Protein AF-0000000069707251 (afdb_homodimer)

pLDDT: mean 91.64, std 7.72, range [31.34, 98.62]

Organism: NCBI:txid1187080

Secondary structure (DSSP, 8-state):
------SSSS-SSS---GGG----HHHHHHHHHHHHTT-EEEEE--TTSSHHHHHHHHGGGS-TTSEEEEEE-TT--SHHHHHHHHHHHHHHHS-TTSHHHHHHHHHHHHT--EEEE-TTT--EEEE---S-SHHHHHHHHHHHHTSSS-EEEEEETGGGGGGSSSSSHHHHHHHHHHH-SSEEEEEEES-HHHHHHHHSSTTSTTTTTEEEEE--PPPHHHHHHHHHHHHHHTT-B--HHHHHHHHHHTTT-HHHHHHHHHHHHHS--SB--HHHHHHHHHHHHHHHHHHHHHHHHHS-HHHHHHHHHHHHHSSBS-TTSHHHHHHTT---HHHHHHHHHHHHHTTSEEEEE-TTS-EEEEES-HHHHHHHHHH-/------SSSS-SSS---GGG----HHHHHHHHHHHHTT--EEEE--TTSSHHHHHHHHGGGS-TTSEEEEEE-TT--SHHHHHHHHHHHHHHHS-TTSHHHHHHHHHHHHT--EEEE-TTT--EEEE---S-SHHHHHHHHHHHHTSSS-EEEEEETGGGGGGSSSSSHHHHHHHHHHH-SSEEEEEEES-HHHHHHHHSSTTSTTTTTSEEEE--PPPHHHHHHHHHHHHHHTT-B--HHHHHHHHHHTTT-HHHHHHHHHHHHHS--SB--HHHHHHHHHHHHHHHHHHHHHHHHHS-HHHHHHHHHHHHHSSBS-TTSHHHHHHTT---HHHHHHHHHHHHHTTSEEEEE-TTS-EEEEES-HHHHHHHHHH-

InterPro domains:
  IPR011579 ATPase domain [PF01637] (21-252)
  IPR027417 P-loop containing nucleoside triphosphate hydrolase [G3DSA:3.40.50.300] (10-216)
  IPR027417 P-loop containing nucleoside triphosphate hydrolase [SSF52540] (8-287)

Solvent-accessible surface area (backbone atoms only — not comparable to full-atom values): 41084 Å² total; per-residue (Å²): 126,84,67,61,81,64,95,50,76,36,58,80,68,80,73,64,49,70,91,59,46,83,74,61,58,66,61,42,52,51,53,43,50,34,46,77,70,73,32,23,32,30,42,38,30,57,77,51,50,47,63,70,45,49,58,59,53,42,58,76,70,47,66,86,74,44,43,73,38,65,43,73,40,65,87,40,67,33,62,59,46,45,45,19,48,50,51,17,31,53,56,66,62,35,56,61,86,38,74,69,18,38,52,51,49,52,53,52,52,72,69,61,46,50,77,47,59,40,90,50,78,62,45,61,38,36,42,66,78,64,88,66,47,64,62,60,50,48,50,53,54,49,54,51,29,70,43,91,43,44,31,38,42,32,35,35,35,51,59,40,58,76,69,23,83,62,79,63,54,60,48,55,49,34,58,51,58,74,69,48,44,59,53,36,41,38,36,26,33,50,57,55,71,58,47,42,56,38,35,68,36,84,89,18,61,36,38,81,56,42,50,78,41,80,53,65,69,65,55,65,70,61,51,47,50,52,55,46,49,58,37,45,76,71,68,24,45,62,50,67,69,49,47,50,50,49,39,57,76,34,69,41,29,43,50,51,41,26,47,51,50,32,53,47,65,68,46,96,57,51,67,55,52,65,65,52,54,25,44,44,50,48,51,53,44,62,73,47,38,67,60,53,55,46,49,56,58,63,38,54,72,68,39,42,52,52,50,51,50,34,28,66,64,49,65,34,67,51,76,76,35,68,65,50,28,60,77,63,68,62,71,55,62,69,56,46,48,53,30,50,54,49,33,46,73,49,56,52,30,40,81,41,69,46,98,87,65,51,53,31,34,25,48,51,49,61,66,55,29,51,49,50,41,73,76,97,127,81,64,60,80,64,95,50,76,37,58,81,69,81,74,64,50,71,91,59,46,81,74,61,59,68,61,42,51,52,52,43,49,34,45,77,70,74,34,22,32,30,41,37,30,57,78,51,50,45,64,70,45,48,58,59,54,40,58,74,69,46,64,87,73,44,44,71,39,65,42,74,41,65,86,41,67,34,61,59,46,44,45,20,47,52,50,19,32,53,56,66,62,34,56,62,86,40,72,69,16,38,52,51,50,52,54,52,53,72,70,60,44,48,76,47,58,41,88,49,78,62,46,62,38,37,40,67,78,64,90,64,49,64,62,59,49,48,49,52,53,48,53,51,29,68,44,92,44,44,31,38,41,33,35,36,35,50,59,41,60,76,68,23,84,64,78,63,53,61,48,55,50,34,57,50,57,73,68,47,44,58,52,36,41,38,36,26,31,50,56,54,70,58,46,42,56,38,36,66,35,86,90,17,63,36,38,82,58,41,49,78,40,79,54,65,69,64,54,67,70,61,52,48,51,53,54,46,48,59,36,45,75,71,67,23,46,61,51,67,68,49,49,50,50,50,40,57,76,34,70,39,30,42,50,52,42,26,46,51,50,32,52,49,66,68,46,97,56,51,66,57,54,65,66,53,55,26,44,43,50,48,51,52,43,61,73,45,38,67,58,55,55,46,48,55,57,62,39,54,71,68,39,42,52,52,50,51,51,34,28,66,63,48,67,33,68,52,77,79,35,69,64,50,28,60,76,62,68,62,71,54,62,70,57,45,48,52,30,51,53,48,33,46,74,50,56,52,28,43,82,42,68,47,97,86,66,51,52,32,33,26,47,53,50,62,65,57,28,53,50,50,40,72,75,96

Structure (mmCIF, N/CA/C/O backbone):
data_AF-0000000069707251-model_v1
#
loop_
_entity.id
_entity.type
_entity.pdbx_description
1 polymer 'ATPase domain-containing protein'
#
loop_
_atom_site.group_PDB
_atom_site.id
_atom_site.type_symbol
_atom_site.label_atom_id
_atom_site.label_alt_id
_atom_site.label_comp_id
_atom_site.label_asym_id
_atom_site.label_entity_id
_atom_site.label_seq_id
_atom_site.pdbx_PDB_ins_code
_atom_site.Cartn_x
_atom_site.Cartn_y
_atom_site.Cartn_z
_atom_site.occupancy
_atom_site.B_iso_or_equiv
_atom_site.auth_seq_id
_atom_site.auth_comp_id
_atom_site.auth_asym_id
_atom_site.auth_atom_id
_atom_site.pdbx_PDB_model_num
ATOM 1 N N . MET A 1 1 ? 20.594 -19.984 -16.609 1 31.34 1 MET A N 1
ATOM 2 C CA . MET A 1 1 ? 20.344 -18.547 -16.547 1 31.34 1 MET A CA 1
ATOM 3 C C . MET A 1 1 ? 21.062 -17.922 -15.352 1 31.34 1 MET A C 1
ATOM 5 O O . MET A 1 1 ? 20.953 -18.406 -14.227 1 31.34 1 MET A O 1
ATOM 9 N N . LYS A 1 2 ? 22.094 -17.375 -15.586 1 43.12 2 LYS A N 1
ATOM 10 C CA . LYS A 1 2 ? 22.922 -16.719 -14.57 1 43.12 2 LYS A CA 1
ATOM 11 C C . LYS A 1 2 ? 22.047 -15.922 -13.594 1 43.12 2 LYS A C 1
ATOM 13 O O . LYS A 1 2 ? 21.25 -15.078 -14.008 1 43.12 2 LYS A O 1
ATOM 18 N N . SER A 1 3 ? 21.703 -16.406 -12.453 1 52.47 3 SER A N 1
ATOM 19 C CA . SER A 1 3 ? 20.984 -15.68 -11.406 1 52.47 3 SER A CA 1
ATOM 20 C C . SER A 1 3 ? 21.516 -14.258 -11.273 1 52.47 3 SER A C 1
ATOM 22 O O . SER A 1 3 ? 22.719 -14.047 -11.172 1 52.47 3 SER A O 1
ATOM 24 N N . LYS A 1 4 ? 20.891 -13.25 -11.711 1 64.81 4 LYS A N 1
ATOM 25 C CA . LYS A 1 4 ? 21.266 -11.836 -11.609 1 64.81 4 LYS A CA 1
ATOM 26 C C . LYS A 1 4 ? 21.406 -11.406 -10.156 1 64.81 4 LYS A C 1
ATOM 28 O O . LYS A 1 4 ? 20.531 -11.688 -9.328 1 64.81 4 LYS A O 1
ATOM 33 N N . LYS A 1 5 ? 22.672 -11.156 -9.797 1 78.25 5 LYS A N 1
ATOM 34 C CA . LYS A 1 5 ? 22.953 -10.617 -8.469 1 78.25 5 LYS A CA 1
ATOM 35 C C . LYS A 1 5 ? 22.094 -9.383 -8.188 1 78.25 5 LYS A C 1
ATOM 37 O O . LYS A 1 5 ? 22.062 -8.438 -8.977 1 78.25 5 LYS A O 1
ATOM 42 N N . PRO A 1 6 ? 21.297 -9.555 -7.055 1 83.06 6 PRO A N 1
ATOM 43 C CA . PRO A 1 6 ? 20.469 -8.383 -6.746 1 83.06 6 PRO A CA 1
ATOM 44 C C . PRO A 1 6 ? 21.281 -7.227 -6.176 1 83.06 6 PRO A C 1
ATOM 46 O O . PRO A 1 6 ? 22.375 -7.438 -5.633 1 83.06 6 PRO A O 1
ATOM 49 N N . LEU A 1 7 ? 20.844 -6.043 -6.383 1 78.75 7 LEU A N 1
ATOM 50 C CA . LEU A 1 7 ? 21.484 -4.859 -5.828 1 78.75 7 LEU A CA 1
ATOM 51 C C . LEU A 1 7 ? 21.375 -4.844 -4.309 1 78.75 7 LEU A C 1
ATOM 53 O O . LEU A 1 7 ? 22.234 -4.27 -3.627 1 78.75 7 LEU A O 1
ATOM 57 N N . ASN A 1 8 ? 20.406 -5.438 -3.76 1 89.75 8 ASN A N 1
ATOM 58 C CA . ASN A 1 8 ? 20.078 -5.539 -2.34 1 89.75 8 ASN A CA 1
ATOM 59 C C . ASN A 1 8 ? 19.891 -6.992 -1.914 1 89.75 8 ASN A C 1
ATOM 61 O O . ASN A 1 8 ? 19.125 -7.73 -2.535 1 89.75 8 ASN A O 1
ATOM 65 N N . PRO A 1 9 ? 20.641 -7.438 -1.011 1 94.62 9 PRO A N 1
ATOM 66 C CA . PRO A 1 9 ? 20.562 -8.844 -0.613 1 94.62 9 PRO A CA 1
ATOM 67 C C . PRO A 1 9 ? 19.234 -9.195 0.053 1 94.62 9 PRO A C 1
ATOM 69 O O . PRO A 1 9 ? 18.984 -10.359 0.387 1 94.62 9 PRO A O 1
ATOM 72 N N . PHE A 1 10 ? 18.391 -8.234 0.312 1 95.38 10 PHE A N 1
ATOM 73 C CA . PHE A 1 10 ? 17.047 -8.438 0.852 1 95.38 10 PHE A CA 1
ATOM 74 C C . PHE A 1 10 ? 15.992 -8.055 -0.175 1 95.38 10 PHE A C 1
ATOM 76 O O . PHE A 1 10 ? 15.375 -6.992 -0.071 1 95.38 10 PHE A O 1
ATOM 83 N N . PRO A 1 11 ? 15.812 -8.961 -1.067 1 89.5 11 PRO A N 1
ATOM 84 C CA . PRO A 1 11 ? 14.836 -8.625 -2.113 1 89.5 11 PRO A CA 1
ATOM 85 C C . PRO A 1 11 ? 13.414 -8.531 -1.584 1 89.5 11 PRO A C 1
ATOM 87 O O . PRO A 1 11 ? 13.023 -9.305 -0.706 1 89.5 11 PRO A O 1
ATOM 90 N N . THR A 1 12 ? 12.609 -7.578 -2.104 1 85.56 12 THR A N 1
ATOM 91 C CA . THR A 1 12 ? 11.227 -7.398 -1.691 1 85.56 12 THR A CA 1
ATOM 92 C C . THR A 1 12 ? 10.273 -8.016 -2.715 1 85.56 12 THR A C 1
ATOM 94 O O . THR A 1 12 ? 9.07 -8.133 -2.459 1 85.56 12 THR A O 1
ATOM 97 N N . THR A 1 13 ? 10.781 -8.352 -3.877 1 80.5 13 THR A N 1
ATOM 98 C CA . THR A 1 13 ? 10.031 -9.062 -4.906 1 80.5 13 THR A CA 1
ATOM 99 C C . THR A 1 13 ? 10.914 -10.086 -5.617 1 80.5 13 THR A C 1
ATOM 101 O O . THR A 1 13 ? 12.125 -9.875 -5.762 1 80.5 13 THR A O 1
ATOM 104 N N . GLY A 1 14 ? 10.367 -11.172 -5.855 1 81.19 14 GLY A N 1
ATOM 105 C CA . GLY A 1 14 ? 11.062 -12.125 -6.711 1 81.19 14 GLY A CA 1
ATOM 106 C C . GLY A 1 14 ? 12.016 -13.031 -5.945 1 81.19 14 GLY A C 1
ATOM 107 O O . GLY A 1 14 ? 12.102 -12.953 -4.719 1 81.19 14 GLY A O 1
ATOM 108 N N . TYR A 1 15 ? 12.602 -13.938 -6.578 1 88.38 15 TYR A N 1
ATOM 109 C CA . TYR A 1 15 ? 13.586 -14.898 -6.094 1 88.38 15 TYR A CA 1
ATOM 110 C C . TYR A 1 15 ? 14.922 -14.719 -6.809 1 88.38 15 TYR A C 1
ATOM 112 O O . TYR A 1 15 ? 14.969 -14.672 -8.039 1 88.38 15 TYR A O 1
ATOM 120 N N . TYR A 1 16 ? 16.047 -14.602 -6.07 1 89.81 16 TYR A N 1
ATOM 121 C CA . TYR A 1 16 ? 17.328 -14.25 -6.672 1 89.81 16 TYR A CA 1
ATOM 122 C C . TYR A 1 16 ? 18.375 -15.336 -6.414 1 89.81 16 TYR A C 1
ATOM 124 O O . TYR A 1 16 ? 19.578 -15.109 -6.566 1 89.81 16 TYR A O 1
ATOM 132 N N . GLY A 1 17 ? 17.906 -16.484 -5.91 1 91.38 17 GLY A N 1
ATOM 133 C CA . GLY A 1 17 ? 18.828 -17.594 -5.711 1 91.38 17 GLY A CA 1
ATOM 134 C C . GLY A 1 17 ? 19 -17.969 -4.254 1 91.38 17 GLY A C 1
ATOM 135 O O . GLY A 1 17 ? 18.531 -17.266 -3.361 1 91.38 17 GLY A O 1
ATOM 136 N N . PRO A 1 18 ? 19.656 -19.031 -4.02 1 91 18 PRO A N 1
ATOM 137 C CA . PRO A 1 18 ? 19.781 -19.578 -2.672 1 91 18 PRO A CA 1
ATOM 138 C C . PRO A 1 18 ? 20.562 -18.672 -1.726 1 91 18 PRO A C 1
ATOM 140 O O . PRO A 1 18 ? 20.297 -18.672 -0.519 1 91 18 PRO A O 1
ATOM 143 N N . GLU A 1 19 ? 21.438 -17.891 -2.27 1 91.38 19 GLU A N 1
ATOM 144 C CA . GLU A 1 19 ? 22.25 -16.984 -1.451 1 91.38 19 GLU A CA 1
ATOM 145 C C . GLU A 1 19 ? 21.391 -15.961 -0.731 1 91.38 19 GLU A C 1
ATOM 147 O O . GLU A 1 19 ? 21.75 -15.492 0.353 1 91.38 19 GLU A O 1
ATOM 152 N N . TYR A 1 20 ? 20.297 -15.664 -1.269 1 92.94 20 TYR A N 1
ATOM 153 C CA . TYR A 1 20 ? 19.469 -14.586 -0.748 1 92.94 20 TYR A CA 1
ATOM 154 C C . TYR A 1 20 ? 18.172 -15.141 -0.173 1 92.94 20 TYR A C 1
ATOM 156 O O . TYR A 1 20 ? 17.203 -14.398 0.028 1 92.94 20 TYR A O 1
ATOM 164 N N . PHE A 1 21 ? 18.156 -16.453 -0.032 1 92.88 21 PHE A N 1
ATOM 165 C CA . PHE A 1 21 ? 17.016 -17.172 0.51 1 92.88 21 PHE A CA 1
ATOM 166 C C . PHE A 1 21 ? 17.344 -17.766 1.872 1 92.88 21 PHE A C 1
ATOM 168 O O . PHE A 1 21 ? 18.219 -18.625 1.982 1 92.88 21 PHE A O 1
ATOM 175 N N . CYS A 1 22 ? 16.672 -17.266 2.848 1 90.38 22 CYS A N 1
ATOM 176 C CA . CYS A 1 22 ? 17.016 -17.641 4.215 1 90.38 22 CYS A CA 1
ATOM 177 C C . CYS A 1 22 ? 16.328 -18.953 4.598 1 90.38 22 CYS A C 1
ATOM 179 O O . CYS A 1 22 ? 15.109 -19.078 4.465 1 90.38 22 CYS A O 1
ATOM 181 N N . ASP A 1 23 ? 17.125 -19.844 5.035 1 89.5 23 ASP A N 1
ATOM 182 C CA . ASP A 1 23 ? 16.672 -21.047 5.734 1 89.5 23 ASP A CA 1
ATOM 183 C C . ASP A 1 23 ? 15.789 -21.906 4.828 1 89.5 23 ASP A C 1
ATOM 185 O O . ASP A 1 23 ? 16.078 -22.078 3.645 1 89.5 23 ASP A O 1
ATOM 189 N N . ARG A 1 24 ? 14.836 -22.656 5.332 1 92.81 24 ARG A N 1
ATOM 190 C CA . ARG A 1 24 ? 13.898 -23.547 4.664 1 92.81 24 ARG A CA 1
ATOM 191 C C . ARG A 1 24 ? 14.609 -24.75 4.062 1 92.81 24 ARG A C 1
ATOM 193 O O . ARG A 1 24 ? 14.258 -25.203 2.975 1 92.81 24 ARG A O 1
ATOM 200 N N . GLU A 1 25 ? 15.617 -25.188 4.707 1 92.56 25 GLU A N 1
ATOM 201 C CA . GLU A 1 25 ? 16.391 -26.312 4.188 1 92.56 25 GLU A CA 1
ATOM 202 C C . GLU A 1 25 ? 15.594 -27.625 4.301 1 92.56 25 GLU A C 1
ATOM 204 O O . GLU A 1 25 ? 15.508 -28.391 3.34 1 92.56 25 GLU A O 1
ATOM 209 N N . GLU A 1 26 ? 15.016 -27.766 5.449 1 93.44 26 GLU A N 1
ATOM 210 C CA . GLU A 1 26 ? 14.227 -28.969 5.676 1 93.44 26 GLU A CA 1
ATOM 211 C C . GLU A 1 26 ? 13.023 -29.031 4.746 1 93.44 26 GLU A C 1
ATOM 213 O O . GLU A 1 26 ? 12.75 -30.062 4.133 1 93.44 26 GLU A O 1
ATOM 218 N N . GLU A 1 27 ? 12.273 -27.953 4.637 1 95.25 27 GLU A N 1
ATOM 219 C CA . GLU A 1 27 ? 11.109 -27.891 3.76 1 95.25 27 GLU A CA 1
ATOM 220 C C . GLU A 1 27 ? 11.5 -28.141 2.307 1 95.25 27 GLU A C 1
ATOM 222 O O . GLU A 1 27 ? 10.828 -28.906 1.605 1 95.25 27 GLU A O 1
ATOM 227 N N . SER A 1 28 ? 12.617 -27.531 1.932 1 96 28 SER A N 1
ATOM 228 C CA . SER A 1 28 ? 13.07 -27.672 0.555 1 96 28 SER A CA 1
ATOM 229 C C . SER A 1 28 ? 13.422 -29.125 0.24 1 96 28 SER A C 1
ATOM 231 O O . SER A 1 28 ? 13.062 -29.641 -0.821 1 96 28 SER A O 1
ATOM 233 N N . LEU A 1 29 ? 14.102 -29.734 1.16 1 94.69 29 LEU A N 1
ATOM 234 C CA . LEU A 1 29 ? 14.484 -31.141 0.979 1 94.69 29 LEU A CA 1
ATOM 235 C C . LEU A 1 29 ? 13.258 -32.031 0.929 1 94.69 29 LEU A C 1
ATOM 237 O O . LEU A 1 29 ? 13.156 -32.906 0.062 1 94.69 29 LEU A O 1
ATOM 241 N N . LYS A 1 30 ? 12.375 -31.781 1.787 1 95.81 30 LYS A N 1
ATOM 242 C CA . LYS A 1 30 ? 11.156 -32.594 1.857 1 95.81 30 LYS A CA 1
ATOM 243 C C . LYS A 1 30 ? 10.328 -32.438 0.584 1 95.81 30 LYS A C 1
ATOM 245 O O . LYS A 1 30 ? 9.883 -33.438 0.012 1 95.81 30 LYS A O 1
ATOM 250 N N . ILE A 1 31 ? 10.133 -31.297 0.118 1 96.81 31 ILE A N 1
ATOM 251 C CA . ILE A 1 31 ? 9.336 -31.031 -1.077 1 96.81 31 ILE A CA 1
ATOM 252 C C . ILE A 1 31 ? 9.992 -31.688 -2.291 1 96.81 31 ILE A C 1
ATOM 254 O O . ILE A 1 31 ? 9.328 -32.344 -3.084 1 96.81 31 ILE A O 1
ATOM 258 N N . SER A 1 32 ? 11.32 -31.5 -2.387 1 96.38 32 SER A N 1
ATOM 259 C CA . SER A 1 32 ? 12.047 -32.062 -3.52 1 96.38 32 SER A CA 1
ATOM 260 C C . SER A 1 32 ? 11.961 -33.594 -3.523 1 96.38 32 SER A C 1
ATOM 262 O O . SER A 1 32 ? 11.828 -34.219 -4.582 1 96.38 32 SER A O 1
ATOM 264 N N . GLN A 1 33 ? 12.023 -34.125 -2.367 1 95.25 33 GLN A N 1
ATOM 265 C CA . GLN A 1 33 ? 11.922 -35.594 -2.248 1 95.25 33 GLN A CA 1
ATOM 266 C C . GLN A 1 33 ? 10.539 -36.062 -2.652 1 95.25 33 GLN A C 1
ATOM 268 O O . GLN A 1 33 ? 10.414 -37.094 -3.355 1 95.25 33 GLN A O 1
ATOM 273 N N . PHE A 1 34 ? 9.547 -35.375 -2.211 1 94.69 34 PHE A N 1
ATOM 274 C CA . PHE A 1 34 ? 8.188 -35.719 -2.604 1 94.69 34 PHE A CA 1
ATOM 275 C C . PHE A 1 34 ? 8.039 -35.719 -4.121 1 94.69 34 PHE A C 1
ATOM 277 O O . PHE A 1 34 ? 7.582 -36.688 -4.715 1 94.69 34 PHE A O 1
ATOM 284 N N . LEU A 1 35 ? 8.484 -34.719 -4.723 1 95.94 35 LEU A N 1
ATOM 285 C CA . LEU A 1 35 ? 8.336 -34.531 -6.164 1 95.94 35 LEU A CA 1
ATOM 286 C C . LEU A 1 35 ? 9.125 -35.594 -6.918 1 95.94 35 LEU A C 1
ATOM 288 O O . LEU A 1 35 ? 8.609 -36.219 -7.844 1 95.94 35 LEU A O 1
ATOM 292 N N . LYS A 1 36 ? 10.344 -35.875 -6.5 1 95.06 36 LYS A N 1
ATOM 293 C CA . LYS A 1 36 ? 11.203 -36.844 -7.16 1 95.06 36 LYS A CA 1
ATOM 294 C C . LYS A 1 36 ? 10.648 -38.25 -7 1 95.06 36 LYS A C 1
ATOM 296 O O . LYS A 1 36 ? 10.922 -39.125 -7.824 1 95.06 36 LYS A O 1
ATOM 301 N N . ASN A 1 37 ? 9.875 -38.406 -5.973 1 93.75 37 ASN A N 1
ATOM 302 C CA . ASN A 1 37 ? 9.234 -39.688 -5.73 1 93.75 37 ASN A CA 1
ATOM 303 C C . ASN A 1 37 ? 7.859 -39.781 -6.379 1 93.75 37 ASN A C 1
ATOM 305 O O . ASN A 1 37 ? 7.09 -40.688 -6.113 1 93.75 37 ASN A O 1
ATOM 309 N N . GLY A 1 38 ? 7.512 -38.781 -7.102 1 91.62 38 GLY A N 1
ATOM 310 C CA . GLY A 1 38 ? 6.273 -38.781 -7.863 1 91.62 38 GLY A CA 1
ATOM 311 C C . GLY A 1 38 ? 5.074 -38.344 -7.059 1 91.62 38 GLY A C 1
ATOM 312 O O . GLY A 1 38 ? 3.938 -38.719 -7.359 1 91.62 38 GLY A O 1
ATOM 313 N N . GLN A 1 39 ? 5.34 -37.594 -5.996 1 92.12 39 GLN A N 1
ATOM 314 C CA . GLN A 1 39 ? 4.258 -37.125 -5.133 1 92.12 39 GLN A CA 1
ATOM 315 C C . GLN A 1 39 ? 4.145 -35.594 -5.16 1 92.12 39 GLN A C 1
ATOM 317 O O . GLN A 1 39 ? 5.148 -34.906 -5.062 1 92.12 39 GLN A O 1
ATOM 322 N N . SER A 1 40 ? 2.891 -35.156 -5.336 1 94.62 40 SER A N 1
ATOM 323 C CA . SER A 1 40 ? 2.623 -33.719 -5.234 1 94.62 40 SER A CA 1
ATOM 324 C C . SER A 1 40 ? 2.604 -33.281 -3.779 1 94.62 40 SER A C 1
ATOM 326 O O . SER A 1 40 ? 2.527 -34.094 -2.865 1 94.62 40 SER A O 1
ATOM 328 N N . CYS A 1 41 ? 2.754 -31.953 -3.623 1 94.5 41 CYS A N 1
ATOM 329 C CA . CYS A 1 41 ? 2.754 -31.422 -2.264 1 94.5 41 CYS A CA 1
ATOM 330 C C . CYS A 1 41 ? 1.883 -30.172 -2.162 1 94.5 41 CYS A C 1
ATOM 332 O O . CYS A 1 41 ? 1.566 -29.547 -3.174 1 94.5 41 CYS A O 1
ATOM 334 N N . ILE A 1 42 ? 1.432 -29.906 -0.921 1 94.19 42 ILE A N 1
ATOM 335 C CA . ILE A 1 42 ? 0.685 -28.688 -0.631 1 94.19 42 ILE A CA 1
ATOM 336 C C . ILE A 1 42 ? 1.375 -27.906 0.49 1 94.19 42 ILE A C 1
ATOM 338 O O . ILE A 1 42 ? 1.655 -28.469 1.556 1 94.19 42 ILE A O 1
ATOM 342 N N . LEU A 1 43 ? 1.731 -26.719 0.197 1 95.5 43 LEU A N 1
ATOM 343 C CA . LEU A 1 43 ? 2.324 -25.812 1.168 1 95.5 43 LEU A CA 1
ATOM 344 C C . LEU A 1 43 ? 1.246 -24.984 1.868 1 95.5 43 LEU A C 1
ATOM 346 O O . LEU A 1 43 ? 0.528 -24.219 1.224 1 95.5 43 LEU A O 1
ATOM 350 N N . ILE A 1 44 ? 1.162 -25.141 3.166 1 92.88 44 ILE A N 1
ATOM 351 C CA . ILE A 1 44 ? 0.133 -24.469 3.947 1 92.88 44 ILE A CA 1
ATOM 352 C C . ILE A 1 44 ? 0.785 -23.484 4.926 1 92.88 44 ILE A C 1
ATOM 354 O O . ILE A 1 44 ? 1.622 -23.891 5.738 1 92.88 44 ILE A O 1
ATOM 358 N N . GLY A 1 45 ? 0.37 -22.25 4.809 1 91.75 45 GLY A N 1
ATOM 359 C CA . GLY A 1 45 ? 0.899 -21.219 5.695 1 91.75 45 GLY A CA 1
ATOM 360 C C . GLY A 1 45 ? 0.327 -19.844 5.426 1 91.75 45 GLY A C 1
ATOM 361 O O . GLY A 1 45 ? -0.221 -19.594 4.352 1 91.75 45 GLY A O 1
ATOM 362 N N . ASN A 1 46 ? 0.525 -18.953 6.383 1 89.12 46 ASN A N 1
ATOM 363 C CA . ASN A 1 46 ? 0.015 -17.594 6.266 1 89.12 46 ASN A CA 1
ATOM 364 C C . ASN A 1 46 ? 0.703 -16.828 5.137 1 89.12 46 ASN A C 1
ATOM 366 O O . ASN A 1 46 ? 1.797 -17.203 4.707 1 89.12 46 ASN A O 1
ATOM 370 N N . ARG A 1 47 ? 0.024 -15.797 4.719 1 86.88 47 ARG A N 1
ATOM 371 C CA . ARG A 1 47 ? 0.661 -14.93 3.732 1 86.88 47 ARG A CA 1
ATOM 372 C C . ARG A 1 47 ? 1.907 -14.266 4.309 1 86.88 47 ARG A C 1
ATOM 374 O O . ARG A 1 47 ? 2.055 -14.164 5.531 1 86.88 47 ARG A O 1
ATOM 381 N N . ARG A 1 48 ? 2.781 -13.945 3.463 1 89.88 48 ARG A N 1
ATOM 382 C CA . ARG A 1 48 ? 3.941 -13.117 3.77 1 89.88 48 ARG A CA 1
ATOM 383 C C . ARG A 1 48 ? 5.004 -13.922 4.516 1 89.88 48 ARG A C 1
ATOM 385 O O . ARG A 1 48 ? 5.922 -13.344 5.105 1 89.88 48 ARG A O 1
ATOM 392 N N . LEU A 1 49 ? 4.891 -15.297 4.457 1 92.88 49 LEU A N 1
ATOM 393 C CA . LEU A 1 49 ? 5.883 -16.156 5.09 1 92.88 49 LEU A CA 1
ATOM 394 C C . LEU A 1 49 ? 6.945 -16.594 4.09 1 92.88 49 LEU A C 1
ATOM 396 O O . LEU A 1 49 ? 7.906 -17.281 4.453 1 92.88 49 LEU A O 1
ATOM 400 N N . GLY A 1 50 ? 6.758 -16.281 2.799 1 92.31 50 GLY A N 1
ATOM 401 C CA . GLY A 1 50 ? 7.777 -16.594 1.808 1 92.31 50 GLY A CA 1
ATOM 402 C C . GLY A 1 50 ? 7.461 -17.828 0.991 1 92.31 50 GLY A C 1
ATOM 403 O O . GLY A 1 50 ? 8.359 -18.438 0.413 1 92.31 50 GLY A O 1
ATOM 404 N N . LYS A 1 51 ? 6.203 -18.25 0.936 1 94.12 51 LYS A N 1
ATOM 405 C CA . LYS A 1 51 ? 5.805 -19.438 0.202 1 94.12 51 LYS A CA 1
ATOM 406 C C . LYS A 1 51 ? 6.164 -19.328 -1.277 1 94.12 51 LYS A C 1
ATOM 408 O O . LYS A 1 51 ? 6.684 -20.266 -1.872 1 94.12 51 LYS A O 1
ATOM 413 N N . THR A 1 52 ? 5.875 -18.156 -1.854 1 93.44 52 THR A N 1
ATOM 414 C CA . THR A 1 52 ? 6.16 -17.938 -3.268 1 93.44 52 THR A CA 1
ATOM 415 C C . THR A 1 52 ? 7.648 -18.109 -3.555 1 93.44 52 THR A C 1
ATOM 417 O O . THR A 1 52 ? 8.023 -18.812 -4.496 1 93.44 52 THR A O 1
ATOM 420 N N . ALA A 1 53 ? 8.484 -17.531 -2.77 1 93.75 53 ALA A N 1
ATOM 421 C CA . ALA A 1 53 ? 9.93 -17.656 -2.945 1 93.75 53 ALA A CA 1
ATOM 422 C C . ALA A 1 53 ? 10.383 -19.094 -2.746 1 93.75 53 ALA A C 1
ATOM 424 O O . ALA A 1 53 ? 11.281 -19.562 -3.441 1 93.75 53 ALA A O 1
ATOM 425 N N . LEU A 1 54 ? 9.781 -19.766 -1.754 1 96.06 54 LEU A N 1
ATOM 426 C CA . LEU A 1 54 ? 10.109 -21.172 -1.506 1 96.06 54 LEU A CA 1
ATOM 427 C C . LEU A 1 54 ? 9.805 -22.016 -2.732 1 96.06 54 LEU A C 1
ATOM 429 O O . LEU A 1 54 ? 10.609 -22.875 -3.113 1 96.06 54 LEU A O 1
ATOM 433 N N . ILE A 1 55 ? 8.68 -21.781 -3.348 1 96.5 55 ILE A N 1
ATOM 434 C CA . ILE A 1 55 ? 8.297 -22.5 -4.551 1 96.5 55 ILE A CA 1
ATOM 435 C C . ILE A 1 55 ? 9.375 -22.344 -5.617 1 96.5 55 ILE A C 1
ATOM 437 O O . ILE A 1 55 ? 9.812 -23.328 -6.219 1 96.5 55 ILE A O 1
ATOM 441 N N . HIS A 1 56 ? 9.82 -21.172 -5.809 1 95.06 56 HIS A N 1
ATOM 442 C CA . HIS A 1 56 ? 10.867 -20.922 -6.797 1 95.06 56 HIS A CA 1
ATOM 443 C C . HIS A 1 56 ? 12.195 -21.547 -6.363 1 95.06 56 HIS A C 1
ATOM 445 O O . HIS A 1 56 ? 12.961 -22.031 -7.195 1 95.06 56 HIS A O 1
ATOM 451 N N . HIS A 1 57 ? 12.461 -21.5 -5.117 1 95.5 57 HIS A N 1
ATOM 452 C CA . HIS A 1 57 ? 13.68 -22.078 -4.562 1 95.5 57 HIS A CA 1
ATOM 453 C C . HIS A 1 57 ? 13.742 -23.578 -4.816 1 95.5 57 HIS A C 1
ATOM 455 O O . HIS A 1 57 ? 14.82 -24.141 -5.039 1 95.5 57 HIS A O 1
ATOM 461 N N . ILE A 1 58 ? 12.625 -24.234 -4.809 1 96.38 58 ILE A N 1
ATOM 462 C CA . ILE A 1 58 ? 12.539 -25.688 -4.996 1 96.38 58 ILE A CA 1
ATOM 463 C C . ILE A 1 58 ? 13.062 -26.062 -6.383 1 96.38 58 ILE A C 1
ATOM 465 O O . ILE A 1 58 ? 13.656 -27.125 -6.566 1 96.38 58 ILE A O 1
ATOM 469 N N . LYS A 1 59 ? 12.852 -25.172 -7.281 1 93.44 59 LYS A N 1
ATOM 470 C CA . LYS A 1 59 ? 13.305 -25.406 -8.648 1 93.44 59 LYS A CA 1
ATOM 471 C C . LYS A 1 59 ? 14.789 -25.766 -8.68 1 93.44 59 LYS A C 1
ATOM 473 O O . LYS A 1 59 ? 15.227 -26.578 -9.5 1 93.44 59 LYS A O 1
ATOM 478 N N . GLU A 1 60 ? 15.547 -25.234 -7.762 1 91.62 60 GLU A N 1
ATOM 479 C CA . GLU A 1 60 ? 16.984 -25.438 -7.695 1 91.62 60 GLU A CA 1
ATOM 480 C C . GLU A 1 60 ? 17.328 -26.859 -7.289 1 91.62 60 GLU A C 1
ATOM 482 O O . GLU A 1 60 ? 18.438 -27.344 -7.527 1 91.62 60 GLU A O 1
ATOM 487 N N . PHE A 1 61 ? 16.438 -27.531 -6.73 1 94.25 61 PHE A N 1
ATOM 488 C CA . PHE A 1 61 ? 16.688 -28.875 -6.191 1 94.25 61 PHE A CA 1
ATOM 489 C C . PHE A 1 61 ? 16.172 -29.938 -7.148 1 94.25 61 PHE A C 1
ATOM 491 O O . PHE A 1 61 ? 16.344 -31.141 -6.895 1 94.25 61 PHE A O 1
ATOM 498 N N . LEU A 1 62 ? 15.57 -29.531 -8.242 1 96 62 LEU A N 1
ATOM 499 C CA . LEU A 1 62 ? 15.008 -30.469 -9.203 1 96 62 LEU A CA 1
ATOM 500 C C . LEU A 1 62 ? 15.977 -30.703 -10.359 1 96 62 LEU A C 1
ATOM 502 O O . LEU A 1 62 ? 16.828 -29.859 -10.648 1 96 62 LEU A O 1
ATOM 506 N N . PRO A 1 63 ? 15.891 -31.812 -10.992 1 95.25 63 PRO A N 1
ATOM 507 C CA . PRO A 1 63 ? 16.719 -32.062 -12.172 1 95.25 63 PRO A CA 1
ATOM 508 C C . PRO A 1 63 ? 16.562 -30.969 -13.234 1 95.25 63 PRO A C 1
ATOM 510 O O . PRO A 1 63 ? 15.461 -30.453 -13.438 1 95.25 63 PRO A O 1
ATOM 513 N N . LYS A 1 64 ? 17.594 -30.688 -13.953 1 92.5 64 LYS A N 1
ATOM 514 C CA . LYS A 1 64 ? 17.641 -29.578 -14.906 1 92.5 64 LYS A CA 1
ATOM 515 C C . LYS A 1 64 ? 16.734 -29.828 -16.094 1 92.5 64 LYS A C 1
ATOM 517 O O . LYS A 1 64 ? 16.266 -28.891 -16.75 1 92.5 64 LYS A O 1
ATOM 522 N N . ASP A 1 65 ? 16.5 -31.062 -16.328 1 93.25 65 ASP A N 1
ATOM 523 C CA . ASP A 1 65 ? 15.688 -31.391 -17.5 1 93.25 65 ASP A CA 1
ATOM 524 C C . ASP A 1 65 ? 14.203 -31.359 -17.172 1 93.25 65 ASP A C 1
ATOM 526 O O . ASP A 1 65 ? 13.359 -31.531 -18.062 1 93.25 65 ASP A O 1
ATOM 530 N N . TRP A 1 66 ? 13.82 -31.188 -15.883 1 96.19 66 TRP A N 1
ATOM 531 C CA . TRP A 1 66 ? 12.414 -31.062 -15.516 1 96.19 66 TRP A CA 1
ATOM 532 C C . TRP A 1 66 ? 11.844 -29.719 -15.953 1 96.19 66 TRP A C 1
ATOM 534 O O . TRP A 1 66 ? 12.555 -28.719 -15.961 1 96.19 66 TRP A O 1
ATOM 544 N N . ILE A 1 67 ? 10.633 -29.766 -16.312 1 96 67 ILE A N 1
ATOM 545 C CA . ILE A 1 67 ? 9.906 -28.547 -16.641 1 96 67 ILE A CA 1
ATOM 546 C C . ILE A 1 67 ? 9.266 -27.984 -15.375 1 96 67 ILE A C 1
ATOM 548 O O . ILE A 1 67 ? 8.711 -28.734 -14.562 1 96 67 ILE A O 1
ATOM 552 N N . PHE A 1 68 ? 9.43 -26.703 -15.172 1 96.62 68 PHE A N 1
ATOM 553 C CA . PHE A 1 68 ? 8.852 -26.047 -14.008 1 96.62 68 PHE A CA 1
ATOM 554 C C . PHE A 1 68 ? 7.949 -24.891 -14.438 1 96.62 68 PHE A C 1
ATOM 556 O O . PHE A 1 68 ? 8.406 -23.938 -15.062 1 96.62 68 PHE A O 1
ATOM 563 N N . ILE A 1 69 ? 6.664 -24.969 -14.141 1 97.06 69 ILE A N 1
ATOM 564 C CA . ILE A 1 69 ? 5.676 -23.953 -14.484 1 97.06 69 ILE A CA 1
ATOM 565 C C . ILE A 1 69 ? 5.078 -23.359 -13.211 1 97.06 69 ILE A C 1
ATOM 567 O O . ILE A 1 69 ? 4.605 -24.094 -12.344 1 97.06 69 ILE A O 1
ATOM 571 N N . TYR A 1 70 ? 5.117 -22.078 -13.102 1 96.88 70 TYR A N 1
ATOM 572 C CA . TYR A 1 70 ? 4.566 -21.375 -11.945 1 96.88 70 TYR A CA 1
ATOM 573 C C . TYR A 1 70 ? 3.383 -20.5 -12.344 1 96.88 70 TYR A C 1
ATOM 575 O O . TYR A 1 70 ? 3.443 -19.781 -13.344 1 96.88 70 TYR A O 1
ATOM 583 N N . LEU A 1 71 ? 2.328 -20.578 -11.617 1 95.56 71 LEU A N 1
ATOM 584 C CA . LEU A 1 71 ? 1.247 -19.609 -11.812 1 95.56 71 LEU A CA 1
ATOM 585 C C . LEU A 1 71 ? 0.646 -19.188 -10.469 1 95.56 71 LEU A C 1
ATOM 587 O O . LEU A 1 71 ? 0.539 -20 -9.555 1 95.56 71 LEU A O 1
ATOM 591 N N . ASP A 1 72 ? 0.363 -17.953 -10.305 1 94.38 72 ASP A N 1
ATOM 592 C CA . ASP A 1 72 ? -0.384 -17.359 -9.211 1 94.38 72 ASP A CA 1
ATOM 593 C C . ASP A 1 72 ? -1.834 -17.094 -9.609 1 94.38 72 ASP A C 1
ATOM 595 O O . ASP A 1 72 ? -2.1 -16.312 -10.523 1 94.38 72 ASP A O 1
ATOM 599 N N . ILE A 1 73 ? -2.756 -17.719 -8.891 1 95.81 73 ILE A N 1
ATOM 600 C CA . ILE A 1 73 ? -4.129 -17.594 -9.367 1 95.81 73 ILE A CA 1
ATOM 601 C C . ILE A 1 73 ? -4.938 -16.734 -8.406 1 95.81 73 ILE A C 1
ATOM 603 O O . ILE A 1 73 ? -6.156 -16.625 -8.531 1 95.81 73 ILE A O 1
ATOM 607 N N . LEU A 1 74 ? -4.266 -16.062 -7.488 1 90.62 74 LEU A N 1
ATOM 608 C CA . LEU A 1 74 ? -4.934 -15.195 -6.527 1 90.62 74 LEU A CA 1
ATOM 609 C C . LEU A 1 74 ? -5.75 -14.125 -7.242 1 90.62 74 LEU A C 1
ATOM 611 O O . LEU A 1 74 ? -6.879 -13.82 -6.844 1 90.62 74 LEU A O 1
ATOM 615 N N . PRO A 1 75 ? -5.266 -13.562 -8.336 1 89.94 75 PRO A N 1
ATOM 616 C CA . PRO A 1 75 ? -6.016 -12.492 -9 1 89.94 75 PRO A CA 1
ATOM 617 C C . PRO A 1 75 ? -7.191 -13.023 -9.82 1 89.94 75 PRO A C 1
ATOM 619 O O . PRO A 1 75 ? -8.047 -12.242 -10.25 1 89.94 75 PRO A O 1
ATOM 622 N N . THR A 1 76 ? -7.273 -14.312 -10.094 1 92.75 76 THR A N 1
ATOM 623 C CA . THR A 1 76 ? -8.32 -14.859 -10.953 1 92.75 76 THR A CA 1
ATOM 624 C C . THR A 1 76 ? -9.656 -14.906 -10.219 1 92.75 76 THR A C 1
ATOM 626 O O . THR A 1 76 ? -9.695 -15.102 -9 1 92.75 76 THR A O 1
ATOM 629 N N . GLU A 1 77 ? -10.695 -14.781 -11.016 1 90.44 77 GLU A N 1
ATOM 630 C CA . GLU A 1 77 ? -12.023 -14.727 -10.414 1 90.44 77 GLU A CA 1
ATOM 631 C C . GLU A 1 77 ? -12.961 -15.75 -11.047 1 90.44 77 GLU A C 1
ATOM 633 O O . GLU A 1 77 ? -14.141 -15.812 -10.719 1 90.44 77 GLU A O 1
ATOM 638 N N . SER A 1 78 ? -12.469 -16.5 -11.992 1 92.44 78 SER A N 1
ATOM 639 C CA . SER A 1 78 ? -13.281 -17.484 -12.703 1 92.44 78 SER A CA 1
ATOM 640 C C . SER A 1 78 ? -12.414 -18.578 -13.312 1 92.44 78 SER A C 1
ATOM 642 O O . SER A 1 78 ? -11.188 -18.453 -13.367 1 92.44 78 SER A O 1
ATOM 644 N N . GLU A 1 79 ? -13.078 -19.625 -13.758 1 95.25 79 GLU A N 1
ATOM 645 C CA . GLU A 1 79 ? -12.391 -20.719 -14.445 1 95.25 79 GLU A CA 1
ATOM 646 C C . GLU A 1 79 ? -11.711 -20.219 -15.719 1 95.25 79 GLU A C 1
ATOM 648 O O . GLU A 1 79 ? -10.625 -20.688 -16.078 1 95.25 79 GLU A O 1
ATOM 653 N N . ARG A 1 80 ? -12.398 -19.344 -16.297 1 93.81 80 ARG A N 1
ATOM 654 C CA . ARG A 1 80 ? -11.836 -18.797 -17.531 1 93.81 80 ARG A CA 1
ATOM 655 C C . ARG A 1 80 ? -10.523 -18.062 -17.266 1 93.81 80 ARG A C 1
ATOM 657 O O . ARG A 1 80 ? -9.539 -18.266 -17.969 1 93.81 80 ARG A O 1
ATOM 664 N N . GLU A 1 81 ? -10.562 -17.234 -16.25 1 92.88 81 GLU A N 1
ATOM 665 C CA . GLU A 1 81 ? -9.344 -16.516 -15.898 1 92.88 81 GLU A CA 1
ATOM 666 C C . GLU A 1 81 ? -8.25 -17.484 -15.445 1 92.88 81 GLU A C 1
ATOM 668 O O . GLU A 1 81 ? -7.062 -17.234 -15.68 1 92.88 81 GLU A O 1
ATOM 673 N N . PHE A 1 82 ? -8.672 -18.562 -14.836 1 96 82 PHE A N 1
ATOM 674 C CA . PHE A 1 82 ? -7.727 -19.609 -14.477 1 96 82 PHE A CA 1
ATOM 675 C C . PHE A 1 82 ? -7.082 -20.203 -15.719 1 96 82 PHE A C 1
ATOM 677 O O . PHE A 1 82 ? -5.859 -20.328 -15.789 1 96 82 PHE A O 1
ATOM 684 N N . LEU A 1 83 ? -7.914 -20.5 -16.672 1 96.38 83 LEU A N 1
ATOM 685 C CA . LEU A 1 83 ? -7.441 -21.031 -17.953 1 96.38 83 LEU A CA 1
ATOM 686 C C . LEU A 1 83 ? -6.496 -20.047 -18.625 1 96.38 83 LEU A C 1
ATOM 688 O O . LEU A 1 83 ? -5.426 -20.438 -19.109 1 96.38 83 LEU A O 1
ATOM 692 N N . ASP A 1 84 ? -6.871 -18.766 -18.641 1 95.69 84 ASP A N 1
ATOM 693 C CA . ASP A 1 84 ? -6.035 -17.734 -19.234 1 95.69 84 ASP A CA 1
ATOM 694 C C . ASP A 1 84 ? -4.664 -17.672 -18.562 1 95.69 84 ASP A C 1
ATOM 696 O O . ASP A 1 84 ? -3.641 -17.578 -19.25 1 95.69 84 ASP A O 1
ATOM 700 N N . THR A 1 85 ? -4.703 -17.75 -17.266 1 95.75 85 THR A N 1
ATOM 701 C CA . THR A 1 85 ? -3.475 -17.688 -16.484 1 95.75 85 THR A CA 1
ATOM 702 C C . THR A 1 85 ? -2.598 -18.906 -16.75 1 95.75 85 THR A C 1
ATOM 704 O O . THR A 1 85 ? -1.378 -18.781 -16.891 1 95.75 85 THR A O 1
ATOM 707 N N . LEU A 1 86 ? -3.195 -20.047 -16.844 1 96.88 86 LEU A N 1
ATOM 708 C CA . LEU A 1 86 ? -2.475 -21.281 -17.141 1 96.88 86 LEU A CA 1
ATOM 709 C C . LEU A 1 86 ? -1.838 -21.219 -18.516 1 96.8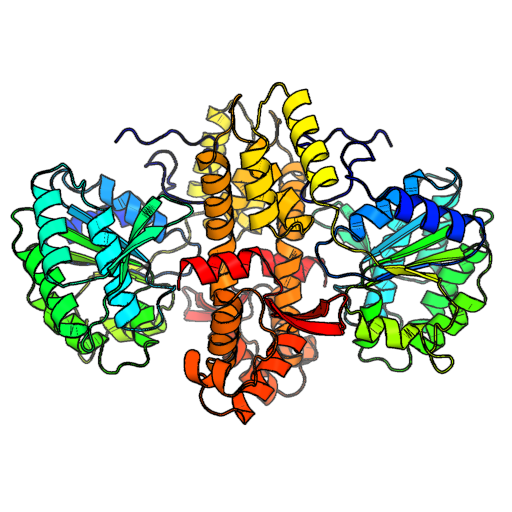8 86 LEU A C 1
ATOM 711 O O . LEU A 1 86 ? -0.652 -21.516 -18.672 1 96.88 86 LEU A O 1
ATOM 715 N N . GLY A 1 87 ? -2.623 -20.797 -19.484 1 95.94 87 GLY A N 1
ATOM 716 C CA . GLY A 1 87 ? -2.094 -20.641 -20.828 1 95.94 87 GLY A CA 1
ATOM 717 C C . GLY A 1 87 ? -0.933 -19.672 -20.906 1 95.94 87 GLY A C 1
ATOM 718 O O . GLY A 1 87 ? 0.076 -19.953 -21.562 1 95.94 87 GLY A O 1
ATOM 719 N N . SER A 1 88 ? -1.075 -18.562 -20.266 1 95.81 88 SER A N 1
ATOM 720 C CA . SER A 1 88 ? -0.022 -17.562 -20.25 1 95.81 88 SER A CA 1
ATOM 721 C C . SER A 1 88 ? 1.247 -18.094 -19.594 1 95.81 88 SER A C 1
ATOM 723 O O . SER A 1 88 ? 2.352 -17.875 -20.094 1 95.81 88 SER A O 1
ATOM 725 N N . ALA A 1 89 ? 1.052 -18.781 -18.5 1 95.81 89 ALA A N 1
ATOM 726 C CA . ALA A 1 89 ? 2.189 -19.344 -17.781 1 95.81 89 ALA A CA 1
ATOM 727 C C . ALA A 1 89 ? 2.945 -20.344 -18.656 1 95.81 89 ALA A C 1
ATOM 729 O O . ALA A 1 89 ? 4.176 -20.391 -18.625 1 95.81 89 ALA A O 1
ATOM 730 N N . LEU A 1 90 ? 2.262 -21.094 -19.406 1 95.44 90 LEU A N 1
ATOM 731 C CA . LEU A 1 90 ? 2.881 -22.078 -20.297 1 95.44 90 LEU A CA 1
ATOM 732 C C . LEU A 1 90 ? 3.734 -21.375 -21.359 1 95.44 90 LEU A C 1
ATOM 734 O O . LEU A 1 90 ? 4.898 -21.734 -21.547 1 95.44 90 LEU A O 1
ATOM 738 N N . LEU A 1 91 ? 3.16 -20.375 -21.922 1 95 91 LEU A N 1
ATOM 739 C CA . LEU A 1 91 ? 3.887 -19.672 -22.969 1 95 91 LEU A CA 1
ATOM 740 C C . LEU A 1 91 ? 5.125 -18.984 -22.406 1 95 91 LEU A C 1
ATOM 742 O O . LEU A 1 91 ? 6.148 -18.875 -23.094 1 95 91 LEU A O 1
ATOM 746 N N . ARG A 1 92 ? 4.992 -18.578 -21.234 1 93.31 92 ARG A N 1
ATOM 747 C CA . ARG A 1 92 ? 6.094 -17.844 -20.609 1 93.31 92 ARG A CA 1
ATOM 748 C C . ARG A 1 92 ? 7.195 -18.797 -20.172 1 93.31 92 ARG A C 1
ATOM 750 O O . ARG A 1 92 ? 8.352 -18.391 -20.016 1 93.31 92 ARG A O 1
ATOM 757 N N . SER A 1 93 ? 6.859 -19.984 -19.938 1 92.06 93 SER A N 1
ATOM 758 C CA . SER A 1 93 ? 7.793 -20.953 -19.359 1 92.06 93 SER A CA 1
ATOM 759 C C . SER A 1 93 ? 8.688 -21.562 -20.422 1 92.06 93 SER A C 1
ATOM 761 O O . SER A 1 93 ? 9.711 -22.172 -20.109 1 92.06 93 SER A O 1
ATOM 763 N N . PHE A 1 94 ? 8.289 -21.406 -21.703 1 90.56 94 PHE A N 1
ATOM 764 C CA . PHE A 1 94 ? 9.047 -22.047 -22.781 1 90.56 94 PHE A CA 1
ATOM 765 C C . PHE A 1 94 ? 9.531 -21 -23.781 1 90.56 94 PHE A C 1
ATOM 767 O O . PHE A 1 94 ? 8.797 -20.078 -24.141 1 90.56 94 PHE A O 1
ATOM 774 N N . ASN A 1 95 ? 10.797 -21.141 -24.109 1 84.94 95 ASN A N 1
ATOM 775 C CA . ASN A 1 95 ? 11.328 -20.328 -25.203 1 84.94 95 ASN A CA 1
ATOM 776 C C . ASN A 1 95 ? 10.758 -20.766 -26.547 1 84.94 95 ASN A C 1
ATOM 778 O O . ASN A 1 95 ? 10.969 -21.891 -26.969 1 84.94 95 ASN A O 1
ATOM 782 N N . GLU A 1 96 ? 10.188 -19.859 -27.156 1 85 96 GLU A N 1
ATOM 783 C CA . GLU A 1 96 ? 9.516 -20.172 -28.422 1 85 96 GLU A CA 1
ATOM 784 C C . GLU A 1 96 ? 10.508 -20.672 -29.453 1 85 96 GLU A C 1
ATOM 786 O O . GLU A 1 96 ? 10.125 -21.391 -30.391 1 85 96 GLU A O 1
ATOM 791 N N . LYS A 1 97 ? 11.75 -20.359 -29.297 1 87.94 97 LYS A N 1
ATOM 792 C CA . LYS A 1 97 ? 12.758 -20.734 -30.297 1 87.94 97 LYS A CA 1
ATOM 793 C C . LYS A 1 97 ? 13.242 -22.156 -30.094 1 87.94 97 LYS A C 1
ATOM 795 O O . LYS A 1 97 ? 13.82 -22.766 -30.984 1 87.94 97 LYS A O 1
ATOM 800 N N . SER A 1 98 ? 12.969 -22.75 -28.984 1 90.94 98 SER A N 1
ATOM 801 C CA . SER A 1 98 ? 13.359 -24.125 -28.703 1 90.94 98 SER A CA 1
ATOM 802 C C . SER A 1 98 ? 12.383 -25.109 -29.344 1 90.94 98 SER A C 1
ATOM 804 O O . SER A 1 98 ? 11.25 -24.75 -29.656 1 90.94 98 SER A O 1
ATOM 806 N N . LYS A 1 99 ? 12.844 -26.266 -29.562 1 91.81 99 LYS A N 1
ATOM 807 C CA . LYS A 1 99 ? 11.977 -27.297 -30.125 1 91.81 99 LYS A CA 1
ATOM 808 C C . LYS A 1 99 ? 10.742 -27.516 -29.25 1 91.81 99 LYS A C 1
ATOM 810 O O . LYS A 1 99 ? 9.617 -27.5 -29.75 1 91.81 99 LYS A O 1
ATOM 815 N N . LEU A 1 100 ? 10.961 -27.75 -27.984 1 92.62 100 LEU A N 1
ATOM 816 C CA . LEU A 1 100 ? 9.859 -27.922 -27.047 1 92.62 100 LEU A CA 1
ATOM 817 C C . LEU A 1 100 ? 8.977 -26.688 -27 1 92.62 100 LEU A C 1
ATOM 819 O O . LEU A 1 100 ? 7.75 -26.797 -26.922 1 92.62 100 LEU A O 1
ATOM 823 N N . GLY A 1 101 ? 9.594 -25.531 -27.016 1 94.19 101 GLY A N 1
ATOM 824 C CA . GLY A 1 101 ? 8.852 -24.281 -27.016 1 94.19 101 GLY A CA 1
ATOM 825 C C . GLY A 1 101 ? 7.926 -24.141 -28.203 1 94.19 101 GLY A C 1
ATOM 826 O O . GLY A 1 101 ? 6.777 -23.719 -28.062 1 94.19 101 GLY A O 1
ATOM 827 N N . ARG A 1 102 ? 8.375 -24.516 -29.281 1 94.56 102 ARG A N 1
ATOM 828 C CA . ARG A 1 102 ? 7.559 -24.469 -30.484 1 94.56 102 ARG A CA 1
ATOM 829 C C . ARG A 1 102 ? 6.352 -25.391 -30.375 1 94.56 102 ARG A C 1
ATOM 831 O O . ARG A 1 102 ? 5.242 -25.031 -30.766 1 94.56 102 ARG A O 1
ATOM 838 N N . ARG A 1 103 ? 6.664 -26.5 -29.859 1 94.5 103 ARG A N 1
ATOM 839 C CA . ARG A 1 103 ? 5.586 -27.453 -29.672 1 94.5 103 ARG A CA 1
ATOM 840 C C . ARG A 1 103 ? 4.516 -26.906 -28.734 1 94.5 103 ARG A C 1
ATOM 842 O O . ARG A 1 103 ? 3.32 -27.047 -28.984 1 94.5 103 ARG A O 1
ATOM 849 N N . VAL A 1 104 ? 4.949 -26.312 -27.672 1 95.31 104 VAL A N 1
ATOM 850 C CA . VAL A 1 104 ? 4.039 -25.734 -26.688 1 95.31 104 VAL A CA 1
ATOM 851 C C . VAL A 1 104 ? 3.236 -24.594 -27.312 1 95.31 104 VAL A C 1
ATOM 853 O O . VAL A 1 104 ? 2.012 -24.547 -27.172 1 95.31 104 VAL A O 1
ATOM 856 N N . TRP A 1 105 ? 3.904 -23.734 -28 1 94.88 105 TRP A N 1
ATOM 857 C CA . TRP A 1 105 ? 3.252 -22.594 -28.641 1 94.88 105 TRP A CA 1
ATOM 858 C C . TRP A 1 105 ? 2.24 -23.062 -29.688 1 94.88 105 TRP A C 1
ATOM 860 O O . TRP A 1 105 ? 1.114 -22.562 -29.734 1 94.88 105 TRP A O 1
ATOM 870 N N . ASP A 1 106 ? 2.662 -24.047 -30.469 1 95.56 106 ASP A N 1
ATOM 871 C CA . ASP A 1 106 ? 1.764 -24.594 -31.469 1 95.56 106 ASP A CA 1
ATOM 872 C C . ASP A 1 106 ? 0.527 -25.219 -30.828 1 95.56 106 ASP A C 1
ATOM 874 O O . ASP A 1 106 ? -0.587 -25.047 -31.328 1 95.56 106 ASP A O 1
ATOM 878 N N . PHE A 1 107 ? 0.72 -25.906 -29.797 1 95.69 107 PHE A N 1
ATOM 879 C CA . PHE A 1 107 ? -0.393 -26.531 -29.094 1 95.69 107 PHE A CA 1
ATOM 880 C C . PHE A 1 107 ? -1.365 -25.469 -28.578 1 95.69 107 PHE A C 1
ATOM 882 O O . PHE A 1 107 ? -2.576 -25.594 -28.781 1 95.69 107 PHE A O 1
ATOM 889 N N . ILE A 1 108 ? -0.847 -24.422 -27.906 1 95.44 108 ILE A N 1
ATOM 890 C CA . ILE A 1 108 ? -1.695 -23.375 -27.359 1 95.44 108 ILE A CA 1
ATOM 891 C C . ILE A 1 108 ? -2.459 -22.688 -28.484 1 95.44 108 ILE A C 1
ATOM 893 O O . ILE A 1 108 ? -3.654 -22.406 -28.344 1 95.44 108 ILE A O 1
ATOM 897 N N . LYS A 1 109 ? -1.767 -22.453 -29.531 1 93.94 109 LYS A N 1
ATOM 898 C CA . LYS A 1 109 ? -2.408 -21.828 -30.672 1 93.94 109 LYS A CA 1
ATOM 899 C C . LYS A 1 109 ? -3.543 -22.688 -31.219 1 93.94 109 LYS A C 1
ATOM 901 O O . LYS A 1 109 ? -4.551 -22.172 -31.703 1 93.94 109 LYS A O 1
ATOM 906 N N . SER A 1 110 ? -3.379 -23.969 -31.141 1 94.75 110 SER A N 1
ATOM 907 C CA . SER A 1 110 ? -4.379 -24.906 -31.656 1 94.75 110 SER A CA 1
ATOM 908 C C . SER A 1 110 ? -5.672 -24.828 -30.844 1 94.75 110 SER A C 1
ATOM 910 O O . SER A 1 110 ? -6.723 -25.281 -31.297 1 94.75 110 SER A O 1
ATOM 912 N N . LEU A 1 111 ? -5.594 -24.25 -29.625 1 93.88 111 LEU A N 1
ATOM 913 C CA . LEU A 1 111 ? -6.781 -24.062 -28.797 1 93.88 111 LEU A CA 1
ATOM 914 C C . LEU A 1 111 ? -7.492 -22.766 -29.141 1 93.88 111 LEU A C 1
ATOM 916 O O . LEU A 1 111 ? -8.461 -22.391 -28.484 1 93.88 111 LEU A O 1
ATOM 920 N N . HIS A 1 112 ? -6.969 -21.984 -30.016 1 92.81 112 HIS A N 1
ATOM 921 C CA . HIS A 1 112 ? -7.555 -20.797 -30.625 1 92.81 112 HIS A CA 1
ATOM 922 C C . HIS A 1 112 ? -7.746 -19.703 -29.578 1 92.81 112 HIS A C 1
ATOM 924 O O . HIS A 1 112 ? -8.836 -19.125 -29.469 1 92.81 112 HIS A O 1
ATOM 930 N N . PRO A 1 113 ? -6.676 -19.438 -28.859 1 93.69 113 PRO A N 1
ATOM 931 C CA . PRO A 1 113 ? -6.758 -18.281 -27.953 1 93.69 113 PRO A CA 1
ATOM 932 C C . PRO A 1 113 ? -6.41 -16.969 -28.641 1 93.69 113 PRO A C 1
ATOM 934 O O . PRO A 1 113 ? -5.984 -16.969 -29.797 1 93.69 113 PRO A O 1
ATOM 937 N N . THR A 1 114 ? -6.785 -15.891 -28.047 1 94.25 114 THR A N 1
ATOM 938 C CA . THR A 1 114 ? -6.172 -14.609 -28.391 1 94.25 114 THR A CA 1
ATOM 939 C C . THR A 1 114 ? -4.871 -14.406 -27.625 1 94.25 114 THR A C 1
ATOM 941 O O . THR A 1 114 ? -4.844 -14.531 -26.391 1 94.25 114 THR A O 1
ATOM 944 N N . ILE A 1 115 ? -3.785 -14.219 -28.328 1 93.25 115 ILE A N 1
ATOM 945 C CA . ILE A 1 115 ? -2.492 -14 -27.688 1 93.25 115 ILE A CA 1
ATOM 946 C C . ILE A 1 115 ? -2.09 -12.539 -27.828 1 93.25 115 ILE A C 1
ATOM 948 O O . ILE A 1 115 ? -2.076 -11.992 -28.922 1 93.25 115 ILE A O 1
ATOM 952 N N . SER A 1 116 ? -1.966 -11.898 -26.719 1 92 116 SER A N 1
ATOM 953 C CA . SER A 1 116 ? -1.472 -10.523 -26.672 1 92 116 SER A CA 1
ATOM 954 C C . SER A 1 116 ? -0.199 -10.43 -25.828 1 92 116 SER A C 1
ATOM 956 O O . SER A 1 116 ? 0.311 -11.445 -25.359 1 92 116 SER A O 1
ATOM 958 N N . PHE A 1 117 ? 0.386 -9.266 -25.797 1 89.44 117 PHE A N 1
ATOM 959 C CA . PHE A 1 117 ? 1.605 -9.055 -25.031 1 89.44 117 PHE A CA 1
ATOM 960 C C . PHE A 1 117 ? 1.426 -7.918 -24.031 1 89.44 117 PHE A C 1
ATOM 962 O O . PHE A 1 117 ? 0.874 -6.867 -24.359 1 89.44 117 PHE A O 1
ATOM 969 N N . ASP A 1 118 ? 1.794 -8.211 -22.812 1 87.38 118 ASP A N 1
ATOM 970 C CA . ASP A 1 118 ? 1.69 -7.219 -21.75 1 87.38 118 ASP A CA 1
ATOM 971 C C . ASP A 1 118 ? 2.457 -5.949 -22.094 1 87.38 118 ASP A C 1
ATOM 973 O O . ASP A 1 118 ? 3.602 -6.016 -22.547 1 87.38 118 ASP A O 1
ATOM 977 N N . GLN A 1 119 ? 1.824 -4.812 -21.812 1 83.62 119 GLN A N 1
ATOM 978 C CA . GLN A 1 119 ? 2.373 -3.539 -22.266 1 83.62 119 GLN A CA 1
ATOM 979 C C . GLN A 1 119 ? 3.607 -3.152 -21.453 1 83.62 119 GLN A C 1
ATOM 981 O O . GLN A 1 119 ? 4.5 -2.471 -21.953 1 83.62 119 GLN A O 1
ATOM 986 N N . LEU A 1 120 ? 3.664 -3.631 -20.281 1 88.5 120 LEU A N 1
ATOM 987 C CA . LEU A 1 120 ? 4.77 -3.223 -19.422 1 88.5 120 LEU A CA 1
ATOM 988 C C . LEU A 1 120 ? 5.918 -4.223 -19.5 1 88.5 120 LEU A C 1
ATOM 990 O O . LEU A 1 120 ? 7.086 -3.826 -19.547 1 88.5 120 LEU A O 1
ATOM 994 N N . THR A 1 121 ? 5.617 -5.562 -19.594 1 88.19 121 THR A N 1
ATOM 995 C CA . THR A 1 121 ? 6.66 -6.574 -19.469 1 88.19 121 THR A CA 1
ATOM 996 C C . THR A 1 121 ? 7.012 -7.16 -20.844 1 88.19 121 THR A C 1
ATOM 998 O O . THR A 1 121 ? 8.07 -7.77 -21 1 88.19 121 THR A O 1
ATOM 1001 N N . GLY A 1 122 ? 6.105 -7.047 -21.75 1 88.19 122 GLY A N 1
ATOM 1002 C CA . GLY A 1 122 ? 6.289 -7.66 -23.062 1 88.19 122 GLY A CA 1
ATOM 1003 C C . GLY A 1 122 ? 6.051 -9.156 -23.062 1 88.19 122 GLY A C 1
ATOM 1004 O O . GLY A 1 122 ? 6.262 -9.828 -24.062 1 88.19 122 GLY A O 1
ATOM 1005 N N . LEU A 1 123 ? 5.598 -9.703 -22 1 90.12 123 LEU A N 1
ATOM 1006 C CA . LEU A 1 123 ? 5.363 -11.133 -21.891 1 90.12 123 LEU A CA 1
ATOM 1007 C C . LEU A 1 123 ? 4.023 -11.516 -22.5 1 90.12 123 LEU A C 1
ATOM 1009 O O . LEU A 1 123 ? 3.084 -10.719 -22.5 1 90.12 123 LEU A O 1
ATOM 1013 N N . PRO A 1 124 ? 3.951 -12.664 -23 1 92.31 124 PRO A N 1
ATOM 1014 C CA . PRO A 1 124 ? 2.705 -13.086 -23.641 1 92.31 124 PRO A CA 1
ATOM 1015 C C . PRO A 1 124 ? 1.564 -13.281 -22.656 1 92.31 124 PRO A C 1
ATOM 1017 O O . PRO A 1 124 ? 1.791 -13.742 -21.531 1 92.31 124 PRO A O 1
ATOM 1020 N N . GLN A 1 125 ? 0.403 -12.938 -23.094 1 92.81 125 GLN A N 1
ATOM 1021 C CA . GLN A 1 125 ? -0.855 -13.141 -22.391 1 92.81 125 GLN A CA 1
ATOM 1022 C C . GLN A 1 125 ? -1.875 -13.859 -23.266 1 92.81 125 GLN A C 1
ATOM 1024 O O . GLN A 1 125 ? -2.059 -13.5 -24.438 1 92.81 125 GLN A O 1
ATOM 1029 N N . VAL A 1 126 ? -2.432 -14.891 -22.734 1 94.06 126 VAL A N 1
ATOM 1030 C CA . VAL A 1 126 ? -3.371 -15.727 -23.484 1 94.06 126 VAL A CA 1
ATOM 1031 C C . VAL A 1 126 ? -4.789 -15.492 -22.969 1 94.06 126 VAL A C 1
ATOM 1033 O O . VAL A 1 126 ? -5.012 -15.383 -21.75 1 94.06 126 VAL A O 1
ATOM 1036 N N . SER A 1 127 ? -5.715 -15.336 -23.828 1 93.12 127 SER A N 1
ATOM 1037 C CA . SER A 1 127 ? -7.133 -15.234 -23.5 1 93.12 127 SER A CA 1
ATOM 1038 C C . SER A 1 127 ? -7.969 -16.203 -24.312 1 93.12 127 SER A C 1
ATOM 1040 O O . SER A 1 127 ? -7.977 -16.156 -25.547 1 93.12 127 SER A O 1
ATOM 1042 N N . PHE A 1 128 ? -8.625 -17.031 -23.625 1 92.44 128 PHE A N 1
ATOM 1043 C CA . PHE A 1 128 ? -9.492 -18 -24.281 1 92.44 128 PHE A CA 1
ATOM 1044 C C . PHE A 1 128 ? -10.922 -17.5 -24.359 1 92.44 128 PHE A C 1
ATOM 1046 O O . PHE A 1 128 ? -11.406 -16.875 -23.406 1 92.44 128 PHE A O 1
ATOM 1053 N N . MET A 1 129 ? -11.57 -17.656 -25.422 1 84.38 129 MET A N 1
ATOM 1054 C CA . MET A 1 129 ? -12.961 -17.25 -25.594 1 84.38 129 MET A CA 1
ATOM 1055 C C . MET A 1 129 ? -13.898 -18.453 -25.484 1 84.38 129 MET A C 1
ATOM 1057 O O . MET A 1 129 ? -15.117 -18.297 -25.562 1 84.38 129 MET A O 1
ATOM 1061 N N . SER A 1 130 ? -13.398 -19.516 -25.141 1 76 130 SER A N 1
ATOM 1062 C CA . SER A 1 130 ? -14.188 -20.734 -25.094 1 76 130 SER A CA 1
ATOM 1063 C C . SER A 1 130 ? -15.25 -20.688 -24.016 1 76 130 SER A C 1
ATOM 1065 O O . SER A 1 130 ? -15.039 -20.078 -22.953 1 76 130 SER A O 1
ATOM 1067 N N . VAL A 1 131 ? -16.344 -21.219 -24.328 1 73 131 VAL A N 1
ATOM 1068 C CA . VAL A 1 131 ? -17.469 -21.297 -23.406 1 73 131 VAL A CA 1
ATOM 1069 C C . VAL A 1 131 ? -17.125 -22.281 -22.281 1 73 131 VAL A C 1
ATOM 1071 O O . VAL A 1 131 ? -17.375 -21.984 -21.109 1 73 131 VAL A O 1
ATOM 1074 N N . SER A 1 132 ? -16.547 -23.391 -22.641 1 86.25 132 SER A N 1
ATOM 1075 C CA . SER A 1 132 ? -16.172 -24.359 -21.641 1 86.25 132 SER A CA 1
ATOM 1076 C C . SER A 1 132 ? -14.68 -24.281 -21.312 1 86.25 132 SER A C 1
ATOM 1078 O O . SER A 1 132 ? -13.852 -24.141 -22.219 1 86.25 132 SER A O 1
ATOM 1080 N N . THR A 1 133 ? -14.352 -24.328 -19.984 1 91.94 133 THR A N 1
ATOM 1081 C CA . THR A 1 133 ? -12.969 -24.141 -19.562 1 91.94 133 THR A CA 1
ATOM 1082 C C . THR A 1 133 ? -12.359 -25.484 -19.156 1 91.94 133 THR A C 1
ATOM 1084 O O . THR A 1 133 ? -11.133 -25.641 -19.172 1 91.94 133 THR A O 1
ATOM 1087 N N . GLU A 1 134 ? -13.18 -26.469 -18.859 1 93.38 134 GLU A N 1
ATOM 1088 C CA . GLU A 1 134 ? -12.703 -27.766 -18.359 1 93.38 134 GLU A CA 1
ATOM 1089 C C . GLU A 1 134 ? -11.883 -28.484 -19.422 1 93.38 134 GLU A C 1
ATOM 1091 O O . GLU A 1 134 ? -10.758 -28.938 -19.156 1 93.38 134 GLU A O 1
ATOM 1096 N N . LYS A 1 135 ? -12.391 -28.562 -20.594 1 93.94 135 LYS A N 1
ATOM 1097 C CA . LYS A 1 135 ? -11.75 -29.344 -21.641 1 93.94 135 LYS A CA 1
ATOM 1098 C C . LYS A 1 135 ? -10.398 -28.75 -22.031 1 93.94 135 LYS A C 1
ATOM 1100 O O . LYS A 1 135 ? -9.391 -29.453 -22.078 1 93.94 135 LYS A O 1
ATOM 1105 N N . PRO A 1 136 ? -10.375 -27.453 -22.266 1 95.12 136 PRO A N 1
ATOM 1106 C CA . PRO A 1 136 ? -9.07 -26.859 -22.578 1 95.12 136 PRO A CA 1
ATOM 1107 C C . PRO A 1 136 ? -8.047 -27.062 -21.469 1 95.12 136 PRO A C 1
ATOM 1109 O O . PRO A 1 136 ? -6.863 -27.297 -21.734 1 95.12 136 PRO A O 1
ATOM 1112 N N . ILE A 1 137 ? -8.414 -26.953 -20.25 1 95.94 137 ILE A N 1
ATOM 1113 C CA . ILE A 1 137 ? -7.504 -27.156 -19.125 1 95.94 137 ILE A CA 1
ATOM 1114 C C . ILE A 1 137 ? -7.031 -28.609 -19.125 1 95.94 137 ILE A C 1
ATOM 1116 O O . ILE A 1 137 ? -5.84 -28.875 -18.938 1 95.94 137 ILE A O 1
ATOM 1120 N N . GLN A 1 138 ? -7.98 -29.516 -19.312 1 95.75 138 GLN A N 1
ATOM 1121 C CA . GLN A 1 138 ? -7.637 -30.922 -19.422 1 95.75 138 GLN A CA 1
ATOM 1122 C C . GLN A 1 138 ? -6.648 -31.172 -20.547 1 95.75 138 GLN A C 1
ATOM 1124 O O . GLN A 1 138 ? -5.66 -31.891 -20.375 1 95.75 138 GLN A O 1
ATOM 1129 N N . ASP A 1 139 ? -6.93 -30.531 -21.656 1 96.12 139 ASP A N 1
ATOM 1130 C CA . ASP A 1 139 ? -6.07 -30.703 -22.812 1 96.12 139 ASP A CA 1
ATOM 1131 C C . ASP A 1 139 ? -4.652 -30.219 -22.531 1 96.12 139 ASP A C 1
ATOM 1133 O O . ASP A 1 139 ? -3.676 -30.859 -22.906 1 96.12 139 ASP A O 1
ATOM 1137 N N . ILE A 1 140 ? -4.582 -29.125 -21.906 1 96.38 140 ILE A N 1
ATOM 1138 C CA . ILE A 1 140 ? -3.283 -28.547 -21.578 1 96.38 140 ILE A CA 1
ATOM 1139 C C . ILE A 1 140 ? -2.518 -29.484 -20.656 1 96.38 140 ILE A C 1
ATOM 1141 O O . ILE A 1 140 ? -1.348 -29.781 -20.891 1 96.38 140 ILE A O 1
ATOM 1145 N N . LEU A 1 141 ? -3.148 -29.969 -19.625 1 96.62 141 LEU A N 1
ATOM 1146 C CA . LEU A 1 141 ? -2.498 -30.828 -18.641 1 96.62 141 LEU A CA 1
ATOM 1147 C C . LEU A 1 141 ? -2.111 -32.188 -19.266 1 96.62 141 LEU A C 1
ATOM 1149 O O . LEU A 1 141 ? -1.04 -32.719 -18.969 1 96.62 141 LEU A O 1
ATOM 1153 N N . LEU A 1 142 ? -2.936 -32.656 -20.172 1 96.38 142 LEU A N 1
ATOM 1154 C CA . LEU A 1 142 ? -2.629 -33.906 -20.859 1 96.38 142 LEU A CA 1
ATOM 1155 C C . LEU A 1 142 ? -1.455 -33.719 -21.812 1 96.38 142 LEU A C 1
ATOM 1157 O O . LEU A 1 142 ? -0.633 -34.625 -21.969 1 96.38 142 LEU A O 1
ATOM 1161 N N . PHE A 1 143 ? -1.461 -32.625 -22.453 1 96.56 143 PHE A N 1
ATOM 1162 C CA . PHE A 1 143 ? -0.33 -32.312 -23.312 1 96.56 143 PHE A CA 1
ATOM 1163 C C . PHE A 1 143 ? 0.979 -32.375 -22.531 1 96.56 143 PHE A C 1
ATOM 1165 O O . PHE A 1 143 ? 1.948 -33 -23 1 96.56 143 PHE A O 1
ATOM 1172 N N . LEU A 1 144 ? 1 -31.781 -21.359 1 96.25 144 LEU A N 1
ATOM 1173 C CA . LEU A 1 144 ? 2.193 -31.781 -20.516 1 96.25 144 LEU A CA 1
ATOM 1174 C C . LEU A 1 144 ? 2.543 -33.188 -20.062 1 96.25 144 LEU A C 1
ATOM 1176 O O . LEU A 1 144 ? 3.721 -33.531 -19.969 1 96.25 144 LEU A O 1
ATOM 1180 N N . SER A 1 145 ? 1.524 -33.938 -19.781 1 96.06 145 SER A N 1
ATOM 1181 C CA . SER A 1 145 ? 1.692 -35.312 -19.328 1 96.06 145 SER A CA 1
ATOM 1182 C C . SER A 1 145 ? 2.328 -36.188 -20.422 1 96.06 145 SER A C 1
ATOM 1184 O O . SER A 1 145 ? 2.99 -37.188 -20.125 1 96.06 145 SER A O 1
ATOM 1186 N N . ASN A 1 146 ? 2.172 -35.781 -21.641 1 95.38 146 ASN A N 1
ATOM 1187 C CA . ASN A 1 146 ? 2.65 -36.594 -22.766 1 95.38 146 ASN A CA 1
ATOM 1188 C C . ASN A 1 146 ? 4.059 -36.156 -23.188 1 95.38 146 ASN A C 1
ATOM 1190 O O . ASN A 1 146 ? 4.633 -36.75 -24.109 1 95.38 146 ASN A O 1
ATOM 1194 N N . LEU A 1 147 ? 4.52 -35.25 -22.516 1 94.06 147 LEU A N 1
ATOM 1195 C CA . LEU A 1 147 ? 5.91 -34.875 -22.766 1 94.06 147 LEU A CA 1
ATOM 1196 C C . LEU A 1 147 ? 6.863 -35.875 -22.156 1 94.06 147 LEU A C 1
ATOM 1198 O O . LEU A 1 147 ? 6.496 -36.594 -21.219 1 94.06 147 LEU A O 1
ATOM 1202 N N . ASP A 1 148 ? 8.086 -35.906 -22.672 1 91.88 148 ASP A N 1
ATOM 1203 C CA . ASP A 1 148 ? 9.094 -36.844 -22.156 1 91.88 148 ASP A CA 1
ATOM 1204 C C . ASP A 1 148 ? 9.656 -36.375 -20.828 1 91.88 148 ASP A C 1
ATOM 1206 O O . ASP A 1 148 ? 10.078 -37.188 -20 1 91.88 148 ASP A O 1
ATOM 1210 N N . GLN A 1 149 ? 9.633 -35.156 -20.641 1 93.75 149 GLN A N 1
ATOM 1211 C CA . GLN A 1 149 ? 10.188 -34.562 -19.422 1 93.75 149 GLN A CA 1
ATOM 1212 C C . GLN A 1 149 ? 9.18 -34.594 -18.281 1 93.75 149 GLN A C 1
ATOM 1214 O O . GLN A 1 149 ? 7.973 -34.438 -18.5 1 93.75 149 GLN A O 1
ATOM 1219 N N . ASN A 1 150 ? 9.664 -34.812 -17.062 1 96.25 150 ASN A N 1
ATOM 1220 C CA . ASN A 1 150 ? 8.828 -34.562 -15.898 1 96.25 150 ASN A CA 1
ATOM 1221 C C . ASN A 1 150 ? 8.477 -33.094 -15.758 1 96.25 150 ASN A C 1
ATOM 1223 O O . ASN A 1 150 ? 9.297 -32.219 -16.062 1 96.25 150 ASN A O 1
ATOM 1227 N N . THR A 1 151 ? 7.246 -32.844 -15.359 1 97.19 151 THR A N 1
ATOM 1228 C CA . THR A 1 151 ? 6.793 -31.469 -15.242 1 97.19 151 THR A CA 1
ATOM 1229 C C . THR A 1 151 ? 6.27 -31.188 -13.836 1 97.19 151 THR A C 1
ATOM 1231 O O . THR A 1 151 ? 5.527 -32 -13.273 1 97.19 151 THR A O 1
ATOM 1234 N N . VAL A 1 152 ? 6.734 -30.125 -13.242 1 97.81 152 VAL A N 1
ATOM 1235 C CA . VAL A 1 152 ? 6.18 -29.625 -11.992 1 97.81 152 VAL A CA 1
ATOM 1236 C C . VAL A 1 152 ? 5.359 -28.359 -12.258 1 97.81 152 VAL A C 1
ATOM 1238 O O . VAL A 1 152 ? 5.848 -27.406 -12.875 1 97.81 152 VAL A O 1
ATOM 1241 N N . ILE A 1 153 ? 4.117 -28.328 -11.859 1 97.94 153 ILE A N 1
ATOM 1242 C CA . ILE A 1 153 ? 3.25 -27.156 -11.93 1 97.94 153 ILE A CA 1
ATOM 1243 C C . ILE A 1 153 ? 2.988 -26.625 -10.523 1 97.94 153 ILE A C 1
ATOM 1245 O O . ILE A 1 153 ? 2.379 -27.312 -9.695 1 97.94 153 ILE A O 1
ATOM 1249 N N . ALA A 1 154 ? 3.465 -25.484 -10.25 1 97.88 154 ALA A N 1
ATOM 1250 C CA . ALA A 1 154 ? 3.209 -24.828 -8.969 1 97.88 154 ALA A CA 1
ATOM 1251 C C . ALA A 1 154 ? 2.043 -23.859 -9.07 1 97.88 154 ALA A C 1
ATOM 1253 O O . ALA A 1 154 ? 2.109 -22.875 -9.812 1 97.88 154 ALA A O 1
ATOM 1254 N N . ILE A 1 155 ? 0.992 -24.094 -8.328 1 97.25 155 ILE A N 1
ATOM 1255 C CA . ILE A 1 155 ? -0.178 -23.234 -8.305 1 97.25 155 ILE A CA 1
ATOM 1256 C C . ILE A 1 155 ? -0.268 -22.516 -6.957 1 97.25 155 ILE A C 1
ATOM 1258 O O . ILE A 1 155 ? -0.685 -23.125 -5.961 1 97.25 155 ILE A O 1
ATOM 1262 N N . ASP A 1 156 ? 0.103 -21.281 -6.992 1 95.81 156 ASP A N 1
ATOM 1263 C CA . ASP A 1 156 ? 0.067 -20.469 -5.777 1 95.81 156 ASP A CA 1
ATOM 1264 C C . ASP A 1 156 ? -1.347 -19.969 -5.496 1 95.81 156 ASP A C 1
ATOM 1266 O O . ASP A 1 156 ? -2.082 -19.609 -6.418 1 95.81 156 ASP A O 1
ATOM 1270 N N . GLU A 1 157 ? -1.725 -20 -4.219 1 94.5 157 GLU A N 1
ATOM 1271 C CA . GLU A 1 157 ? -3.031 -19.594 -3.711 1 94.5 157 GLU A CA 1
ATOM 1272 C C . GLU A 1 157 ? -4.152 -20.422 -4.34 1 94.5 157 GLU A C 1
ATOM 1274 O O . GLU A 1 157 ? -5.133 -19.859 -4.836 1 94.5 157 GLU A O 1
ATOM 1279 N N . PHE A 1 158 ? -4.008 -21.719 -4.254 1 95.19 158 PHE A N 1
ATOM 1280 C CA . PHE A 1 158 ? -4.867 -22.688 -4.914 1 95.19 158 PHE A CA 1
ATOM 1281 C C . PHE A 1 158 ? -6.289 -22.609 -4.375 1 95.19 158 PHE A C 1
ATOM 1283 O O . PHE A 1 158 ? -7.246 -22.938 -5.082 1 95.19 158 PHE A O 1
ATOM 1290 N N . GLN A 1 159 ? -6.457 -22.109 -3.119 1 92.19 159 GLN A N 1
ATOM 1291 C CA . GLN A 1 159 ? -7.789 -22.031 -2.529 1 92.19 159 GLN A CA 1
ATOM 1292 C C . GLN A 1 159 ? -8.695 -21.109 -3.332 1 92.19 159 GLN A C 1
ATOM 1294 O O . GLN A 1 159 ? -9.914 -21.141 -3.178 1 92.19 159 GLN A O 1
ATOM 1299 N N . GLN A 1 160 ? -8.078 -20.312 -4.184 1 92.31 160 GLN A N 1
ATOM 1300 C CA . GLN A 1 160 ? -8.82 -19.344 -4.984 1 92.31 160 GLN A CA 1
ATOM 1301 C C . GLN A 1 160 ? -9.867 -20.031 -5.855 1 92.31 160 GLN A C 1
ATOM 1303 O O . GLN A 1 160 ? -10.891 -19.453 -6.191 1 92.31 160 GLN A O 1
ATOM 1308 N N . ILE A 1 161 ? -9.695 -21.281 -6.211 1 93.88 161 ILE A N 1
ATOM 1309 C CA . ILE A 1 161 ? -10.602 -22 -7.102 1 93.88 161 ILE A CA 1
ATOM 1310 C C . ILE A 1 161 ? -11.977 -22.141 -6.438 1 93.88 161 ILE A C 1
ATOM 1312 O O . ILE A 1 161 ? -12.984 -22.312 -7.121 1 93.88 161 ILE A O 1
ATOM 1316 N N . THR A 1 162 ? -11.977 -22.109 -5.094 1 91.5 162 THR A N 1
ATOM 1317 C CA . THR A 1 162 ? -13.234 -22.25 -4.363 1 91.5 162 THR A CA 1
ATOM 1318 C C . THR A 1 162 ? -14.062 -20.984 -4.434 1 91.5 162 THR A C 1
ATOM 1320 O O . THR A 1 162 ? -15.25 -20.984 -4.094 1 91.5 162 THR A O 1
ATOM 1323 N N . GLN A 1 163 ? -13.477 -19.891 -4.879 1 88.75 163 GLN A N 1
ATOM 1324 C CA . GLN A 1 163 ? -14.156 -18.609 -4.934 1 88.75 163 GLN A CA 1
ATOM 1325 C C . GLN A 1 163 ? -14.766 -18.359 -6.312 1 88.75 163 GLN A C 1
ATOM 1327 O O . GLN A 1 163 ? -15.453 -17.375 -6.527 1 88.75 163 GLN A O 1
ATOM 1332 N N . TYR A 1 164 ? -14.492 -19.281 -7.23 1 92.06 164 TYR A N 1
ATOM 1333 C CA . TYR A 1 164 ? -15.023 -19.141 -8.578 1 92.06 164 TYR A CA 1
ATOM 1334 C C . TYR A 1 164 ? -16.531 -19.344 -8.594 1 92.06 164 TYR A C 1
ATOM 1336 O O . TYR A 1 164 ? -17.062 -20.156 -7.824 1 92.06 164 TYR A O 1
ATOM 1344 N N . PRO A 1 165 ? -17.234 -18.594 -9.492 1 90.31 165 PRO A N 1
ATOM 1345 C CA . PRO A 1 165 ? -18.688 -18.75 -9.562 1 90.31 165 PRO A CA 1
ATOM 1346 C C . PRO A 1 165 ? -19.094 -20.125 -10.094 1 90.31 165 PRO A C 1
ATOM 1348 O O . PRO A 1 165 ? -20.203 -20.609 -9.812 1 90.31 165 PRO A O 1
ATOM 1351 N N . GLU A 1 166 ? -18.203 -20.734 -10.891 1 91.38 166 GLU A N 1
ATOM 1352 C CA . GLU A 1 166 ? -18.484 -22.047 -11.445 1 91.38 166 GLU A CA 1
ATOM 1353 C C . GLU A 1 166 ? -18.5 -23.109 -10.344 1 91.38 166 GLU A C 1
ATOM 1355 O O . GLU A 1 166 ? -17.781 -22.984 -9.352 1 91.38 166 GLU A O 1
ATOM 1360 N N . LYS A 1 167 ? -19.312 -24.094 -10.609 1 88.19 167 LYS A N 1
ATOM 1361 C CA . LYS A 1 167 ? -19.453 -25.141 -9.602 1 88.19 167 LYS A CA 1
ATOM 1362 C C . LYS A 1 167 ? -18.547 -26.328 -9.906 1 88.19 167 LYS A C 1
ATOM 1364 O O . LYS A 1 167 ? -18.203 -26.578 -11.062 1 88.19 167 LYS A O 1
ATOM 1369 N N . ASN A 1 168 ? -18.047 -27.031 -8.922 1 88.5 168 ASN A N 1
ATOM 1370 C CA . ASN A 1 168 ? -17.359 -28.328 -8.969 1 88.5 168 ASN A CA 1
ATOM 1371 C C . ASN A 1 168 ? -15.992 -28.203 -9.625 1 88.5 168 ASN A C 1
ATOM 1373 O O . ASN A 1 168 ? -15.492 -29.172 -10.203 1 88.5 168 ASN A O 1
ATOM 1377 N N . THR A 1 169 ? -15.414 -26.969 -9.602 1 92.38 169 THR A N 1
ATOM 1378 C CA . THR A 1 169 ? -14.078 -26.781 -10.164 1 92.38 169 THR A CA 1
ATOM 1379 C C . THR A 1 169 ? -13.078 -27.719 -9.508 1 92.38 169 THR A C 1
ATOM 1381 O O . THR A 1 169 ? -12.25 -28.328 -10.188 1 92.38 169 THR A O 1
ATOM 1384 N N . ASP A 1 170 ? -13.195 -27.859 -8.188 1 90.88 170 ASP A N 1
ATOM 1385 C CA . ASP A 1 170 ? -12.273 -28.688 -7.426 1 90.88 170 ASP A CA 1
ATOM 1386 C C . ASP A 1 170 ? -12.406 -30.156 -7.828 1 90.88 170 ASP A C 1
ATOM 1388 O O . ASP A 1 170 ? -11.406 -30.844 -8.031 1 90.88 170 ASP A O 1
ATOM 1392 N N . ALA A 1 171 ? -13.625 -30.609 -8.094 1 88.25 171 ALA A N 1
ATOM 1393 C CA . ALA A 1 171 ? -13.898 -32.031 -8.391 1 88.25 171 ALA A CA 1
ATOM 1394 C C . ALA A 1 171 ? -13.32 -32.406 -9.75 1 88.25 171 ALA A C 1
ATOM 1396 O O . ALA A 1 171 ? -12.609 -33.406 -9.859 1 88.25 171 ALA A O 1
ATOM 1397 N N . TRP A 1 172 ? -13.641 -31.625 -10.695 1 91.19 172 TRP A N 1
ATOM 1398 C CA . TRP A 1 172 ? -13.172 -32.031 -12.016 1 91.19 172 TRP A CA 1
ATOM 1399 C C . TRP A 1 172 ? -11.664 -31.828 -12.148 1 91.19 172 TRP A C 1
ATOM 1401 O O . TRP A 1 172 ? -10.992 -32.594 -12.852 1 91.19 172 TRP A O 1
ATOM 1411 N N . LEU A 1 173 ? -11.109 -30.859 -11.562 1 92.69 173 LEU A N 1
ATOM 1412 C CA . LEU A 1 173 ? -9.664 -30.672 -11.57 1 92.69 173 LEU A CA 1
ATOM 1413 C C . LEU A 1 173 ? -8.961 -31.875 -10.938 1 92.69 173 LEU A C 1
ATOM 1415 O O . LEU A 1 173 ? -7.949 -32.344 -11.453 1 92.69 173 LEU A O 1
ATOM 1419 N N . ARG A 1 174 ? -9.453 -32.312 -9.867 1 89.56 174 ARG A N 1
ATOM 1420 C CA . ARG A 1 174 ? -8.898 -33.469 -9.203 1 89.56 174 ARG A CA 1
ATOM 1421 C C . ARG A 1 174 ? -8.922 -34.688 -10.141 1 89.56 174 ARG A C 1
ATOM 1423 O O . ARG A 1 174 ? -7.938 -35.438 -10.227 1 89.56 174 ARG A O 1
ATOM 1430 N N . SER A 1 175 ? -10.023 -34.844 -10.734 1 90.25 175 SER A N 1
ATOM 1431 C CA . SER A 1 175 ? -10.18 -35.969 -11.648 1 90.25 175 SER A CA 1
ATOM 1432 C C . SER A 1 175 ? -9.117 -35.938 -12.75 1 90.25 175 SER A C 1
ATOM 1434 O O . SER A 1 175 ? -8.547 -36.969 -13.102 1 90.25 175 SER A O 1
ATOM 1436 N N . ILE A 1 176 ? -8.859 -34.844 -13.195 1 92.5 176 ILE A N 1
ATOM 1437 C CA . ILE A 1 176 ? -7.863 -34.688 -14.25 1 92.5 176 ILE A CA 1
ATOM 1438 C C . ILE A 1 176 ? -6.469 -34.938 -13.688 1 92.5 176 ILE A C 1
ATOM 1440 O O . ILE A 1 176 ? -5.699 -35.719 -14.266 1 92.5 176 ILE A O 1
ATOM 1444 N N . ILE A 1 177 ? -6.141 -34.375 -12.586 1 91.62 177 ILE A N 1
ATOM 1445 C CA . ILE A 1 177 ? -4.812 -34.438 -11.984 1 91.62 177 IL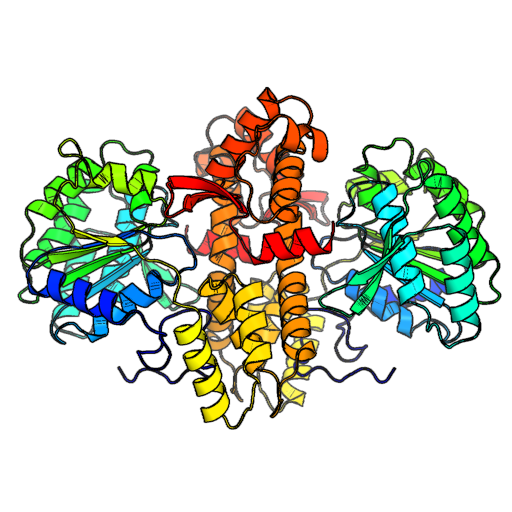E A CA 1
ATOM 1446 C C . ILE A 1 177 ? -4.453 -35.875 -11.648 1 91.62 177 ILE A C 1
ATOM 1448 O O . ILE A 1 177 ? -3.305 -36.312 -11.828 1 91.62 177 ILE A O 1
ATOM 1452 N N . GLN A 1 178 ? -5.387 -36.625 -11.242 1 87.88 178 GLN A N 1
ATOM 1453 C CA . GLN A 1 178 ? -5.168 -38.031 -10.82 1 87.88 178 GLN A CA 1
ATOM 1454 C C . GLN A 1 178 ? -4.77 -38.906 -12 1 87.88 178 GLN A C 1
ATOM 1456 O O . GLN A 1 178 ? -4.164 -39.969 -11.82 1 87.88 178 GLN A O 1
ATOM 1461 N N . GLN A 1 179 ? -5.043 -38.438 -13.172 1 90.12 179 GLN A N 1
ATOM 1462 C CA . GLN A 1 179 ? -4.801 -39.281 -14.359 1 90.12 179 GLN A CA 1
ATOM 1463 C C . GLN A 1 179 ? -3.465 -38.906 -15.008 1 90.12 179 GLN A C 1
ATOM 1465 O O . GLN A 1 179 ? -2.998 -39.625 -15.906 1 90.12 179 GLN A O 1
ATOM 1470 N N . LEU A 1 180 ? -2.908 -37.906 -14.594 1 93.5 180 LEU A N 1
ATOM 1471 C CA . LEU A 1 180 ? -1.699 -37.406 -15.242 1 93.5 180 LEU A CA 1
ATOM 1472 C C . LEU A 1 180 ? -0.489 -38.25 -14.859 1 93.5 180 LEU A C 1
ATOM 1474 O O . LEU A 1 180 ? -0.394 -38.719 -13.727 1 93.5 180 LEU A O 1
ATOM 1478 N N . GLN A 1 181 ? 0.3 -38.375 -15.859 1 92.56 181 GLN A N 1
ATOM 1479 C CA . GLN A 1 181 ? 1.584 -39.031 -15.648 1 92.56 181 GLN A CA 1
ATOM 1480 C C . GLN A 1 181 ? 2.74 -38.062 -15.805 1 92.56 181 GLN A C 1
ATOM 1482 O O . GLN A 1 181 ? 2.693 -37.156 -16.656 1 92.56 181 GLN A O 1
ATOM 1487 N N . ASN A 1 182 ? 3.736 -38.156 -14.922 1 93.81 182 ASN A N 1
ATOM 1488 C CA . ASN A 1 182 ? 4.965 -37.375 -14.969 1 93.81 182 ASN A CA 1
ATOM 1489 C C . ASN A 1 182 ? 4.691 -35.906 -14.758 1 93.81 182 ASN A C 1
ATOM 1491 O O . ASN A 1 182 ? 5.445 -35.031 -15.234 1 93.81 182 ASN A O 1
ATOM 1495 N N . VAL A 1 183 ? 3.504 -35.562 -14.281 1 96.62 183 VAL A N 1
ATOM 1496 C CA . VAL A 1 183 ? 3.174 -34.188 -13.906 1 96.62 183 VAL A CA 1
ATOM 1497 C C . VAL A 1 183 ? 2.891 -34.125 -12.406 1 96.62 183 VAL A C 1
ATOM 1499 O O . VAL A 1 183 ? 1.998 -34.812 -11.906 1 96.62 183 VAL A O 1
ATOM 1502 N N . TYR A 1 184 ? 3.641 -33.375 -11.742 1 96.19 184 TYR A N 1
ATOM 1503 C CA . TYR A 1 184 ? 3.516 -33.219 -10.297 1 96.19 184 TYR A CA 1
ATOM 1504 C C . TYR A 1 184 ? 3.18 -31.781 -9.922 1 96.19 184 TYR A C 1
ATOM 1506 O O . TYR A 1 184 ? 3.52 -30.844 -10.656 1 96.19 184 TYR A O 1
ATOM 1514 N N . PHE A 1 185 ? 2.527 -31.656 -8.773 1 96.88 185 PHE A N 1
ATOM 1515 C CA . PHE A 1 185 ? 2.014 -30.328 -8.43 1 96.88 185 PHE A CA 1
ATOM 1516 C C . PHE A 1 185 ? 2.578 -29.875 -7.09 1 96.88 185 PHE A C 1
ATOM 1518 O O . PHE A 1 185 ? 2.814 -30.672 -6.1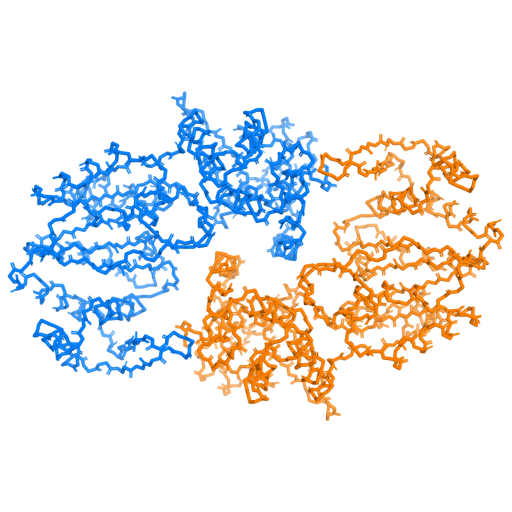91 1 96.88 185 PHE A O 1
ATOM 1525 N N . ILE A 1 186 ? 2.836 -28.578 -7.008 1 97.25 186 ILE A N 1
ATOM 1526 C CA . ILE A 1 186 ? 2.984 -27.859 -5.75 1 97.25 186 ILE A CA 1
ATOM 1527 C C . ILE A 1 186 ? 1.809 -26.906 -5.562 1 97.25 186 ILE A C 1
ATOM 1529 O O . ILE A 1 186 ? 1.739 -25.859 -6.211 1 97.25 186 ILE A O 1
ATOM 1533 N N . PHE A 1 187 ? 0.952 -27.297 -4.715 1 96.06 187 PHE A N 1
ATOM 1534 C CA . PHE A 1 187 ? -0.119 -26.391 -4.332 1 96.06 187 PHE A CA 1
ATOM 1535 C C . PHE A 1 187 ? 0.298 -25.531 -3.141 1 96.06 187 PHE A C 1
ATOM 1537 O O . PHE A 1 187 ? 1.021 -26 -2.258 1 96.06 187 PHE A O 1
ATOM 1544 N N . SER A 1 188 ? -0.066 -24.312 -3.189 1 95.94 188 SER A N 1
ATOM 1545 C CA . SER A 1 188 ? 0.191 -23.438 -2.049 1 95.94 188 SER A CA 1
ATOM 1546 C C . SER A 1 188 ? -1.037 -22.594 -1.707 1 95.94 188 SER A C 1
ATOM 1548 O O . SER A 1 188 ? -1.874 -22.328 -2.572 1 95.94 188 SER A O 1
ATOM 1550 N N . GLY A 1 189 ? -1.153 -22.312 -0.441 1 93.75 189 GLY A N 1
ATOM 1551 C CA . GLY A 1 189 ? -2.283 -21.484 -0.054 1 93.75 189 GLY A CA 1
ATOM 1552 C C . GLY A 1 189 ? -2.141 -20.891 1.338 1 93.75 189 GLY A C 1
ATOM 1553 O O . GLY A 1 189 ? -1.363 -21.391 2.152 1 93.75 189 GLY A O 1
ATOM 1554 N N . SER A 1 190 ? -2.904 -19.828 1.598 1 89 190 SER A N 1
ATOM 1555 C CA . SER A 1 190 ? -2.82 -19.109 2.865 1 89 190 SER A CA 1
ATOM 1556 C C . SER A 1 190 ? -4.074 -19.328 3.707 1 89 190 SER A C 1
ATOM 1558 O O . SER A 1 190 ? -4.086 -19.016 4.898 1 89 190 SER A O 1
ATOM 1560 N N . GLN A 1 191 ? -5.129 -19.766 3.086 1 86.44 191 GLN A N 1
ATOM 1561 C CA . GLN A 1 191 ? -6.352 -20.062 3.824 1 86.44 191 GLN A CA 1
ATOM 1562 C C . GLN A 1 191 ? -6.383 -21.516 4.27 1 86.44 191 GLN A C 1
ATOM 1564 O O . GLN A 1 191 ? -6.957 -22.375 3.588 1 86.44 191 GLN A O 1
ATOM 1569 N N . GLN A 1 192 ? -5.91 -21.672 5.375 1 82.06 192 GLN A N 1
ATOM 1570 C CA . GLN A 1 192 ? -5.621 -23.031 5.855 1 82.06 192 GLN A CA 1
ATOM 1571 C C . GLN A 1 192 ? -6.902 -23.844 6 1 82.06 192 GLN A C 1
ATOM 1573 O O . GLN A 1 192 ? -6.934 -25.016 5.641 1 82.06 192 GLN A O 1
ATOM 1578 N N . SER A 1 193 ? -7.902 -23.234 6.465 1 79.44 193 SER A N 1
ATOM 1579 C CA . SER A 1 193 ? -9.156 -23.953 6.664 1 79.44 193 SER A CA 1
ATOM 1580 C C . SER A 1 193 ? -9.711 -24.469 5.344 1 79.44 193 SER A C 1
ATOM 1582 O O . SER A 1 193 ? -10.172 -25.609 5.266 1 79.44 193 SER A O 1
ATOM 1584 N N . ILE A 1 194 ? -9.594 -23.703 4.363 1 84.12 194 ILE A N 1
ATOM 1585 C CA . ILE A 1 194 ? -10.109 -24.078 3.049 1 84.12 194 ILE A CA 1
ATOM 1586 C C . ILE A 1 194 ? -9.234 -25.172 2.449 1 84.12 194 ILE A C 1
ATOM 1588 O O . ILE A 1 194 ? -9.742 -26.141 1.886 1 84.12 194 ILE A O 1
ATOM 1592 N N . LEU A 1 195 ? -7.98 -25.047 2.613 1 86 195 LEU A N 1
ATOM 1593 C CA . LEU A 1 195 ? -7.059 -26.047 2.076 1 86 195 LEU A CA 1
ATOM 1594 C C . LEU A 1 195 ? -7.254 -27.391 2.768 1 86 195 LEU A C 1
ATOM 1596 O O . LEU A 1 195 ? -7.207 -28.438 2.119 1 86 195 LEU A O 1
ATOM 1600 N N . ASN A 1 196 ? -7.48 -27.266 4.004 1 81 196 ASN A N 1
ATOM 1601 C CA . ASN A 1 196 ? -7.758 -28.484 4.742 1 81 196 ASN A CA 1
ATOM 1602 C C . ASN A 1 196 ? -9.039 -29.156 4.25 1 81 196 ASN A C 1
ATOM 1604 O O . ASN A 1 196 ? -9.109 -30.391 4.176 1 81 196 ASN A O 1
ATOM 1608 N N . GLU A 1 197 ? -9.945 -28.406 3.916 1 82.56 197 GLU A N 1
ATOM 1609 C CA . GLU A 1 197 ? -11.203 -28.938 3.395 1 82.56 197 GLU A CA 1
ATOM 1610 C C . GLU A 1 197 ? -11.008 -29.547 2.01 1 82.56 197 GLU A C 1
ATOM 1612 O O . GLU A 1 197 ? -11.727 -30.469 1.626 1 82.56 197 GLU A O 1
ATOM 1617 N N . LEU A 1 198 ? -10.102 -29.031 1.325 1 84.88 198 LEU A N 1
ATOM 1618 C CA . LEU A 1 198 ? -9.844 -29.516 -0.028 1 84.88 198 LEU A CA 1
ATOM 1619 C C . LEU A 1 198 ? -9.008 -30.781 -0.002 1 84.88 198 LEU A C 1
ATOM 1621 O O . LEU A 1 198 ? -9.188 -31.672 -0.839 1 84.88 198 LEU A O 1
ATOM 1625 N N . PHE A 1 199 ? -8.195 -30.969 1.037 1 83.5 199 PHE A N 1
ATOM 1626 C CA . PHE A 1 199 ? -7.168 -32 0.931 1 83.5 199 PHE A CA 1
ATOM 1627 C C . PHE A 1 199 ? -7.312 -33.031 2.047 1 83.5 199 PHE A C 1
ATOM 1629 O O . PHE A 1 199 ? -6.746 -34.125 1.97 1 83.5 199 PHE A O 1
ATOM 1636 N N . SER A 1 200 ? -7.934 -32.781 3.154 1 70.94 200 SER A N 1
ATOM 1637 C CA . SER A 1 200 ? -7.75 -33.531 4.387 1 70.94 200 SER A CA 1
ATOM 1638 C C . SER A 1 200 ? -8.773 -34.656 4.508 1 70.94 200 SER A C 1
ATOM 1640 O O . SER A 1 200 ? -8.555 -35.625 5.23 1 70.94 200 SER A O 1
ATOM 1642 N N . SER A 1 201 ? -9.961 -34.469 3.93 1 64.88 201 SER A N 1
ATOM 1643 C CA . SER A 1 201 ? -10.93 -35.531 4.234 1 64.88 201 SER A CA 1
ATOM 1644 C C . SER A 1 201 ? -11.188 -36.406 3.023 1 64.88 201 SER A C 1
ATOM 1646 O O . SER A 1 201 ? -11.055 -35.969 1.881 1 64.88 201 SER A O 1
ATOM 1648 N N . PRO A 1 202 ? -11.273 -37.656 3.387 1 62.38 202 PRO A N 1
ATOM 1649 C CA . PRO A 1 202 ? -11.508 -38.625 2.312 1 62.38 202 PRO A CA 1
ATOM 1650 C C . PRO A 1 202 ? -12.664 -38.219 1.396 1 62.38 202 PRO A C 1
ATOM 1652 O O . PRO A 1 202 ? -12.68 -38.594 0.22 1 62.38 202 PRO A O 1
ATOM 1655 N N . SER A 1 203 ? -13.523 -37.5 1.949 1 63.5 203 SER A N 1
ATOM 1656 C CA . SER A 1 203 ? -14.656 -37.031 1.156 1 63.5 203 SER A CA 1
ATOM 1657 C C . SER A 1 203 ? -14.281 -35.844 0.289 1 63.5 203 SER A C 1
ATOM 1659 O O . SER A 1 203 ? -15.078 -35.375 -0.541 1 63.5 203 SER A O 1
ATOM 1661 N N . LYS A 1 204 ? -12.945 -35.594 0.478 1 64.5 204 LYS A N 1
ATOM 1662 C CA . LYS A 1 204 ? -12.594 -34.344 -0.177 1 64.5 204 LYS A CA 1
ATOM 1663 C C . LYS A 1 204 ? -11.844 -34.594 -1.483 1 64.5 204 LYS A C 1
ATOM 1665 O O . LYS A 1 204 ? -11.117 -35.562 -1.608 1 64.5 204 LYS A O 1
ATOM 1670 N N . PRO A 1 205 ? -12 -33.719 -2.404 1 65.94 205 PRO A N 1
ATOM 1671 C CA . PRO A 1 205 ? -11.586 -33.938 -3.793 1 65.94 205 PRO A CA 1
ATOM 1672 C C . PRO A 1 205 ? -10.102 -34.25 -3.924 1 65.94 205 PRO A C 1
ATOM 1674 O O . PRO A 1 205 ? -9.719 -35.125 -4.699 1 65.94 205 PRO A O 1
ATOM 1677 N N . PHE A 1 206 ? -9.328 -33.594 -3.137 1 73.56 206 PHE A N 1
ATOM 1678 C CA . PHE A 1 206 ? -7.895 -33.75 -3.338 1 73.56 206 PHE A CA 1
ATOM 1679 C C . PHE A 1 206 ? -7.277 -34.594 -2.219 1 73.56 206 PHE A C 1
ATOM 1681 O O . PHE A 1 206 ? -6.074 -34.5 -1.971 1 73.56 206 PHE A O 1
ATOM 1688 N N . PHE A 1 207 ? -8.141 -35.375 -1.658 1 67.81 207 PHE A N 1
ATOM 1689 C CA . PHE A 1 207 ? -7.684 -36.25 -0.583 1 67.81 207 PHE A CA 1
ATOM 1690 C C . PHE A 1 207 ? -6.559 -37.156 -1.064 1 67.81 207 PHE A C 1
ATOM 1692 O O . PHE A 1 207 ? -6.668 -37.781 -2.125 1 67.81 207 PHE A O 1
ATOM 1699 N N . ARG A 1 208 ? -5.426 -37.031 -0.446 1 67.88 208 ARG A N 1
ATOM 1700 C CA . ARG A 1 208 ? -4.234 -37.875 -0.661 1 67.88 208 ARG A CA 1
ATOM 1701 C C . ARG A 1 208 ? -3.551 -37.5 -1.974 1 67.88 208 ARG A C 1
ATOM 1703 O O . ARG A 1 208 ? -2.721 -38.25 -2.479 1 67.88 208 ARG A O 1
ATOM 1710 N N . SER A 1 209 ? -3.961 -36.375 -2.535 1 78 209 SER A N 1
ATOM 1711 C CA . SER A 1 209 ? -3.385 -36 -3.816 1 78 209 SER A CA 1
ATOM 1712 C C . SER A 1 209 ? -2.082 -35.219 -3.623 1 78 209 SER A C 1
ATOM 1714 O O . SER A 1 209 ? -1.306 -35.062 -4.566 1 78 209 SER A O 1
ATOM 1716 N N . ALA A 1 210 ? -1.907 -34.812 -2.402 1 87.25 210 ALA A N 1
ATOM 1717 C CA . ALA A 1 210 ? -0.709 -34 -2.135 1 87.25 210 ALA A CA 1
ATOM 1718 C C . ALA A 1 210 ? -0.307 -34.094 -0.665 1 87.25 210 ALA A C 1
ATOM 1720 O O . ALA A 1 210 ? -1.166 -34.125 0.22 1 87.25 210 ALA A O 1
ATOM 1721 N N . SER A 1 211 ? 0.93 -34.219 -0.435 1 89.19 211 SER A N 1
ATOM 1722 C CA . SER A 1 211 ? 1.454 -34.25 0.926 1 89.19 211 SER A CA 1
ATOM 1723 C C . SER A 1 211 ? 1.561 -32.875 1.528 1 89.19 211 SER A C 1
ATOM 1725 O O . SER A 1 211 ? 2.148 -31.969 0.924 1 89.19 211 SER A O 1
ATOM 1727 N N . PRO A 1 212 ? 0.988 -32.688 2.684 1 90.94 212 PRO A N 1
ATOM 1728 C CA . PRO A 1 212 ? 0.977 -31.344 3.275 1 90.94 212 PRO A CA 1
ATOM 1729 C C . PRO A 1 212 ? 2.309 -30.969 3.926 1 90.94 212 PRO A C 1
ATOM 1731 O O . PRO A 1 212 ? 2.965 -31.828 4.527 1 90.94 212 PRO A O 1
ATOM 1734 N N . ILE A 1 213 ? 2.742 -29.844 3.725 1 93.25 213 ILE A N 1
ATOM 1735 C CA . ILE A 1 213 ? 3.883 -29.234 4.395 1 93.25 213 ILE A CA 1
ATOM 1736 C C . ILE A 1 213 ? 3.465 -27.891 5.004 1 93.25 213 ILE A C 1
ATOM 1738 O O . ILE A 1 213 ? 2.979 -27.016 4.297 1 93.25 213 ILE A O 1
ATOM 1742 N N . LYS A 1 214 ? 3.6 -27.797 6.297 1 91.62 214 LYS A N 1
ATOM 1743 C CA . LYS A 1 214 ? 3.27 -26.562 6.996 1 91.62 214 LYS A CA 1
ATOM 1744 C C . LYS A 1 214 ? 4.445 -25.578 6.969 1 91.62 214 LYS A C 1
ATOM 1746 O O . LYS A 1 214 ? 5.578 -25.969 7.277 1 91.62 214 LYS A O 1
ATOM 1751 N N . ILE A 1 215 ? 4.18 -24.406 6.527 1 93.5 215 ILE A N 1
ATOM 1752 C CA . ILE A 1 215 ? 5.203 -23.359 6.492 1 93.5 215 ILE A CA 1
ATOM 1753 C C . ILE A 1 215 ? 5.023 -22.422 7.676 1 93.5 215 ILE A C 1
ATOM 1755 O O . ILE A 1 215 ? 3.965 -21.797 7.836 1 93.5 215 ILE A O 1
ATOM 1759 N N . GLU A 1 216 ? 6.004 -22.359 8.484 1 92.12 216 GLU A N 1
ATOM 1760 C CA . GLU A 1 216 ? 5.988 -21.5 9.672 1 92.12 216 GLU A CA 1
ATOM 1761 C C . GLU A 1 216 ? 6.988 -20.359 9.539 1 92.12 216 GLU A C 1
ATOM 1763 O O . GLU A 1 216 ? 7.668 -20.234 8.516 1 92.12 216 GLU A O 1
ATOM 1768 N N . LYS A 1 217 ? 6.988 -19.5 10.523 1 94.25 217 LYS A N 1
ATOM 1769 C CA . LYS A 1 217 ? 7.973 -18.422 10.539 1 94.25 217 LYS A CA 1
ATOM 1770 C C . LYS A 1 217 ? 9.391 -18.969 10.617 1 94.25 217 LYS A C 1
ATOM 1772 O O . LYS A 1 217 ? 9.609 -20.047 11.188 1 94.25 217 LYS A O 1
ATOM 1777 N N . ILE A 1 218 ? 10.281 -18.281 10.023 1 96.12 218 ILE A N 1
ATOM 1778 C CA . ILE A 1 218 ? 11.688 -18.641 10.156 1 96.12 218 ILE A CA 1
ATOM 1779 C C . ILE A 1 218 ? 12.141 -18.453 11.602 1 96.12 218 ILE A C 1
ATOM 1781 O O . ILE A 1 218 ? 11.766 -17.453 12.242 1 96.12 218 ILE A O 1
ATOM 1785 N N . HIS A 1 219 ? 12.922 -19.344 12.07 1 95.31 219 HIS A N 1
ATOM 1786 C CA . HIS A 1 219 ? 13.43 -19.266 13.438 1 95.31 219 HIS A CA 1
ATOM 1787 C C . HIS A 1 219 ? 14.25 -18 13.641 1 95.31 219 HIS A C 1
ATOM 1789 O O . HIS A 1 219 ? 15.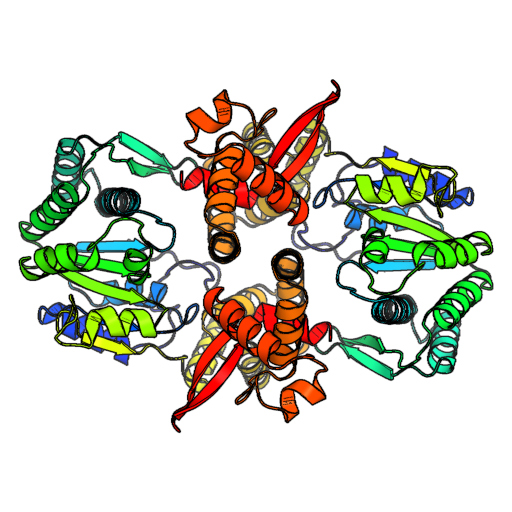102 -17.656 12.812 1 95.31 219 HIS A O 1
ATOM 1795 N N . HIS A 1 220 ? 13.992 -17.375 14.781 1 96.88 220 HIS A N 1
ATOM 1796 C CA . HIS A 1 220 ? 14.578 -16.078 15.094 1 96.88 220 HIS A CA 1
ATOM 1797 C C . HIS A 1 220 ? 16.094 -16.125 15 1 96.88 220 HIS A C 1
ATOM 1799 O O . HIS A 1 220 ? 16.703 -15.32 14.297 1 96.88 220 HIS A O 1
ATOM 1805 N N . PRO A 1 221 ? 16.844 -17.078 15.555 1 96.88 221 PRO A N 1
ATOM 1806 C CA . PRO A 1 221 ? 18.297 -17.109 15.5 1 96.88 221 PRO A CA 1
ATOM 1807 C C . PRO A 1 221 ? 18.844 -17.281 14.078 1 96.88 221 PRO A C 1
ATOM 1809 O O . PRO A 1 221 ? 19.844 -16.672 13.711 1 96.88 221 PRO A O 1
ATOM 1812 N N . GLU A 1 222 ? 18.141 -18.109 13.312 1 96.25 222 GLU A N 1
ATOM 1813 C CA . GLU A 1 222 ? 18.562 -18.328 11.93 1 96.25 222 GLU A CA 1
ATOM 1814 C C . GLU A 1 222 ? 18.422 -17.047 11.102 1 96.25 222 GLU A C 1
ATOM 1816 O O . GLU A 1 222 ? 19.297 -16.719 10.297 1 96.25 222 GLU A O 1
ATOM 1821 N N . TYR A 1 223 ? 17.312 -16.422 11.344 1 97.38 223 TYR A N 1
ATOM 1822 C CA . TYR A 1 223 ? 17.062 -15.195 10.602 1 97.38 223 TYR A CA 1
ATOM 1823 C C . TYR A 1 223 ? 18.078 -14.117 10.984 1 97.38 223 TYR A C 1
ATOM 1825 O O . TYR A 1 223 ? 18.562 -13.383 10.125 1 97.38 223 TYR A O 1
ATOM 1833 N N . LYS A 1 224 ? 18.344 -14.031 12.273 1 98.19 224 LYS A N 1
ATOM 1834 C CA . LYS A 1 224 ? 19.312 -13.07 12.789 1 98.19 224 LYS A CA 1
ATOM 1835 C C . LYS A 1 224 ? 20.672 -13.266 12.133 1 98.19 224 LYS A C 1
ATOM 1837 O O . LYS A 1 224 ? 21.281 -12.312 11.656 1 98.19 224 LYS A O 1
ATOM 1842 N N . GLN A 1 225 ? 21.172 -14.461 12.078 1 97.69 225 GLN A N 1
ATOM 1843 C CA . GLN A 1 225 ? 22.469 -14.773 11.484 1 97.69 225 GLN A CA 1
ATOM 1844 C C . GLN A 1 225 ? 22.484 -14.43 10 1 97.69 225 GLN A C 1
ATOM 1846 O O . GLN A 1 225 ? 23.484 -13.914 9.492 1 97.69 225 GLN A O 1
ATOM 1851 N N . PHE A 1 226 ? 21.406 -14.75 9.336 1 97.75 226 PHE A N 1
ATOM 1852 C CA . PHE A 1 226 ? 21.281 -14.453 7.914 1 97.75 226 PHE A CA 1
ATOM 1853 C C . PHE A 1 226 ? 21.422 -12.961 7.656 1 97.75 226 PHE A C 1
ATOM 1855 O O . PHE A 1 226 ? 22.172 -12.547 6.758 1 97.75 226 PHE A O 1
ATOM 1862 N N . ILE A 1 227 ? 20.703 -12.148 8.445 1 98.31 227 ILE A N 1
ATOM 1863 C CA . ILE A 1 227 ? 20.719 -10.695 8.289 1 98.31 227 ILE A CA 1
ATOM 1864 C C . ILE A 1 227 ? 22.109 -10.156 8.562 1 98.31 227 ILE A C 1
ATOM 1866 O O . ILE A 1 227 ? 22.672 -9.43 7.738 1 98.31 227 ILE A O 1
ATOM 1870 N N . ILE A 1 228 ? 22.719 -10.562 9.656 1 98.25 228 ILE A N 1
ATOM 1871 C CA . ILE A 1 228 ? 24.031 -10.07 10.062 1 98.25 228 ILE A CA 1
ATOM 1872 C C . ILE A 1 228 ? 25.078 -10.43 9.008 1 98.25 228 ILE A C 1
ATOM 1874 O O . ILE A 1 228 ? 25.906 -9.609 8.641 1 98.25 228 ILE A O 1
ATOM 1878 N N . ARG A 1 229 ? 25 -11.594 8.484 1 97.38 229 ARG A N 1
ATOM 1879 C CA . ARG A 1 229 ? 25.953 -12.086 7.492 1 97.38 229 ARG A CA 1
ATOM 1880 C C . ARG A 1 229 ? 25.938 -11.203 6.25 1 97.38 229 ARG A C 1
ATOM 1882 O O . ARG A 1 229 ? 27 -10.844 5.73 1 97.38 229 ARG A O 1
ATOM 1889 N N . HIS A 1 230 ? 24.781 -10.859 5.754 1 97.19 230 HIS A N 1
ATOM 1890 C CA . HIS A 1 230 ? 24.688 -10.07 4.531 1 97.19 230 HIS A CA 1
ATOM 1891 C C . HIS A 1 230 ? 25.203 -8.656 4.754 1 97.19 230 HIS A C 1
ATOM 1893 O O . HIS A 1 230 ? 25.797 -8.062 3.857 1 97.19 230 HIS A O 1
ATOM 1899 N N . PHE A 1 231 ? 24.938 -8.102 5.949 1 97.69 231 PHE A N 1
ATOM 1900 C CA . PHE A 1 231 ? 25.516 -6.793 6.258 1 97.69 231 PHE A CA 1
ATOM 1901 C C . PHE A 1 231 ? 27.031 -6.863 6.336 1 97.69 231 PHE A C 1
ATOM 1903 O O . PHE A 1 231 ? 27.719 -6.016 5.77 1 97.69 231 PHE A O 1
ATOM 1910 N N . ASP A 1 232 ? 27.562 -7.902 6.902 1 97.12 232 ASP A N 1
ATOM 1911 C CA . ASP A 1 232 ? 29 -8.086 7.043 1 97.12 232 ASP A CA 1
ATOM 1912 C C . ASP A 1 232 ? 29.672 -8.211 5.68 1 97.12 232 ASP A C 1
ATOM 1914 O O . ASP A 1 232 ? 30.734 -7.629 5.453 1 97.12 232 ASP A O 1
ATOM 1918 N N . LEU A 1 233 ? 29.047 -8.922 4.824 1 96 233 LEU A N 1
ATOM 1919 C CA . LEU A 1 233 ? 29.578 -9.148 3.486 1 96 233 LEU A CA 1
ATOM 1920 C C . LEU A 1 233 ? 29.734 -7.828 2.736 1 96 233 LEU A C 1
ATOM 1922 O O . LEU A 1 233 ? 30.578 -7.703 1.858 1 96 233 LEU A O 1
ATOM 1926 N N . ALA A 1 234 ? 28.969 -6.863 3.123 1 94.56 234 ALA A N 1
ATOM 1927 C CA . ALA A 1 234 ? 29.016 -5.562 2.457 1 94.56 234 ALA A CA 1
ATOM 1928 C C . ALA A 1 234 ? 29.891 -4.582 3.227 1 94.56 234 ALA A C 1
ATOM 1930 O O . ALA A 1 234 ? 29.906 -3.387 2.92 1 94.56 234 ALA A O 1
ATOM 1931 N N . GLY A 1 235 ? 30.516 -5.051 4.289 1 96 235 GLY A N 1
ATOM 1932 C CA . GLY A 1 235 ? 31.359 -4.195 5.102 1 96 235 GLY A CA 1
ATOM 1933 C C . GLY A 1 235 ? 30.578 -3.314 6.059 1 96 235 GLY A C 1
ATOM 1934 O O . GLY A 1 235 ? 31.062 -2.258 6.477 1 96 235 GLY A O 1
ATOM 1935 N N . LYS A 1 236 ? 29.391 -3.715 6.266 1 96.88 236 LYS A N 1
ATOM 1936 C CA . LYS A 1 236 ? 28.516 -3.004 7.195 1 96.88 236 LYS A CA 1
ATOM 1937 C C . LYS A 1 236 ? 28.359 -3.771 8.508 1 96.88 236 LYS A C 1
ATOM 1939 O O . LYS A 1 236 ? 28.359 -5.004 8.508 1 96.88 236 LYS A O 1
ATOM 1944 N N . SER A 1 237 ? 28.312 -3.002 9.562 1 97.19 237 SER A N 1
ATOM 1945 C CA . SER A 1 237 ? 28.172 -3.637 10.867 1 97.19 237 SER A CA 1
ATOM 1946 C C . SER A 1 237 ? 26.844 -3.279 11.523 1 97.19 237 SER A C 1
ATOM 1948 O O . SER A 1 237 ? 26.578 -2.111 11.82 1 97.19 237 SER A O 1
ATOM 1950 N N . ILE A 1 238 ? 26.062 -4.27 11.797 1 97.94 238 ILE A N 1
ATOM 1951 C CA . ILE A 1 238 ? 24.797 -4.094 12.492 1 97.94 238 ILE A CA 1
ATOM 1952 C C . ILE A 1 238 ? 24.781 -4.918 13.773 1 97.94 238 ILE A C 1
ATOM 1954 O O . ILE A 1 238 ? 25.031 -6.129 13.75 1 97.94 238 ILE A O 1
ATOM 1958 N N . PRO A 1 239 ? 24.625 -4.277 14.898 1 97.94 239 PRO A N 1
ATOM 1959 C CA . PRO A 1 239 ? 24.641 -5 16.172 1 97.94 239 PRO A CA 1
ATOM 1960 C C . PRO A 1 239 ? 23.516 -6.023 16.281 1 97.94 239 PRO A C 1
ATOM 1962 O O . PRO A 1 239 ? 22.406 -5.781 15.789 1 97.94 239 PRO A O 1
ATOM 1965 N N . GLU A 1 240 ? 23.75 -7.066 17 1 98 240 GLU A N 1
ATOM 1966 C CA . GLU A 1 240 ? 22.781 -8.133 17.219 1 98 240 GLU A CA 1
ATOM 1967 C C . GLU A 1 240 ? 21.5 -7.582 17.859 1 98 240 GLU A C 1
ATOM 1969 O O . GLU A 1 240 ? 20.391 -8 17.5 1 98 240 GLU A O 1
ATOM 1974 N N . LYS A 1 241 ? 21.656 -6.707 18.75 1 97.81 241 LYS A N 1
ATOM 1975 C CA . LYS A 1 241 ? 20.516 -6.141 19.453 1 97.81 241 LYS A CA 1
ATOM 1976 C C . LYS A 1 241 ? 19.578 -5.41 18.5 1 97.81 241 LYS A C 1
ATOM 1978 O O . LYS A 1 241 ? 18.359 -5.473 18.641 1 97.81 241 LYS A O 1
ATOM 1983 N N . VAL A 1 242 ? 20.156 -4.719 17.578 1 97.81 242 VAL A N 1
ATOM 1984 C CA . VAL A 1 242 ? 19.359 -4 16.578 1 97.81 242 VAL A CA 1
ATOM 1985 C C . VAL A 1 242 ? 18.594 -4.996 15.711 1 97.81 242 VAL A C 1
ATOM 1987 O O . VAL A 1 242 ? 17.406 -4.797 15.445 1 97.81 242 VAL A O 1
ATOM 1990 N N . VAL A 1 243 ? 19.219 -6.074 15.352 1 98.56 243 VAL A N 1
ATOM 1991 C CA . VAL A 1 243 ? 18.578 -7.098 14.539 1 98.56 243 VAL A CA 1
ATOM 1992 C C . VAL A 1 243 ? 17.453 -7.758 15.328 1 98.56 243 VAL A C 1
ATOM 1994 O O . VAL A 1 243 ? 16.391 -8.047 14.781 1 98.56 243 VAL A O 1
ATOM 1997 N N . ASP A 1 244 ? 17.688 -7.992 16.594 1 98.62 244 ASP A N 1
ATOM 1998 C CA . ASP A 1 244 ? 16.641 -8.547 17.453 1 98.62 244 ASP A CA 1
ATOM 1999 C C . ASP A 1 244 ? 15.406 -7.645 17.453 1 98.62 244 ASP A C 1
ATOM 2001 O O . ASP A 1 244 ? 14.273 -8.125 17.375 1 98.62 244 ASP A O 1
ATOM 2005 N N . GLU A 1 245 ? 15.594 -6.375 17.562 1 98.19 245 GLU A N 1
ATOM 2006 C CA . GLU A 1 245 ? 14.492 -5.418 17.578 1 98.19 245 GLU A CA 1
ATOM 2007 C C . GLU A 1 245 ? 13.742 -5.418 16.25 1 98.19 245 GLU A C 1
ATOM 2009 O O . GLU A 1 245 ? 12.508 -5.336 16.234 1 98.19 245 GLU A O 1
ATOM 2014 N N . VAL A 1 246 ? 14.484 -5.512 15.188 1 98.38 246 VAL A N 1
ATOM 2015 C CA . VAL A 1 246 ? 13.891 -5.566 13.852 1 98.38 246 VAL A CA 1
ATOM 2016 C C . VAL A 1 246 ? 12.992 -6.793 13.734 1 98.38 246 VAL A C 1
ATOM 2018 O O . VAL A 1 246 ? 11.852 -6.691 13.281 1 98.38 246 VAL A O 1
ATOM 2021 N N . LEU A 1 247 ? 13.516 -7.93 14.156 1 98.56 247 LEU A N 1
ATOM 2022 C CA . LEU A 1 247 ? 12.781 -9.188 14.055 1 98.56 247 LEU A CA 1
ATOM 2023 C C . LEU A 1 247 ? 11.562 -9.18 14.961 1 98.56 247 LEU A C 1
ATOM 2025 O O . LEU A 1 247 ? 10.508 -9.711 14.602 1 98.56 247 LEU A O 1
ATOM 2029 N N . GLU A 1 248 ? 11.688 -8.57 16.094 1 97.44 248 GLU A N 1
ATOM 2030 C CA . GLU A 1 248 ? 10.555 -8.453 17 1 97.44 248 GLU A CA 1
ATOM 2031 C C . GLU A 1 248 ? 9.477 -7.535 16.438 1 97.44 248 GLU A C 1
ATOM 2033 O O . GLU A 1 248 ? 8.297 -7.879 16.438 1 97.44 248 GLU A O 1
ATOM 2038 N N . TRP A 1 249 ? 9.875 -6.41 15.914 1 97.44 249 TRP A N 1
ATOM 2039 C CA . TRP A 1 249 ? 8.945 -5.414 15.391 1 97.44 249 TRP A CA 1
ATOM 2040 C C . TRP A 1 249 ? 8.195 -5.953 14.172 1 97.44 249 TRP A C 1
ATOM 2042 O O . TRP A 1 249 ? 7.027 -5.625 13.961 1 97.44 249 TRP A O 1
ATOM 2052 N N . THR A 1 250 ? 8.828 -6.855 13.422 1 97.81 250 THR A N 1
ATOM 2053 C CA . THR A 1 250 ? 8.242 -7.426 12.211 1 97.81 250 THR A CA 1
ATOM 2054 C C . THR A 1 250 ? 7.562 -8.758 12.523 1 97.81 250 THR A C 1
ATOM 2056 O O . THR A 1 250 ? 7.039 -9.422 11.617 1 97.81 250 THR A O 1
ATOM 2059 N N . LYS A 1 251 ? 7.637 -9.188 13.758 1 95.62 251 LYS A N 1
ATOM 2060 C CA . LYS A 1 251 ? 7.051 -10.438 14.242 1 95.62 251 LYS A CA 1
ATOM 2061 C C . LYS A 1 251 ? 7.594 -11.633 13.469 1 95.62 251 LYS A C 1
ATOM 2063 O O . LYS A 1 251 ? 6.887 -12.625 13.273 1 95.62 251 LYS A O 1
ATOM 2068 N N . CYS A 1 252 ? 8.719 -11.461 12.773 1 96.44 252 CYS A N 1
ATOM 2069 C CA . CYS A 1 252 ? 9.484 -12.492 12.086 1 96.44 252 CYS A CA 1
ATOM 2070 C C . CYS A 1 252 ? 8.734 -12.984 10.852 1 96.44 252 CYS A C 1
ATOM 2072 O O . CYS A 1 252 ? 8.93 -14.125 10.414 1 96.44 252 CYS A O 1
ATOM 2074 N N . TY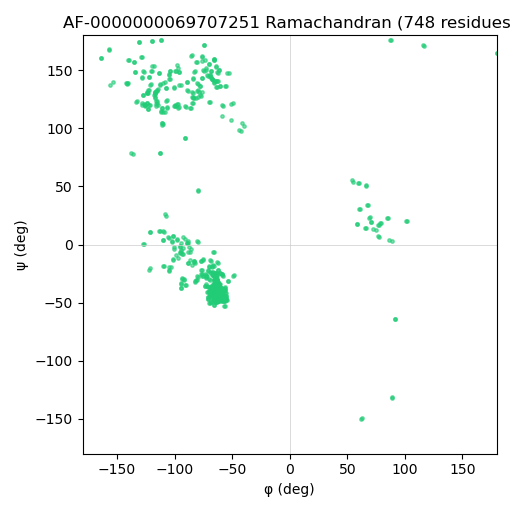R A 1 253 ? 7.77 -12.18 10.375 1 95.69 253 TYR A N 1
ATOM 2075 C CA . TYR A 1 253 ? 7.18 -12.484 9.078 1 95.69 253 TYR A CA 1
ATOM 2076 C C . TYR A 1 253 ? 8.102 -12.062 7.938 1 95.69 253 TYR A C 1
ATOM 2078 O O . TYR A 1 253 ? 8.547 -10.914 7.887 1 95.69 253 TYR A O 1
ATOM 2086 N N . THR A 1 254 ? 8.367 -12.953 7.047 1 96.31 254 THR A N 1
ATOM 2087 C CA . THR A 1 254 ? 9.414 -12.836 6.039 1 96.31 254 THR A CA 1
ATOM 2088 C C . THR A 1 254 ? 9.234 -11.555 5.23 1 96.31 254 THR A C 1
ATOM 2090 O O . THR A 1 254 ? 10.195 -10.812 5.004 1 96.31 254 THR A O 1
ATOM 2093 N N . TYR A 1 255 ? 8.062 -11.266 4.832 1 94.06 255 TYR A N 1
ATOM 2094 C CA . TYR A 1 255 ? 7.805 -10.094 4.004 1 94.06 255 TYR A CA 1
ATOM 2095 C C . TYR A 1 255 ? 8.242 -8.812 4.715 1 94.06 255 TYR A C 1
ATOM 2097 O O . TYR A 1 255 ? 8.945 -7.984 4.137 1 94.06 255 TYR A O 1
ATOM 2105 N N . TYR A 1 256 ? 7.863 -8.672 5.941 1 97.19 256 TYR A N 1
ATOM 2106 C CA . TYR A 1 256 ? 8.125 -7.445 6.691 1 97.19 256 TYR A CA 1
ATOM 2107 C C . TYR A 1 256 ? 9.594 -7.344 7.082 1 97.19 256 TYR A C 1
ATOM 2109 O O . TYR A 1 256 ? 10.172 -6.254 7.074 1 97.19 256 TYR A O 1
ATOM 2117 N N . VAL A 1 257 ? 10.195 -8.516 7.391 1 97.75 257 VAL A N 1
ATOM 2118 C CA . VAL A 1 257 ? 11.625 -8.555 7.691 1 97.75 257 VAL A CA 1
ATOM 2119 C C . VAL A 1 257 ? 12.422 -8.102 6.473 1 97.75 257 VAL A C 1
ATOM 2121 O O . VAL A 1 257 ? 13.289 -7.227 6.578 1 97.75 257 VAL A O 1
ATOM 2124 N N . GLN A 1 258 ? 12.039 -8.703 5.316 1 96.06 258 GLN A N 1
ATOM 2125 C CA . GLN A 1 258 ? 12.742 -8.383 4.082 1 96.06 258 GLN A CA 1
ATOM 2126 C C . GLN A 1 258 ? 12.586 -6.902 3.727 1 96.06 258 GLN A C 1
ATOM 2128 O O . GLN A 1 258 ? 13.547 -6.25 3.328 1 96.06 258 GLN A O 1
ATOM 2133 N N . MET A 1 259 ? 11.414 -6.371 3.904 1 95.25 259 MET A N 1
ATOM 2134 C CA . MET A 1 259 ? 11.141 -4.973 3.572 1 95.25 259 MET A CA 1
ATOM 2135 C C . MET A 1 259 ? 11.961 -4.035 4.445 1 95.25 259 MET A C 1
ATOM 2137 O O . MET A 1 259 ? 12.617 -3.125 3.938 1 95.25 259 MET A O 1
ATOM 2141 N N . LEU A 1 260 ? 11.961 -4.234 5.73 1 97.56 260 LEU A N 1
ATOM 2142 C CA . LEU A 1 260 ? 12.672 -3.359 6.652 1 97.56 260 LEU A CA 1
ATOM 2143 C C . LEU A 1 260 ? 14.18 -3.492 6.473 1 97.56 260 LEU A C 1
ATOM 2145 O O . LEU A 1 260 ? 14.898 -2.488 6.441 1 97.56 260 LEU A O 1
ATOM 2149 N N . CYS A 1 261 ? 14.68 -4.711 6.297 1 97.88 261 CYS A N 1
ATOM 2150 C CA . CYS A 1 261 ? 16.109 -4.93 6.086 1 97.88 261 CYS A CA 1
ATOM 2151 C C . CYS A 1 261 ? 16.562 -4.336 4.762 1 97.88 261 CYS A C 1
ATOM 2153 O O . CYS A 1 261 ? 17.688 -3.836 4.652 1 97.88 261 CYS A O 1
ATOM 2155 N N . ASN A 1 262 ? 15.68 -4.469 3.748 1 94.94 262 ASN A N 1
ATOM 2156 C CA . ASN A 1 262 ? 15.977 -3.85 2.461 1 94.94 262 ASN A CA 1
ATOM 2157 C C . ASN A 1 262 ? 16.219 -2.352 2.604 1 94.94 262 ASN A C 1
ATOM 2159 O O . ASN A 1 262 ? 17.219 -1.831 2.098 1 94.94 262 ASN A O 1
ATOM 2163 N N . ARG A 1 263 ? 15.359 -1.676 3.316 1 93.5 263 ARG A N 1
ATOM 2164 C CA . ARG A 1 263 ? 15.484 -0.238 3.539 1 93.5 263 ARG A CA 1
ATOM 2165 C C . ARG A 1 263 ? 16.734 0.085 4.363 1 93.5 263 ARG A C 1
ATOM 2167 O O . ARG A 1 263 ? 17.438 1.046 4.07 1 93.5 263 ARG A O 1
ATOM 2174 N N . LEU A 1 264 ? 17 -0.691 5.344 1 96.31 264 LEU A N 1
ATOM 2175 C CA . LEU A 1 264 ? 18.172 -0.495 6.195 1 96.31 264 LEU A CA 1
ATOM 2176 C C . LEU A 1 264 ? 19.453 -0.625 5.391 1 96.31 264 LEU A C 1
ATOM 2178 O O . LEU A 1 264 ? 20.359 0.203 5.52 1 96.31 264 LEU A O 1
ATOM 2182 N N . TYR A 1 265 ? 19.484 -1.609 4.602 1 95.38 265 TYR A N 1
ATOM 2183 C CA . TYR A 1 265 ? 20.672 -1.915 3.809 1 95.38 265 TYR A CA 1
ATOM 2184 C C . TYR A 1 265 ? 20.984 -0.784 2.836 1 95.38 265 TYR A C 1
ATOM 2186 O O . TYR A 1 265 ? 22.141 -0.546 2.502 1 95.38 265 TYR A O 1
ATOM 2194 N N . GLN A 1 266 ? 20 -0.116 2.404 1 89.56 266 GLN A N 1
ATOM 2195 C CA . GLN A 1 266 ? 20.141 0.965 1.435 1 89.56 266 GLN A CA 1
ATOM 2196 C C . GLN A 1 266 ? 20.812 2.182 2.066 1 89.56 266 GLN A C 1
ATOM 2198 O O . GLN A 1 266 ? 21.344 3.043 1.36 1 89.56 266 GLN A O 1
ATOM 2203 N N . LEU A 1 267 ? 20.75 2.297 3.385 1 90.88 267 LEU A N 1
ATOM 2204 C CA . LEU A 1 267 ? 21.375 3.432 4.047 1 90.88 267 LEU A CA 1
ATOM 2205 C C . LEU A 1 267 ? 22.891 3.422 3.828 1 90.88 267 LEU A C 1
ATOM 2207 O O . LEU A 1 267 ? 23.5 2.359 3.826 1 90.88 267 LEU A O 1
ATOM 2211 N N . PRO A 1 268 ? 23.422 4.617 3.617 1 90.19 268 PRO A N 1
ATOM 2212 C CA . PRO A 1 268 ? 24.875 4.688 3.414 1 90.19 268 PRO A CA 1
ATOM 2213 C C . PRO A 1 268 ? 25.656 4.633 4.723 1 90.19 268 PRO A C 1
ATOM 2215 O O . PRO A 1 268 ? 26.484 5.504 4.988 1 90.19 268 PRO A O 1
ATOM 2218 N N . ASN A 1 269 ? 25.359 3.77 5.582 1 93.38 269 ASN A N 1
ATOM 2219 C CA . ASN A 1 269 ? 26 3.65 6.887 1 93.38 269 ASN A CA 1
ATOM 2220 C C . ASN A 1 269 ? 26.969 2.463 6.934 1 93.38 269 ASN A C 1
ATOM 2222 O O . ASN A 1 269 ? 26.75 1.459 6.25 1 93.38 269 ASN A O 1
ATOM 2226 N N . LYS A 1 270 ? 28 2.607 7.66 1 95.62 270 LYS A N 1
ATOM 2227 C CA . LYS A 1 270 ? 28.891 1.485 7.949 1 95.62 270 LYS A CA 1
ATOM 2228 C C . LYS A 1 270 ? 28.516 0.824 9.273 1 95.62 270 LYS A C 1
ATOM 2230 O O . LYS A 1 270 ? 28.734 -0.377 9.453 1 95.62 270 LYS A O 1
ATOM 2235 N N . GLN A 1 271 ? 28.094 1.652 10.086 1 97.06 271 GLN A N 1
ATOM 2236 C CA . GLN A 1 271 ? 27.609 1.195 11.391 1 97.06 271 GLN A CA 1
ATOM 2237 C C . GLN A 1 271 ? 26.156 1.578 11.617 1 97.06 271 GLN A C 1
ATOM 2239 O O . GLN A 1 271 ? 25.734 2.686 11.273 1 97.06 271 GLN A O 1
ATOM 2244 N N . TYR A 1 272 ? 25.453 0.591 12.18 1 97.44 272 TYR A N 1
ATOM 2245 C CA . TYR A 1 272 ? 24.016 0.817 12.367 1 97.44 272 TYR A CA 1
ATOM 2246 C C . TYR A 1 272 ? 23.672 0.89 13.844 1 97.44 272 TYR A C 1
ATOM 2248 O O . TYR A 1 272 ? 24.297 0.235 14.68 1 97.44 272 TYR A O 1
ATOM 2256 N N . PHE A 1 273 ? 22.672 1.701 14.125 1 96.38 273 PHE A N 1
ATOM 2257 C CA . PHE A 1 273 ? 22.141 1.883 15.477 1 96.38 273 PHE A CA 1
ATOM 2258 C C . PHE A 1 273 ? 20.625 1.77 15.484 1 96.38 273 PHE A C 1
ATOM 2260 O O . PHE A 1 273 ? 20 1.596 14.438 1 96.38 273 PHE A O 1
ATOM 2267 N N . ARG A 1 274 ? 20.094 1.808 16.688 1 96.19 274 ARG A N 1
ATOM 2268 C CA . ARG A 1 274 ? 18.656 1.667 16.891 1 96.19 274 ARG A CA 1
ATOM 2269 C C . ARG A 1 274 ? 17.875 2.713 16.094 1 96.19 274 ARG A C 1
ATOM 2271 O O . ARG A 1 274 ? 16.844 2.408 15.5 1 96.19 274 ARG A O 1
ATOM 2278 N N . GLU A 1 275 ? 18.359 3.863 15.984 1 95.38 275 GLU A N 1
ATOM 2279 C CA . GLU A 1 275 ? 17.688 4.973 15.32 1 95.38 275 GLU A CA 1
ATOM 2280 C C . GLU A 1 275 ? 17.547 4.719 13.82 1 95.38 275 GLU A C 1
ATOM 2282 O O . GLU A 1 275 ? 16.625 5.215 13.188 1 95.38 275 GLU A O 1
ATOM 2287 N N . ASP A 1 276 ? 18.5 3.887 13.336 1 96.06 276 ASP A N 1
ATOM 2288 C CA . ASP A 1 276 ? 18.5 3.625 11.906 1 96.06 276 ASP A CA 1
ATOM 2289 C C . ASP A 1 276 ? 17.266 2.799 11.5 1 96.06 276 ASP A C 1
ATOM 2291 O O . ASP A 1 276 ? 16.547 3.158 10.57 1 96.06 276 ASP A O 1
ATOM 2295 N N . TRP A 1 277 ? 17.031 1.674 12.25 1 97.38 277 TRP A N 1
ATOM 2296 C CA . TRP A 1 277 ? 15.898 0.855 11.844 1 97.38 277 TRP A CA 1
ATOM 2297 C C . TRP A 1 277 ? 14.586 1.534 12.203 1 97.38 277 TRP A C 1
ATOM 2299 O O . TRP A 1 277 ? 13.586 1.385 11.492 1 97.38 277 TRP A O 1
ATOM 2309 N N . GLN A 1 278 ? 14.578 2.363 13.258 1 96.81 278 GLN A N 1
ATOM 2310 C CA . GLN A 1 278 ? 13.383 3.098 13.633 1 96.81 278 GLN A CA 1
ATOM 2311 C C . GLN A 1 278 ? 12.984 4.098 12.555 1 96.81 278 GLN A C 1
ATOM 2313 O O . GLN A 1 278 ? 11.805 4.223 12.219 1 96.81 278 GLN A O 1
ATOM 2318 N N . LYS A 1 279 ? 13.969 4.746 12.062 1 93.69 279 LYS A N 1
ATOM 2319 C CA . LYS A 1 279 ? 13.719 5.695 10.984 1 93.69 279 LYS A CA 1
ATOM 2320 C C . LYS A 1 279 ? 13.18 4.988 9.742 1 93.69 279 LYS A C 1
ATOM 2322 O O . LYS A 1 279 ? 12.211 5.449 9.133 1 93.69 279 LYS A O 1
ATOM 2327 N N . CYS A 1 280 ? 13.82 3.875 9.398 1 95.19 280 CYS A N 1
ATOM 2328 C CA . CYS A 1 280 ? 13.375 3.105 8.242 1 95.19 280 CYS A CA 1
ATOM 2329 C C . CYS A 1 280 ? 11.953 2.6 8.438 1 95.19 280 CYS A C 1
ATOM 2331 O O . CYS A 1 280 ? 11.141 2.652 7.516 1 95.19 280 CYS A O 1
ATOM 2333 N N . ALA A 1 281 ? 11.641 2.127 9.633 1 97.12 281 ALA A N 1
ATOM 2334 C CA . ALA A 1 281 ? 10.305 1.642 9.961 1 97.12 281 ALA A CA 1
ATOM 2335 C C . ALA A 1 281 ? 9.266 2.756 9.828 1 97.12 281 ALA A C 1
ATOM 2337 O O . ALA A 1 281 ? 8.203 2.559 9.227 1 97.12 281 ALA A O 1
ATOM 2338 N N . ASN A 1 282 ? 9.609 3.898 10.352 1 94.06 282 ASN A N 1
ATOM 2339 C CA . ASN A 1 282 ? 8.719 5.047 10.258 1 94.06 282 ASN A CA 1
ATOM 2340 C C . ASN A 1 282 ? 8.461 5.441 8.805 1 94.06 282 ASN A C 1
ATOM 2342 O O . ASN A 1 282 ? 7.324 5.754 8.438 1 94.06 282 ASN A O 1
ATOM 2346 N N . ASP A 1 283 ? 9.523 5.434 8.039 1 90.5 283 ASP A N 1
ATOM 2347 C CA . ASP A 1 283 ? 9.391 5.793 6.629 1 90.5 283 ASP A CA 1
ATOM 2348 C C . ASP A 1 283 ? 8.469 4.82 5.898 1 90.5 283 ASP A C 1
ATOM 2350 O O . ASP A 1 283 ? 7.641 5.238 5.086 1 90.5 283 ASP A O 1
ATOM 2354 N N . ILE A 1 284 ? 8.586 3.555 6.176 1 93.38 284 ILE A N 1
ATOM 2355 C CA . ILE A 1 284 ? 7.758 2.529 5.559 1 93.38 284 ILE A CA 1
ATOM 2356 C C . ILE A 1 284 ? 6.289 2.766 5.914 1 93.38 284 ILE A C 1
ATOM 2358 O O . ILE A 1 284 ? 5.418 2.723 5.043 1 93.38 284 ILE A O 1
ATOM 2362 N N . LEU A 1 285 ? 6.012 3.014 7.168 1 94.25 285 LEU A N 1
ATOM 2363 C CA . LEU A 1 285 ? 4.645 3.248 7.617 1 94.25 285 LEU A CA 1
ATOM 2364 C C . LEU A 1 285 ? 4.051 4.48 6.941 1 94.25 285 LEU A C 1
ATOM 2366 O O . LEU A 1 285 ? 2.898 4.465 6.508 1 94.25 285 LEU A O 1
ATOM 2370 N N . LYS A 1 286 ? 4.84 5.543 6.816 1 88.19 286 LYS A N 1
ATOM 2371 C CA . LYS A 1 286 ? 4.375 6.773 6.18 1 88.19 286 LYS A CA 1
ATOM 2372 C C . LYS A 1 286 ? 4.055 6.539 4.703 1 88.19 286 LYS A C 1
ATOM 2374 O O . LYS A 1 286 ? 3.068 7.066 4.188 1 88.19 286 LYS A O 1
ATOM 2379 N N . GLU A 1 287 ? 4.852 5.746 4.074 1 86.62 287 GLU A N 1
ATOM 2380 C CA . GLU A 1 287 ? 4.668 5.445 2.656 1 86.62 287 GLU A CA 1
ATOM 2381 C C . GLU A 1 287 ? 3.369 4.676 2.418 1 86.62 287 GLU A C 1
ATOM 2383 O O . GLU A 1 287 ? 2.756 4.797 1.354 1 86.62 287 GLU A O 1
ATOM 2388 N N . GLN A 1 288 ? 2.971 3.873 3.416 1 91.25 288 GLN A N 1
ATOM 2389 C CA . GLN A 1 288 ? 1.806 3.014 3.236 1 91.25 288 GLN A CA 1
ATOM 2390 C C . GLN A 1 288 ? 0.578 3.6 3.928 1 91.25 288 GLN A C 1
ATOM 2392 O O . GLN A 1 288 ? -0.512 3.027 3.857 1 91.25 288 GLN A O 1
ATOM 2397 N N . GLU A 1 289 ? 0.684 4.746 4.508 1 90.19 289 GLU A N 1
ATOM 2398 C CA . GLU A 1 289 ? -0.348 5.344 5.352 1 90.19 289 GLU A CA 1
ATOM 2399 C C . GLU A 1 289 ? -1.644 5.551 4.57 1 90.19 289 GLU A C 1
ATOM 2401 O O . GLU A 1 289 ? -2.734 5.352 5.105 1 90.19 289 GLU A O 1
ATOM 2406 N N . ALA A 1 290 ? -1.493 5.926 3.283 1 85.81 290 ALA A N 1
ATOM 2407 C CA . ALA A 1 290 ? -2.682 6.168 2.467 1 85.81 290 ALA A CA 1
ATOM 2408 C C . ALA A 1 290 ? -3.551 4.914 2.383 1 85.81 290 ALA A C 1
ATOM 2410 O O . ALA A 1 290 ? -4.781 5.004 2.426 1 85.81 290 ALA A O 1
ATOM 2411 N N . PHE A 1 291 ? -2.938 3.783 2.285 1 90.94 291 PHE A N 1
ATOM 2412 C CA . PHE A 1 291 ? -3.67 2.523 2.238 1 90.94 291 PHE A CA 1
ATOM 2413 C C . PHE A 1 291 ? -4.32 2.227 3.586 1 90.94 291 PHE A C 1
ATOM 2415 O O . PHE A 1 291 ? -5.465 1.77 3.641 1 90.94 291 PHE A O 1
ATOM 2422 N N . PHE A 1 292 ? -3.607 2.506 4.637 1 93.19 292 PHE A N 1
ATOM 2423 C CA . PHE A 1 292 ? -4.117 2.225 5.973 1 93.19 292 PHE A CA 1
ATOM 2424 C C . PHE A 1 292 ? -5.348 3.07 6.277 1 93.19 292 PHE A C 1
ATOM 2426 O O . PHE A 1 292 ? -6.344 2.562 6.797 1 93.19 292 PHE A O 1
ATOM 2433 N N . ILE A 1 293 ? -5.281 4.309 5.891 1 89.5 293 ILE A N 1
ATOM 2434 C CA . ILE A 1 293 ? -6.406 5.211 6.098 1 89.5 293 ILE A CA 1
ATOM 2435 C C . ILE A 1 293 ? -7.59 4.766 5.246 1 89.5 293 ILE A C 1
ATOM 2437 O O . ILE A 1 293 ? -8.742 4.852 5.68 1 89.5 293 ILE A O 1
ATOM 2441 N N . HIS A 1 294 ? -7.238 4.301 4.059 1 90 294 HIS A N 1
ATOM 2442 C CA . HIS A 1 294 ? -8.305 3.83 3.178 1 90 294 HIS A CA 1
ATOM 2443 C C . HIS A 1 294 ? -9.023 2.623 3.777 1 90 294 HIS A C 1
ATOM 2445 O O . HIS A 1 294 ? -10.234 2.463 3.6 1 90 294 HIS A O 1
ATOM 2451 N N . TYR A 1 295 ? -8.328 1.751 4.469 1 93 295 TYR A N 1
ATOM 2452 C CA . TYR A 1 295 ? -8.961 0.629 5.156 1 93 295 TYR A CA 1
ATOM 2453 C C . TYR A 1 295 ? -10.016 1.116 6.141 1 93 295 TYR A C 1
ATOM 2455 O O . TYR A 1 295 ? -11.086 0.511 6.266 1 93 295 TYR A O 1
ATOM 2463 N N . ARG A 1 296 ? -9.695 2.186 6.773 1 90.31 296 ARG A N 1
ATOM 2464 C CA . ARG A 1 296 ? -10.648 2.764 7.711 1 90.31 296 ARG A CA 1
ATOM 2465 C C . ARG A 1 296 ? -11.953 3.145 7.008 1 90.31 296 ARG A C 1
ATOM 2467 O O . ARG A 1 296 ? -13.039 2.924 7.539 1 90.31 296 ARG A O 1
ATOM 2474 N N . THR A 1 297 ? -11.797 3.652 5.805 1 87.5 297 THR A N 1
ATOM 2475 C CA . THR A 1 297 ? -12.953 4.098 5.031 1 87.5 297 THR A CA 1
ATOM 2476 C C . THR A 1 297 ? -13.75 2.9 4.516 1 87.5 297 THR A C 1
ATOM 2478 O O . THR A 1 297 ? -14.969 2.984 4.348 1 87.5 297 THR A O 1
ATOM 2481 N N . LEU A 1 298 ? -13.109 1.788 4.32 1 91.69 298 LEU A N 1
ATOM 2482 C CA . LEU A 1 298 ? -13.734 0.624 3.701 1 91.69 298 LEU A CA 1
ATOM 2483 C C . LEU A 1 298 ? -14.406 -0.254 4.754 1 91.69 298 LEU A C 1
ATOM 2485 O O . LEU A 1 298 ? -15.234 -1.104 4.422 1 91.69 298 LEU A O 1
ATOM 2489 N N . LEU A 1 299 ? -14.07 -0.048 6.004 1 93.38 299 LEU A N 1
ATOM 2490 C CA . LEU A 1 299 ? -14.656 -0.814 7.098 1 93.38 299 LEU A CA 1
ATOM 2491 C C . LEU A 1 299 ? -15.766 -0.025 7.781 1 93.38 299 LEU A C 1
ATOM 2493 O O . LEU A 1 299 ? -15.75 1.208 7.773 1 93.38 299 LEU A O 1
ATOM 2497 N N . SER A 1 300 ? -16.766 -0.733 8.312 1 91.88 300 SER A N 1
ATOM 2498 C CA . SER A 1 300 ? -17.75 -0.054 9.156 1 91.88 300 SER A CA 1
ATOM 2499 C C . SER A 1 300 ? -17.109 0.472 10.438 1 91.88 300 SER A C 1
ATOM 2501 O O . SER A 1 300 ? -16.047 -0.016 10.852 1 91.88 300 SER A O 1
ATOM 2503 N N . PRO A 1 301 ? -17.734 1.448 11.07 1 90.44 301 PRO A N 1
ATOM 2504 C CA . PRO A 1 301 ? -17.172 2 12.305 1 90.44 301 PRO A CA 1
ATOM 2505 C C . PRO A 1 301 ? -16.953 0.938 13.383 1 90.44 301 PRO A C 1
ATOM 2507 O O . PRO A 1 301 ? -15.938 0.961 14.086 1 90.44 301 PRO A O 1
ATOM 2510 N N . GLN A 1 302 ? -17.859 -0.002 13.484 1 93.81 302 GLN A N 1
ATOM 2511 C CA . GLN A 1 302 ? -17.734 -1.044 14.5 1 93.81 302 GLN A CA 1
ATOM 2512 C C . GLN A 1 302 ? -16.594 -1.998 14.18 1 93.81 302 GLN A C 1
ATOM 2514 O O . GLN A 1 302 ? -15.867 -2.42 15.078 1 93.81 302 GLN A O 1
ATOM 2519 N N . GLN A 1 303 ? -16.453 -2.355 12.891 1 95.69 303 GLN A N 1
ATOM 2520 C CA . GLN A 1 303 ? -15.336 -3.188 12.469 1 95.69 303 GLN A CA 1
ATOM 2521 C C . GLN A 1 303 ? -14 -2.508 12.758 1 95.69 303 GLN A C 1
ATOM 2523 O O . GLN A 1 303 ? -13.07 -3.145 13.258 1 95.69 303 GLN A O 1
ATOM 2528 N N . TRP A 1 304 ? -13.969 -1.245 12.5 1 95.06 304 TRP A N 1
ATOM 2529 C CA . TRP A 1 304 ? -12.742 -0.476 12.719 1 95.06 304 TRP A CA 1
ATOM 2530 C C . TRP A 1 304 ? -12.398 -0.416 14.203 1 95.06 304 TRP A C 1
ATOM 2532 O O . TRP A 1 304 ? -11.25 -0.65 14.586 1 95.06 304 TRP A O 1
ATOM 2542 N N . LYS A 1 305 ? -13.375 -0.117 15.016 1 94.06 305 LYS A N 1
ATOM 2543 C CA . LYS A 1 305 ? -13.156 -0.038 16.453 1 94.06 305 LYS A CA 1
ATOM 2544 C C . LYS A 1 305 ? -12.609 -1.353 17 1 94.06 305 LYS A C 1
ATOM 2546 O O . LYS A 1 305 ? -11.672 -1.354 17.812 1 94.06 305 LYS A O 1
ATOM 2551 N N . LEU A 1 306 ? -13.195 -2.424 16.578 1 96.94 306 LEU A N 1
ATOM 2552 C CA . LEU A 1 306 ? -12.734 -3.736 17.016 1 96.94 306 LEU A CA 1
ATOM 2553 C C . LEU A 1 306 ? -11.312 -4 16.531 1 96.94 306 LEU A C 1
ATOM 2555 O O . LEU A 1 306 ? -10.477 -4.5 17.297 1 96.94 306 LEU A O 1
ATOM 2559 N N . LEU A 1 307 ? -11.039 -3.68 15.266 1 97.38 307 LEU A N 1
ATOM 2560 C CA . LEU A 1 307 ? -9.719 -3.867 14.68 1 97.38 307 LEU A CA 1
ATOM 2561 C C . LEU A 1 307 ? -8.664 -3.088 15.461 1 97.38 307 LEU A C 1
ATOM 2563 O O . LEU A 1 307 ? -7.582 -3.607 15.742 1 97.38 307 LEU A O 1
ATOM 2567 N N . VAL A 1 308 ? -8.977 -1.845 15.844 1 96.06 308 VAL A N 1
ATOM 2568 C CA . VAL A 1 308 ? -8.078 -0.992 16.609 1 96.06 308 VAL A CA 1
ATOM 2569 C C . VAL A 1 308 ? -7.801 -1.621 17.969 1 96.06 308 VAL A C 1
ATOM 2571 O O . VAL A 1 308 ? -6.656 -1.663 18.422 1 96.06 308 VAL A O 1
ATOM 2574 N N . ALA A 1 309 ? -8.828 -2.154 18.578 1 96.31 309 ALA A N 1
ATOM 2575 C CA . ALA A 1 309 ? -8.688 -2.799 19.875 1 96.31 309 ALA A CA 1
ATOM 2576 C C . ALA A 1 309 ? -7.75 -4.004 19.797 1 96.31 309 ALA A C 1
ATOM 2578 O O . ALA A 1 309 ? -6.879 -4.184 20.641 1 96.31 309 ALA A O 1
ATOM 2579 N N . ILE A 1 310 ? -7.938 -4.777 18.734 1 97 310 ILE A N 1
ATOM 2580 C CA . ILE A 1 310 ? -7.105 -5.957 18.547 1 97 310 ILE A CA 1
ATOM 2581 C C . ILE A 1 310 ? -5.664 -5.535 18.266 1 97 310 ILE A C 1
ATOM 2583 O O . ILE A 1 310 ? -4.723 -6.117 18.828 1 97 310 ILE A O 1
ATOM 2587 N N . ALA A 1 311 ? -5.496 -4.539 17.469 1 96.69 311 ALA A N 1
ATOM 2588 C CA . ALA A 1 311 ? -4.164 -4.047 17.125 1 96.69 311 ALA A CA 1
ATOM 2589 C C . ALA A 1 311 ? -3.422 -3.549 18.359 1 96.69 311 ALA A C 1
ATOM 2591 O O . ALA A 1 311 ? -2.248 -3.871 18.562 1 96.69 311 ALA A O 1
ATOM 2592 N N . LYS A 1 312 ? -4.062 -2.781 19.188 1 94.38 312 LYS A N 1
ATOM 2593 C CA . LYS A 1 312 ? -3.459 -2.213 20.391 1 94.38 312 LYS A CA 1
ATOM 2594 C C . LYS A 1 312 ? -3.01 -3.311 21.344 1 94.38 312 LYS A C 1
ATOM 2596 O O . LYS A 1 312 ? -1.989 -3.17 22.031 1 94.38 312 LYS A O 1
ATOM 2601 N N . THR A 1 313 ? -3.771 -4.375 21.375 1 93.25 313 THR A N 1
ATOM 2602 C CA . THR A 1 313 ? -3.471 -5.48 22.281 1 93.25 313 THR A CA 1
ATOM 2603 C C . THR A 1 313 ? -2.381 -6.375 21.688 1 93.25 313 THR A C 1
ATOM 2605 O O . THR A 1 313 ? -1.595 -6.969 22.422 1 93.25 313 THR A O 1
ATOM 2608 N N . GLY A 1 314 ? -2.305 -6.469 20.375 1 91.88 314 GLY A N 1
ATOM 2609 C CA . GLY A 1 314 ? -1.325 -7.309 19.688 1 91.88 314 GLY A CA 1
ATOM 2610 C C . GLY A 1 314 ? -1.836 -8.703 19.406 1 91.88 314 GLY A C 1
ATOM 2611 O O . GLY A 1 314 ? -1.923 -9.109 18.25 1 91.88 314 GLY A O 1
ATOM 2612 N N . GLU A 1 315 ? -2.113 -9.469 20.438 1 91.69 315 GLU A N 1
ATOM 2613 C CA . GLU A 1 315 ? -2.709 -10.805 20.375 1 91.69 315 GLU A CA 1
ATOM 2614 C C . GLU A 1 315 ? -3.85 -10.945 21.375 1 91.69 315 GLU A C 1
ATOM 2616 O O . GLU A 1 315 ? -3.656 -10.75 22.578 1 91.69 315 GLU A O 1
ATOM 2621 N N . VAL A 1 316 ? -5.008 -11.297 20.797 1 93.69 316 VAL A N 1
ATOM 2622 C CA . VAL A 1 316 ? -6.176 -11.383 21.672 1 93.69 316 VAL A CA 1
ATOM 2623 C C . VAL A 1 316 ? -6.695 -12.82 21.688 1 93.69 316 VAL A C 1
ATOM 2625 O O . VAL A 1 316 ? -6.918 -13.43 20.641 1 93.69 316 VAL A O 1
ATOM 2628 N N . THR A 1 317 ? -6.93 -13.352 22.781 1 91.12 317 THR A N 1
ATOM 2629 C CA . THR A 1 317 ? -7.406 -14.727 22.906 1 91.12 317 THR A CA 1
ATOM 2630 C C . THR A 1 317 ? -8.93 -14.773 22.906 1 91.12 317 THR A C 1
ATOM 2632 O O . THR A 1 317 ? -9.531 -15.734 22.422 1 91.12 317 THR A O 1
ATOM 2635 N N . ALA A 1 318 ? -9.539 -13.742 23.5 1 90.38 318 ALA A N 1
ATOM 2636 C CA . ALA A 1 318 ? -11 -13.75 23.609 1 90.38 318 ALA A CA 1
ATOM 2637 C C . ALA A 1 318 ? -11.578 -12.375 23.266 1 90.38 318 ALA A C 1
ATOM 2639 O O . ALA A 1 318 ? -12.07 -11.672 24.156 1 90.38 318 ALA A O 1
ATOM 2640 N N . PRO A 1 319 ? -11.633 -12.125 22 1 90.62 319 PRO A N 1
ATOM 2641 C CA . PRO A 1 319 ? -12.086 -10.797 21.594 1 90.62 319 PRO A CA 1
ATOM 2642 C C . PRO A 1 319 ? -13.57 -10.562 21.875 1 90.62 319 PRO A C 1
ATOM 2644 O O . PRO A 1 319 ? -14.039 -9.422 21.844 1 90.62 319 PRO A O 1
ATOM 2647 N N . THR A 1 320 ? -14.328 -11.656 22.188 1 90.06 320 THR A N 1
ATOM 2648 C CA . THR A 1 320 ? -15.758 -11.508 22.422 1 90.06 320 THR A CA 1
ATOM 2649 C C . THR A 1 320 ? -16.062 -11.617 23.922 1 90.06 320 THR A C 1
ATOM 2651 O O . THR A 1 320 ? -17.234 -11.672 24.312 1 90.06 320 THR A O 1
ATOM 2654 N N . SER A 1 321 ? -15.031 -11.68 24.656 1 91.75 321 SER A N 1
ATOM 2655 C CA . SER A 1 321 ? -15.227 -11.758 26.109 1 91.75 321 SER A CA 1
ATOM 2656 C C . SER A 1 321 ? -15.742 -10.438 26.656 1 91.75 321 SER A C 1
ATOM 2658 O O . SER A 1 321 ? -15.469 -9.375 26.109 1 91.75 321 SER A O 1
ATOM 2660 N N . LYS A 1 322 ? -16.406 -10.531 27.766 1 91.62 322 LYS A N 1
ATOM 2661 C CA . LYS A 1 322 ? -16.938 -9.344 28.438 1 91.62 322 LYS A CA 1
ATOM 2662 C C . LYS A 1 322 ? -15.82 -8.391 28.844 1 91.62 322 LYS A C 1
ATOM 2664 O O . LYS A 1 322 ? -15.961 -7.172 28.719 1 91.62 322 LYS A O 1
ATOM 2669 N N . ASP A 1 323 ? -14.844 -8.93 29.25 1 93.12 323 ASP A N 1
ATOM 2670 C CA . ASP A 1 323 ? -13.711 -8.133 29.703 1 93.12 323 ASP A CA 1
ATOM 2671 C C . ASP A 1 323 ? -13.102 -7.328 28.562 1 93.12 323 ASP A C 1
ATOM 2673 O O . ASP A 1 323 ? -12.883 -6.121 28.688 1 93.12 323 ASP A O 1
ATOM 2677 N N . PHE A 1 324 ? -12.859 -7.926 27.516 1 94.56 324 PHE A N 1
ATOM 2678 C CA . PHE A 1 324 ? -12.266 -7.266 26.359 1 94.56 324 PHE A CA 1
ATOM 2679 C C . PHE A 1 324 ? -13.211 -6.207 25.797 1 94.56 324 PHE A C 1
ATOM 2681 O O . PHE A 1 324 ? -12.789 -5.09 25.484 1 94.56 324 PHE A O 1
ATOM 2688 N N . ILE A 1 325 ? -14.461 -6.539 25.719 1 94.19 325 ILE A N 1
ATOM 2689 C CA . ILE A 1 325 ? -15.477 -5.637 25.172 1 94.19 325 ILE A CA 1
ATOM 2690 C C . ILE A 1 325 ? -15.594 -4.402 26.078 1 94.19 325 ILE A C 1
ATOM 2692 O O . ILE A 1 325 ? -15.633 -3.273 25.578 1 94.19 325 ILE A O 1
ATOM 2696 N N . GLY A 1 326 ? -15.656 -4.641 27.344 1 92.19 326 GLY A N 1
ATOM 2697 C CA . GLY A 1 326 ? -15.758 -3.547 28.297 1 92.19 326 GLY A CA 1
ATOM 2698 C C . GLY A 1 326 ? -14.531 -2.646 28.312 1 92.19 326 GLY A C 1
ATOM 2699 O O . GLY A 1 326 ? -14.656 -1.422 28.234 1 92.19 326 GLY A O 1
ATOM 2700 N N . LYS A 1 327 ? -13.414 -3.219 28.297 1 91.62 327 LYS A N 1
ATOM 2701 C CA . LYS A 1 327 ? -12.148 -2.496 28.359 1 91.62 327 LYS A CA 1
ATOM 2702 C C . LYS A 1 327 ? -11.969 -1.592 27.141 1 91.62 327 LYS A C 1
ATOM 2704 O O . LYS A 1 327 ? -11.383 -0.512 27.234 1 91.62 327 LYS A O 1
ATOM 2709 N N . ASN A 1 328 ? -12.523 -1.998 26.031 1 92.38 328 ASN A N 1
ATOM 2710 C CA . ASN A 1 328 ? -12.305 -1.263 24.781 1 92.38 328 ASN A CA 1
ATOM 2711 C C . ASN A 1 328 ? -13.562 -0.545 24.328 1 92.38 328 ASN A C 1
ATOM 2713 O O . ASN A 1 328 ? -13.602 0.008 23.219 1 92.38 328 ASN A O 1
ATOM 2717 N N . ASN A 1 329 ? -14.625 -0.583 25.094 1 90.75 329 ASN A N 1
ATOM 2718 C CA . ASN A 1 329 ? -15.883 0.105 24.812 1 90.75 329 ASN A CA 1
ATOM 2719 C C . ASN A 1 329 ? -16.438 -0.256 23.438 1 90.75 329 ASN A C 1
ATOM 2721 O O . ASN A 1 329 ? -16.734 0.628 22.625 1 90.75 329 ASN A O 1
ATOM 2725 N N . LEU A 1 330 ? -16.594 -1.575 23.203 1 93.5 330 LEU A N 1
ATOM 2726 C CA . LEU A 1 330 ? -16.953 -2.055 21.875 1 93.5 330 LEU A CA 1
ATOM 2727 C C . LEU A 1 330 ? -18.469 -2.186 21.734 1 93.5 330 LEU A C 1
ATOM 2729 O O . LEU A 1 330 ? -18.984 -2.412 20.625 1 93.5 330 LEU A O 1
ATOM 2733 N N . GLY A 1 331 ? -19.156 -2.025 22.844 1 91.62 331 GLY A N 1
ATOM 2734 C CA . GLY A 1 331 ? -20.609 -1.984 22.766 1 91.62 331 GLY A CA 1
ATOM 2735 C C . GLY A 1 331 ? -21.25 -3.354 22.875 1 91.62 331 GLY A C 1
ATOM 2736 O O . GLY A 1 331 ? -20.906 -4.145 23.75 1 91.62 331 GLY A O 1
ATOM 2737 N N . ASN A 1 332 ? -22.141 -3.66 21.984 1 91.31 332 ASN A N 1
ATOM 2738 C CA . ASN A 1 332 ? -22.953 -4.875 22.047 1 91.31 332 ASN A CA 1
ATOM 2739 C C . ASN A 1 332 ? -22.156 -6.094 21.578 1 91.31 332 ASN A C 1
ATOM 2741 O O . ASN A 1 332 ? -21.594 -6.105 20.484 1 91.31 332 ASN A O 1
ATOM 2745 N N . PRO A 1 333 ? -22.203 -7.203 22.391 1 91.94 333 PRO A N 1
ATOM 2746 C CA . PRO A 1 333 ? -21.453 -8.414 22.062 1 91.94 333 PRO A CA 1
ATOM 2747 C C . PRO A 1 333 ? -21.844 -9.008 20.719 1 91.94 333 PRO A C 1
ATOM 2749 O O . PRO A 1 333 ? -21 -9.531 19.984 1 91.94 333 PRO A O 1
ATOM 2752 N N . SER A 1 334 ? -23.109 -8.938 20.453 1 93.19 334 SER A N 1
ATOM 2753 C CA . SER A 1 334 ? -23.562 -9.492 19.188 1 93.19 334 SER A CA 1
ATOM 2754 C C . SER A 1 334 ? -22.953 -8.758 18 1 93.19 334 SER A C 1
ATOM 2756 O O . SER A 1 334 ? -22.578 -9.383 17 1 93.19 334 SER A O 1
ATOM 2758 N N . THR A 1 335 ? -22.797 -7.5 18.156 1 93.56 335 THR A N 1
ATOM 2759 C CA . THR A 1 335 ? -22.188 -6.68 17.125 1 93.56 335 THR A CA 1
ATOM 2760 C C . THR A 1 335 ? -20.703 -6.973 17.016 1 93.56 335 THR A C 1
ATOM 2762 O O . THR A 1 335 ? -20.141 -6.984 15.906 1 93.56 335 THR A O 1
ATOM 2765 N N . VAL A 1 336 ? -20.109 -7.215 18.125 1 95.31 336 VAL A N 1
ATOM 2766 C CA . VAL A 1 336 ? -18.688 -7.523 18.156 1 95.31 336 VAL A CA 1
ATOM 2767 C C . VAL A 1 336 ? -18.422 -8.859 17.453 1 95.31 336 VAL A C 1
ATOM 2769 O O . VAL A 1 336 ? -17.484 -8.984 16.672 1 95.31 336 VAL A O 1
ATOM 2772 N N . PHE A 1 337 ? -19.297 -9.781 17.641 1 94.31 337 PHE A N 1
ATOM 2773 C CA . PHE A 1 337 ? -19.188 -11.086 17 1 94.31 337 PHE A CA 1
ATOM 2774 C C . PHE A 1 337 ? -19.297 -10.961 15.492 1 94.31 337 PHE A C 1
ATOM 2776 O O . PHE A 1 337 ? -18.5 -11.547 14.75 1 94.31 337 PHE A O 1
ATOM 2783 N N . LYS A 1 338 ? -20.266 -10.234 15.117 1 95.62 338 LYS A N 1
ATOM 2784 C CA . LYS A 1 338 ? -20.453 -10.023 13.688 1 95.62 338 LYS A CA 1
ATOM 2785 C C . LYS A 1 338 ? -19.25 -9.32 13.062 1 95.62 338 LYS A C 1
ATOM 2787 O O . LYS A 1 338 ? -18.828 -9.656 11.961 1 95.62 338 LYS A O 1
ATOM 2792 N N . SER A 1 339 ? -18.734 -8.344 13.789 1 96.38 339 SER A N 1
ATOM 2793 C CA . SER A 1 339 ? -17.562 -7.613 13.32 1 96.38 339 SER A CA 1
ATOM 2794 C C . SER A 1 339 ? -16.328 -8.516 13.242 1 96.38 339 SER A C 1
ATOM 2796 O O . SER A 1 339 ? -15.531 -8.398 12.312 1 96.38 339 SER A O 1
ATOM 2798 N N . LEU A 1 340 ? -16.219 -9.359 14.203 1 96.19 340 LEU A N 1
ATOM 2799 C CA . LEU A 1 340 ? -15.102 -10.305 14.219 1 96.19 340 LEU A CA 1
ATOM 2800 C C . LEU A 1 340 ? -15.133 -11.211 12.992 1 96.19 340 LEU A C 1
ATOM 2802 O O . LEU A 1 340 ? -14.117 -11.391 12.32 1 96.19 340 LEU A O 1
ATOM 2806 N N . ASP A 1 341 ? -16.297 -11.727 12.711 1 95.06 341 ASP A N 1
ATOM 2807 C CA . ASP A 1 341 ? -16.469 -12.594 11.555 1 95.06 341 ASP A CA 1
ATOM 2808 C C . ASP A 1 341 ? -16.172 -11.844 10.25 1 95.06 341 ASP A C 1
ATOM 2810 O O . ASP A 1 341 ? -15.508 -12.383 9.359 1 95.06 341 ASP A O 1
ATOM 2814 N N . ALA A 1 342 ? -16.641 -10.664 10.203 1 94.69 342 ALA A N 1
ATOM 2815 C CA . ALA A 1 342 ? -16.438 -9.852 9.016 1 94.69 342 ALA A CA 1
ATOM 2816 C C . ALA A 1 342 ? -14.945 -9.562 8.805 1 94.69 342 ALA A C 1
ATOM 2818 O O . ALA A 1 342 ? -14.445 -9.641 7.684 1 94.69 342 ALA A O 1
ATOM 2819 N N . LEU A 1 343 ? -14.25 -9.203 9.906 1 96.12 343 LEU A N 1
ATOM 2820 C CA . LEU A 1 343 ? -12.828 -8.883 9.82 1 96.12 343 LEU A CA 1
ATOM 2821 C C . LEU A 1 343 ? -12.016 -10.109 9.414 1 96.12 343 LEU A C 1
ATOM 2823 O O . LEU A 1 343 ? -11.008 -9.984 8.711 1 96.12 343 LEU A O 1
ATOM 2827 N N . LEU A 1 344 ? -12.438 -11.305 9.82 1 92.88 344 LEU A N 1
ATOM 2828 C CA . LEU A 1 344 ? -11.797 -12.547 9.422 1 92.88 344 LEU A CA 1
ATOM 2829 C C . LEU A 1 344 ? -12.016 -12.828 7.941 1 92.88 344 LEU A C 1
ATOM 2831 O O . LEU A 1 344 ? -11.078 -13.148 7.219 1 92.88 344 LEU A O 1
ATOM 2835 N N . GLU A 1 345 ? -13.211 -12.617 7.559 1 88.81 345 GLU A N 1
ATOM 2836 C CA . GLU A 1 345 ? -13.57 -12.844 6.164 1 88.81 345 GLU A CA 1
ATOM 2837 C C . GLU A 1 345 ? -12.828 -11.883 5.238 1 88.81 345 GLU A C 1
ATOM 2839 O O . GLU A 1 345 ? -12.445 -12.258 4.125 1 88.81 345 GLU A O 1
ATOM 2844 N N . LYS A 1 346 ? -12.586 -10.695 5.703 1 91.62 346 LYS A N 1
ATOM 2845 C CA . LYS A 1 346 ? -11.953 -9.648 4.898 1 91.62 346 LYS A CA 1
ATOM 2846 C C . LYS A 1 346 ? -10.43 -9.703 5.031 1 91.62 346 LYS A C 1
ATOM 2848 O O . LYS A 1 346 ? -9.727 -8.836 4.512 1 91.62 346 LYS A O 1
ATOM 2853 N N . ASP A 1 347 ? -9.898 -10.656 5.785 1 90 347 ASP A N 1
ATOM 2854 C CA . ASP A 1 347 ? -8.469 -10.867 5.984 1 90 347 ASP A CA 1
ATOM 2855 C C . ASP A 1 347 ? -7.816 -9.648 6.625 1 90 347 ASP A C 1
ATOM 2857 O O . ASP A 1 347 ? -6.699 -9.273 6.262 1 90 347 ASP A O 1
ATOM 2861 N N . MET A 1 348 ? -8.617 -8.938 7.441 1 95.19 348 MET A N 1
ATOM 2862 C CA . MET A 1 348 ? -8.07 -7.828 8.219 1 95.19 348 MET A CA 1
ATOM 2863 C C . MET A 1 348 ? -7.395 -8.336 9.484 1 95.19 348 MET A C 1
ATOM 2865 O O . MET A 1 348 ? -6.445 -7.719 9.977 1 95.19 348 MET A O 1
ATOM 2869 N N . ILE A 1 349 ? -7.957 -9.453 10.008 1 95.56 349 ILE A N 1
ATOM 2870 C CA . ILE A 1 349 ? -7.371 -10.156 11.148 1 95.56 349 ILE A CA 1
ATOM 2871 C C . ILE A 1 349 ? -7.223 -11.641 10.82 1 95.56 349 ILE A C 1
ATOM 2873 O O . ILE A 1 349 ? -7.793 -12.125 9.844 1 95.56 349 ILE A O 1
ATOM 2877 N N . ILE A 1 350 ? -6.406 -12.312 11.555 1 91.44 350 ILE A N 1
ATOM 2878 C CA . ILE A 1 350 ? -6.184 -13.742 11.352 1 91.44 350 ILE A CA 1
ATOM 2879 C C . ILE A 1 350 ? -6.371 -14.484 12.672 1 91.44 350 ILE A C 1
ATOM 2881 O O . ILE A 1 350 ? -6.121 -13.938 13.742 1 91.44 350 ILE A O 1
ATOM 2885 N N . LYS A 1 351 ? -6.902 -15.617 12.539 1 89.31 351 LYS A N 1
ATOM 2886 C CA . LYS A 1 351 ? -7.047 -16.547 13.664 1 89.31 351 LYS A CA 1
ATOM 2887 C C . LYS A 1 351 ? -5.922 -17.578 13.672 1 89.31 351 LYS A C 1
ATOM 2889 O O . LYS A 1 351 ? -5.664 -18.234 12.664 1 89.31 351 LYS A O 1
ATOM 2894 N N . GLU A 1 352 ? -5.184 -17.594 14.75 1 83.62 352 GLU A N 1
ATOM 2895 C CA . GLU A 1 352 ? -4.082 -18.547 14.867 1 83.62 352 GLU A CA 1
ATOM 2896 C C . GLU A 1 352 ? -4.273 -19.453 16.078 1 83.62 352 GLU A C 1
ATOM 2898 O O . GLU A 1 352 ? -4.965 -19.109 17.031 1 83.62 352 GLU A O 1
ATOM 2903 N N . TYR A 1 353 ? -3.738 -20.641 15.875 1 80.19 353 TYR A N 1
ATOM 2904 C CA . TYR A 1 353 ? -3.764 -21.609 16.969 1 80.19 353 TYR A CA 1
ATOM 2905 C C . TYR A 1 353 ? -2.363 -21.844 17.516 1 80.19 353 TYR A C 1
ATOM 2907 O O . TYR A 1 353 ? -1.411 -22.031 16.766 1 80.19 353 TYR A O 1
ATOM 2915 N N . ASP A 1 354 ? -2.223 -21.5 18.734 1 71.75 354 ASP A N 1
ATOM 2916 C CA . ASP A 1 354 ? -0.91 -21.766 19.312 1 71.75 354 ASP A CA 1
ATOM 2917 C C . ASP A 1 354 ? -0.714 -23.25 19.594 1 71.75 354 ASP A C 1
ATOM 2919 O O . ASP A 1 354 ? -1.616 -24.062 19.359 1 71.75 354 ASP A O 1
ATOM 2923 N N . LYS A 1 355 ? 0.503 -23.656 19.969 1 66.06 355 LYS A N 1
ATOM 2924 C CA . LYS A 1 355 ? 0.882 -25.047 20.219 1 66.06 355 LYS A CA 1
ATOM 2925 C C . LYS A 1 355 ? 0.014 -25.672 21.312 1 66.06 355 LYS A C 1
ATOM 2927 O O . LYS A 1 355 ? -0.242 -26.875 21.297 1 66.06 355 LYS A O 1
ATOM 2932 N N . GLY A 1 356 ? -0.49 -24.859 22.188 1 72.25 356 GLY A N 1
ATOM 2933 C CA . GLY A 1 356 ? -1.343 -25.344 23.25 1 72.25 356 GLY A CA 1
ATOM 2934 C C . GLY A 1 356 ? -2.811 -25.406 22.875 1 72.25 356 GLY A C 1
ATOM 2935 O O . GLY A 1 356 ? -3.656 -25.781 23.688 1 72.25 356 GLY A O 1
ATOM 2936 N N . GLY A 1 357 ? -3.064 -25.047 21.656 1 76.44 357 GLY A N 1
ATOM 2937 C CA . GLY A 1 357 ? -4.426 -25.141 21.156 1 76.44 357 GLY A CA 1
ATOM 2938 C C . GLY A 1 357 ? -5.242 -23.891 21.422 1 76.44 357 GLY A C 1
ATOM 2939 O O . GLY A 1 357 ? -6.445 -23.859 21.141 1 76.44 357 GLY A O 1
ATOM 2940 N N . THR A 1 358 ? -4.598 -22.906 22 1 85.12 358 THR A N 1
ATOM 2941 C CA . THR A 1 358 ? -5.324 -21.672 22.281 1 85.12 358 THR A CA 1
ATOM 2942 C C . THR A 1 358 ? -5.43 -20.812 21.016 1 85.12 358 THR A C 1
ATOM 2944 O O . THR A 1 358 ? -4.441 -20.625 20.312 1 85.12 358 THR A O 1
ATOM 2947 N N . THR A 1 359 ? -6.668 -20.328 20.781 1 89 359 THR A N 1
ATOM 2948 C CA . THR A 1 359 ? -6.93 -19.5 19.609 1 89 359 THR A CA 1
ATOM 2949 C C . THR A 1 359 ? -6.574 -18.047 19.891 1 89 359 THR A C 1
ATOM 2951 O O . THR A 1 359 ? -6.891 -17.516 20.969 1 89 359 THR A O 1
ATOM 2954 N N . THR A 1 360 ? -5.852 -17.484 19.031 1 92.06 360 THR A N 1
ATOM 2955 C CA . THR A 1 360 ? -5.523 -16.062 19.156 1 92.06 360 THR A CA 1
ATOM 2956 C C . THR A 1 360 ? -5.875 -15.312 17.875 1 92.06 360 THR A C 1
ATOM 2958 O O . THR A 1 360 ? -5.941 -15.906 16.797 1 92.06 360 THR A O 1
ATOM 2961 N N . TYR A 1 361 ? -6.242 -14.031 18.047 1 94.5 361 TYR A N 1
ATOM 2962 C CA . TYR A 1 361 ? -6.57 -13.148 16.938 1 94.5 361 TYR A CA 1
ATOM 2963 C C . TYR A 1 361 ? -5.598 -11.984 16.859 1 94.5 361 TYR A C 1
ATOM 2965 O O . TYR A 1 361 ? -5.246 -11.391 17.891 1 94.5 361 TYR A O 1
ATOM 2973 N N . GLU A 1 362 ? -5.113 -11.766 15.742 1 95 362 GLU A N 1
ATOM 2974 C CA . GLU A 1 362 ? -4.211 -10.641 15.531 1 95 362 GLU A CA 1
ATOM 2975 C C . GLU A 1 362 ? -4.48 -9.969 14.188 1 95 362 GLU A C 1
ATOM 2977 O O . GLU A 1 362 ? -5.117 -10.555 13.305 1 95 362 GLU A O 1
ATOM 2982 N N . VAL A 1 363 ? -4.039 -8.68 14.086 1 96.19 363 VAL A N 1
ATOM 2983 C CA . VAL A 1 363 ? -4.145 -7.988 12.812 1 96.19 363 VAL A CA 1
ATOM 2984 C C . VAL A 1 363 ? -3.275 -8.688 11.766 1 96.19 363 VAL A C 1
ATOM 2986 O O . VAL A 1 363 ? -2.143 -9.078 12.062 1 96.19 363 VAL A O 1
ATOM 2989 N N . TYR A 1 364 ? -3.807 -8.867 10.602 1 93.75 364 TYR A N 1
ATOM 2990 C CA . TYR A 1 364 ? -3.137 -9.641 9.562 1 93.75 364 TYR A CA 1
ATOM 2991 C C . TYR A 1 364 ? -1.862 -8.945 9.102 1 93.75 364 TYR A C 1
ATOM 2993 O O . TYR A 1 364 ? -0.795 -9.562 9.047 1 93.75 364 TYR A O 1
ATOM 3001 N N . ASP A 1 365 ? -1.956 -7.691 8.75 1 95.5 365 ASP A N 1
ATOM 3002 C CA . ASP A 1 365 ? -0.834 -6.902 8.25 1 95.5 365 ASP A CA 1
ATOM 3003 C C . ASP A 1 365 ? -0.045 -6.281 9.406 1 95.5 365 ASP A C 1
ATOM 3005 O O . ASP A 1 365 ? -0.555 -5.41 10.117 1 95.5 365 ASP A O 1
ATOM 3009 N N . VAL A 1 366 ? 1.19 -6.652 9.531 1 97.12 366 VAL A N 1
ATOM 3010 C CA . VAL A 1 366 ? 2.012 -6.23 10.664 1 97.12 366 VAL A CA 1
ATOM 3011 C C . VAL A 1 366 ? 2.264 -4.727 10.586 1 97.12 366 VAL A C 1
ATOM 3013 O O . VAL A 1 366 ? 2.225 -4.031 11.602 1 97.12 366 VAL A O 1
ATOM 3016 N N . PHE A 1 367 ? 2.555 -4.219 9.375 1 97.25 367 PHE A N 1
ATOM 3017 C CA . PHE A 1 367 ? 2.789 -2.789 9.227 1 97.25 367 PHE A CA 1
ATOM 3018 C C . PHE A 1 367 ? 1.532 -1.996 9.562 1 97.25 367 PHE A C 1
ATOM 3020 O O 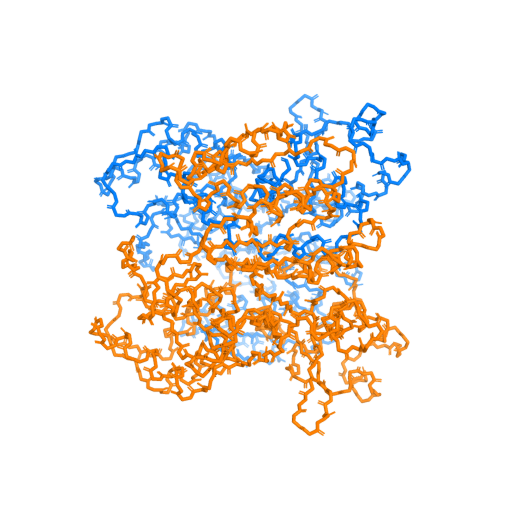. PHE A 1 367 ? 1.609 -0.941 10.195 1 97.25 367 PHE A O 1
ATOM 3027 N N . PHE A 1 368 ? 0.366 -2.5 9.172 1 97.25 368 PHE A N 1
ATOM 3028 C CA . PHE A 1 368 ? -0.906 -1.866 9.5 1 97.25 368 PHE A CA 1
ATOM 3029 C C . PHE A 1 368 ? -1.131 -1.852 11.008 1 97.25 368 PHE A C 1
ATOM 3031 O O . PHE A 1 368 ? -1.559 -0.839 11.562 1 97.25 368 PHE A O 1
ATOM 3038 N N . GLU A 1 369 ? -0.808 -2.947 11.664 1 97.25 369 GLU A N 1
ATOM 3039 C CA . GLU A 1 369 ? -0.892 -3.037 13.117 1 97.25 369 GLU A CA 1
ATOM 3040 C C . GLU A 1 369 ? -0.01 -1.986 13.781 1 97.25 369 GLU A C 1
ATOM 3042 O O . GLU A 1 369 ? -0.452 -1.289 14.703 1 97.25 369 GLU A O 1
ATOM 3047 N N . ARG A 1 370 ? 1.232 -1.887 13.336 1 97.06 370 ARG A N 1
ATOM 3048 C CA . ARG A 1 370 ? 2.18 -0.932 13.898 1 97.06 370 ARG A CA 1
ATOM 3049 C C . ARG A 1 370 ? 1.708 0.501 13.688 1 97.06 370 ARG A C 1
ATOM 3051 O O . ARG A 1 370 ? 1.871 1.354 14.562 1 97.06 370 ARG A O 1
ATOM 3058 N N . TRP A 1 371 ? 1.142 0.747 12.539 1 95.38 371 TRP A N 1
ATOM 3059 C CA . TRP A 1 371 ? 0.613 2.068 12.219 1 95.38 371 TRP A CA 1
ATOM 3060 C C . TRP A 1 371 ? -0.512 2.451 13.172 1 95.38 371 TRP A C 1
ATOM 3062 O O . TRP A 1 371 ? -0.521 3.557 13.719 1 95.38 371 TRP A O 1
ATOM 3072 N N . ILE A 1 372 ? -1.416 1.535 13.438 1 94.69 372 ILE A N 1
ATOM 3073 C CA . ILE A 1 372 ? -2.523 1.771 14.359 1 94.69 372 ILE A CA 1
ATOM 3074 C C . ILE A 1 372 ? -1.98 2.047 15.758 1 94.69 372 ILE A C 1
ATOM 3076 O O . ILE A 1 372 ? -2.428 2.977 16.438 1 94.69 372 ILE A O 1
ATOM 3080 N N . GLN A 1 373 ? -0.977 1.267 16.156 1 92.19 373 GLN A N 1
ATOM 3081 C CA . GLN A 1 373 ? -0.389 1.396 17.484 1 92.19 373 GLN A CA 1
ATOM 3082 C C . GLN A 1 373 ? 0.279 2.758 17.656 1 92.19 373 GLN A C 1
ATOM 3084 O O . GLN A 1 373 ? 0.34 3.287 18.766 1 92.19 373 GLN A O 1
ATOM 3089 N N . SER A 1 374 ? 0.737 3.273 16.609 1 88.81 374 SER A N 1
ATOM 3090 C CA . SER A 1 374 ? 1.411 4.566 16.688 1 88.81 374 SER A CA 1
ATOM 3091 C C . SER A 1 374 ? 0.408 5.703 16.828 1 88.81 374 SER A C 1
ATOM 3093 O O . SER A 1 374 ? 0.762 6.797 17.281 1 88.81 374 SER A O 1
ATOM 3095 N N . LEU A 1 375 ? -0.78 5.457 16.422 1 83.69 375 LEU A N 1
ATOM 3096 C CA . LEU A 1 375 ? -1.803 6.496 16.453 1 83.69 375 LEU A CA 1
ATOM 3097 C C . LEU A 1 375 ? -2.58 6.461 17.766 1 83.69 375 LEU A C 1
ATOM 3099 O O . LEU A 1 375 ? -3.121 7.477 18.203 1 83.69 375 LEU A O 1
ATOM 3103 N N . TYR A 1 376 ? -2.678 5.254 18.312 1 79.31 376 TYR A N 1
ATOM 3104 C CA . TYR A 1 376 ? -3.51 5.055 19.484 1 79.31 376 TYR A CA 1
ATOM 3105 C C . TYR A 1 376 ? -2.674 4.574 20.672 1 79.31 376 TYR A C 1
ATOM 3107 O O . TYR A 1 376 ? -1.741 3.785 20.5 1 79.31 376 TYR A O 1
ATOM 3115 N N . MET B 1 1 ? 17.531 25.688 9.031 1 34.44 1 MET B N 1
ATOM 3116 C CA . MET B 1 1 ? 17.719 24.234 8.945 1 34.44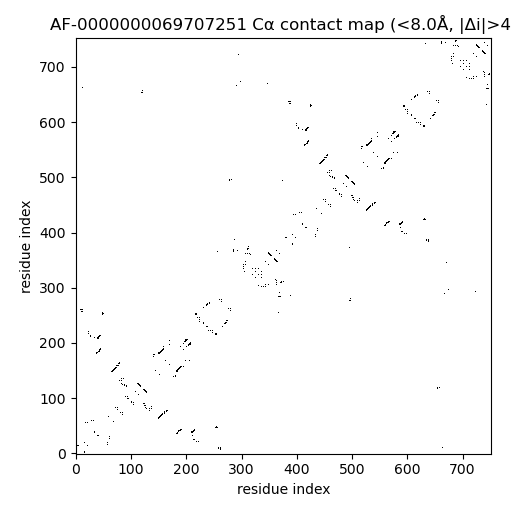 1 MET B CA 1
ATOM 3117 C C . MET B 1 1 ? 18.156 23.828 7.543 1 34.44 1 MET B C 1
ATOM 3119 O O . MET B 1 1 ? 17.5 24.172 6.559 1 34.44 1 MET B O 1
ATOM 3123 N N . LYS B 1 2 ? 19.391 23.781 7.262 1 43.47 2 LYS B N 1
ATOM 3124 C CA . LYS B 1 2 ? 19.984 23.484 5.961 1 43.47 2 LYS B CA 1
ATOM 3125 C C . LYS B 1 2 ? 19.203 22.359 5.262 1 43.47 2 LYS B C 1
ATOM 3127 O O . LYS B 1 2 ? 18.953 21.312 5.852 1 43.47 2 LYS B O 1
ATOM 3132 N N . SER B 1 3 ? 18.406 22.641 4.363 1 53.78 3 SER B N 1
ATOM 3133 C CA . SER B 1 3 ? 17.609 21.672 3.627 1 53.78 3 SER B CA 1
ATOM 3134 C C . SER B 1 3 ? 18.438 20.453 3.229 1 53.78 3 SER B C 1
ATOM 3136 O O . SER B 1 3 ? 19.531 20.594 2.676 1 53.78 3 SER B O 1
ATOM 3138 N N . LYS B 1 4 ? 18.375 19.469 3.893 1 65.5 4 LYS B N 1
ATOM 3139 C CA . LYS B 1 4 ? 19.062 18.219 3.58 1 65.5 4 LYS B CA 1
ATOM 3140 C C . LYS B 1 4 ? 18.797 17.781 2.141 1 65.5 4 LYS B C 1
ATOM 3142 O O . LYS B 1 4 ? 17.641 17.703 1.718 1 65.5 4 LYS B O 1
ATOM 3147 N N . LYS B 1 5 ? 19.906 17.953 1.308 1 78.06 5 LYS B N 1
ATOM 3148 C CA . LYS B 1 5 ? 19.844 17.438 -0.061 1 78.06 5 LYS B CA 1
ATOM 3149 C C . LYS B 1 5 ? 19.359 15.992 -0.092 1 78.06 5 LYS B C 1
ATOM 3151 O O . LYS B 1 5 ? 19.922 15.133 0.598 1 78.06 5 LYS B O 1
ATOM 3156 N N . PRO B 1 6 ? 18.219 15.812 -0.847 1 82.81 6 PRO B N 1
ATOM 3157 C CA . PRO B 1 6 ? 17.734 14.43 -0.914 1 82.81 6 PRO B CA 1
ATOM 3158 C C . PRO B 1 6 ? 18.625 13.555 -1.803 1 82.81 6 PRO B C 1
ATOM 3160 O O . PRO B 1 6 ? 19.312 14.062 -2.686 1 82.81 6 PRO B O 1
ATOM 3163 N N . LEU B 1 7 ? 18.703 12.32 -1.506 1 78.75 7 LEU B N 1
ATOM 3164 C CA . LEU B 1 7 ? 19.438 11.367 -2.32 1 78.75 7 LEU B CA 1
ATOM 3165 C C . LEU B 1 7 ? 18.812 11.227 -3.705 1 78.75 7 LEU B C 1
ATOM 3167 O O . LEU B 1 7 ? 19.5 10.914 -4.676 1 78.75 7 LEU B O 1
ATOM 3171 N N . ASN B 1 8 ? 17.578 11.438 -3.84 1 89.62 8 ASN B N 1
ATOM 3172 C CA . ASN B 1 8 ? 16.75 11.352 -5.043 1 89.62 8 ASN B CA 1
ATOM 3173 C C . ASN B 1 8 ? 15.984 12.648 -5.285 1 89.62 8 ASN B C 1
ATOM 3175 O O . ASN B 1 8 ? 15.289 13.141 -4.391 1 89.62 8 ASN B O 1
ATOM 3179 N N . PRO B 1 9 ? 16.188 13.258 -6.371 1 94.44 9 PRO B N 1
ATOM 3180 C CA . PRO B 1 9 ? 15.531 14.539 -6.629 1 94.44 9 PRO B CA 1
ATOM 3181 C C . PRO B 1 9 ? 14.016 14.422 -6.762 1 94.44 9 PRO B C 1
ATOM 3183 O O . PRO B 1 9 ? 13.328 15.43 -6.922 1 94.44 9 PRO B O 1
ATOM 3186 N N . PHE B 1 10 ? 13.492 13.227 -6.766 1 95.31 10 PHE B N 1
ATOM 3187 C CA . PHE B 1 10 ? 12.062 12.969 -6.785 1 95.31 10 PHE B CA 1
ATOM 3188 C C . PHE B 1 10 ? 11.609 12.336 -5.477 1 95.31 10 PHE B C 1
ATOM 3190 O O . PHE B 1 10 ? 11.352 11.133 -5.422 1 95.31 10 PHE B O 1
ATOM 3197 N N . PRO B 1 11 ? 11.484 13.188 -4.516 1 89.31 11 PRO B N 1
ATOM 3198 C CA . PRO B 1 11 ? 11.094 12.625 -3.219 1 89.31 11 PRO B CA 1
ATOM 3199 C C . PRO B 1 11 ? 9.68 12.062 -3.219 1 89.31 11 PRO B C 1
ATOM 3201 O O . PRO B 1 11 ? 8.781 12.625 -3.857 1 89.31 11 PRO B O 1
ATOM 3204 N N . THR B 1 12 ? 9.453 10.938 -2.508 1 85.5 12 THR B N 1
ATOM 3205 C CA . THR B 1 12 ? 8.133 10.32 -2.416 1 85.5 12 THR B CA 1
ATOM 3206 C C . THR B 1 12 ? 7.461 10.664 -1.091 1 85.5 12 THR B C 1
ATOM 3208 O O . THR B 1 12 ? 6.273 10.398 -0.902 1 85.5 12 THR B O 1
ATOM 3211 N N . THR B 1 13 ? 8.227 11.219 -0.154 1 80.44 13 THR B N 1
ATOM 3212 C CA . THR B 1 13 ? 7.699 11.711 1.115 1 80.44 13 THR B CA 1
ATOM 3213 C C . THR B 1 13 ? 8.414 13 1.531 1 80.44 13 THR B C 1
ATOM 3215 O O . THR B 1 13 ? 9.594 13.18 1.233 1 80.44 13 THR B O 1
ATOM 3218 N N . GLY B 1 14 ? 7.664 13.875 2.01 1 80.81 14 GLY B N 1
ATOM 3219 C CA . GLY B 1 14 ? 8.281 15.047 2.617 1 80.81 14 GLY B CA 1
ATOM 3220 C C . GLY B 1 14 ? 8.562 16.156 1.621 1 80.81 14 GLY B C 1
ATOM 3221 O O . GLY B 1 14 ? 8.234 16.031 0.44 1 80.81 14 GLY B O 1
ATOM 3222 N N . TYR B 1 15 ? 9.016 17.234 2.064 1 88.12 15 TYR B N 1
ATOM 3223 C CA . TYR B 1 15 ? 9.414 18.422 1.319 1 88.12 15 TYR B CA 1
ATOM 3224 C C . TYR B 1 15 ? 10.898 18.703 1.504 1 88.12 15 TYR B C 1
ATOM 3226 O O . TYR B 1 15 ? 11.391 18.75 2.633 1 88.12 15 TYR B O 1
ATOM 3234 N N . TYR B 1 16 ? 11.672 18.906 0.414 1 89.62 16 TYR B N 1
ATOM 3235 C CA . TYR B 1 16 ? 13.125 19.016 0.502 1 89.62 16 TYR B CA 1
ATOM 3236 C C . TYR B 1 16 ? 13.617 20.344 -0.04 1 89.62 16 TYR B C 1
ATOM 3238 O O . TYR B 1 16 ? 14.805 20.516 -0.323 1 89.62 16 TYR B O 1
ATOM 3246 N N . GLY B 1 17 ? 12.664 21.266 -0.29 1 90.94 17 GLY B N 1
ATOM 3247 C CA . GLY B 1 17 ? 13.078 22.594 -0.734 1 90.94 17 GLY B CA 1
ATOM 3248 C C . GLY B 1 17 ? 12.594 22.922 -2.135 1 90.94 17 GLY B C 1
ATOM 3249 O O . GLY B 1 17 ? 12.086 22.047 -2.846 1 90.94 17 GLY B O 1
ATOM 3250 N N . PRO B 1 18 ? 12.758 24.109 -2.518 1 90.69 18 PRO B N 1
ATOM 3251 C CA . PRO B 1 18 ? 12.227 24.609 -3.789 1 90.69 18 PRO B CA 1
ATOM 3252 C C . PRO B 1 18 ? 12.859 23.922 -5 1 90.69 18 PRO B C 1
ATOM 3254 O O . PRO B 1 18 ? 12.211 23.766 -6.039 1 90.69 18 PRO B O 1
ATOM 3257 N N . GLU B 1 19 ? 14.07 23.469 -4.836 1 91 19 GLU B N 1
ATOM 3258 C CA . GLU B 1 19 ? 14.781 22.844 -5.941 1 91 19 GLU B CA 1
ATOM 3259 C C . GLU B 1 19 ? 14.086 21.547 -6.371 1 91 19 GLU B C 1
ATOM 3261 O O . GLU B 1 19 ? 14.164 21.156 -7.539 1 91 19 GLU B O 1
ATOM 3266 N N . TYR B 1 20 ? 13.398 20.969 -5.512 1 92.69 20 TYR B N 1
ATOM 3267 C CA . TYR B 1 20 ? 12.805 19.656 -5.77 1 92.69 20 TYR B CA 1
ATOM 3268 C C . TYR B 1 20 ? 11.289 19.75 -5.812 1 92.69 20 TYR B C 1
ATOM 3270 O O . TYR B 1 20 ? 10.594 18.734 -5.707 1 92.69 20 TYR B O 1
ATOM 3278 N N . PHE B 1 21 ? 10.82 20.984 -5.855 1 92.75 21 PHE B N 1
ATOM 3279 C CA . PHE B 1 21 ? 9.398 21.266 -5.914 1 92.75 21 PHE B CA 1
ATOM 3280 C C . PHE B 1 21 ? 9.016 21.859 -7.266 1 92.75 21 PHE B C 1
ATOM 3282 O O . PHE B 1 21 ? 9.477 22.953 -7.617 1 92.75 21 PHE B O 1
ATOM 3289 N N . CYS B 1 22 ? 8.266 21.125 -7.973 1 90 22 CYS B N 1
ATOM 3290 C CA . CYS B 1 22 ? 7.961 21.516 -9.344 1 90 22 CYS B CA 1
ATOM 3291 C C . CYS B 1 22 ? 6.812 22.516 -9.383 1 90 22 CYS B C 1
ATOM 3293 O O . CYS B 1 22 ? 5.746 22.266 -8.812 1 90 22 CYS B O 1
ATOM 3295 N N . ASP B 1 23 ? 7.082 23.594 -10.016 1 89.12 23 ASP B N 1
ATOM 3296 C CA . ASP B 1 23 ? 6.059 24.547 -10.438 1 89.12 23 ASP B CA 1
ATOM 3297 C C . ASP B 1 23 ? 5.324 25.141 -9.234 1 89.12 23 ASP B C 1
ATOM 3299 O O . ASP B 1 23 ? 5.945 25.453 -8.219 1 89.12 23 ASP B O 1
ATOM 3303 N N . ARG B 1 24 ? 4.082 25.516 -9.312 1 92.62 24 ARG B N 1
ATOM 3304 C CA . ARG B 1 24 ? 3.209 26.094 -8.305 1 92.62 24 ARG B CA 1
ATOM 3305 C C . ARG B 1 24 ? 3.682 27.5 -7.918 1 92.62 24 ARG B C 1
ATOM 3307 O O . ARG B 1 24 ? 3.609 27.891 -6.75 1 92.62 24 ARG B O 1
ATOM 3314 N N . GLU B 1 25 ? 4.207 28.188 -8.852 1 92.56 25 GLU B N 1
ATOM 3315 C CA . GLU B 1 25 ? 4.711 29.531 -8.57 1 92.56 25 GLU B CA 1
ATOM 3316 C C . GLU B 1 25 ? 3.566 30.516 -8.32 1 92.56 25 GLU B C 1
ATOM 3318 O O . GLU B 1 25 ? 3.592 31.266 -7.344 1 92.56 25 GLU B O 1
ATOM 3323 N N . GLU B 1 26 ? 2.604 30.406 -9.188 1 93.44 26 GLU B N 1
ATOM 3324 C CA . GLU B 1 26 ? 1.455 31.297 -9.055 1 93.44 26 GLU B CA 1
ATOM 3325 C C . GLU B 1 26 ? 0.697 31.031 -7.754 1 93.44 26 GLU B C 1
ATOM 3327 O O . GLU B 1 26 ? 0.347 31.953 -7.027 1 93.44 26 GLU B O 1
ATOM 3332 N N . GLU B 1 27 ? 0.413 29.766 -7.453 1 95.19 27 GLU B N 1
ATOM 3333 C CA . GLU B 1 27 ? -0.288 29.391 -6.227 1 95.19 27 GLU B CA 1
ATOM 3334 C C . GLU B 1 27 ? 0.486 29.844 -4.992 1 95.19 27 GLU B C 1
ATOM 3336 O O . GLU B 1 27 ? -0.094 30.391 -4.055 1 95.19 27 GLU B O 1
ATOM 3341 N N . SER B 1 28 ? 1.796 29.625 -5.066 1 95.94 28 SER B N 1
ATOM 3342 C CA . SER B 1 28 ? 2.643 29.984 -3.936 1 95.94 28 SER B CA 1
ATOM 3343 C C . SER B 1 28 ? 2.605 31.484 -3.676 1 95.94 28 SER B C 1
ATOM 3345 O O . SER B 1 28 ? 2.508 31.922 -2.525 1 95.94 28 SER B O 1
ATOM 3347 N N . LEU B 1 29 ? 2.691 32.219 -4.734 1 94.62 29 LEU B N 1
ATOM 3348 C CA . LEU B 1 29 ? 2.658 33.688 -4.617 1 94.62 29 LEU B CA 1
ATOM 3349 C C . LEU B 1 29 ? 1.311 34.156 -4.082 1 94.62 29 LEU B C 1
ATOM 3351 O O . LEU B 1 29 ? 1.254 35 -3.188 1 94.62 29 LEU B O 1
ATOM 3355 N N . LYS B 1 30 ? 0.295 33.594 -4.59 1 95.81 30 LYS B N 1
ATOM 3356 C CA . LYS B 1 30 ? -1.053 34 -4.18 1 95.81 30 LYS B CA 1
ATOM 3357 C C . LYS B 1 30 ? -1.293 33.656 -2.709 1 95.81 30 LYS B C 1
ATOM 3359 O O . LYS B 1 30 ? -1.799 34.5 -1.959 1 95.81 30 LYS B O 1
ATOM 3364 N N . ILE B 1 31 ? -0.939 32.531 -2.271 1 96.81 31 ILE B N 1
ATOM 3365 C CA . ILE B 1 31 ? -1.134 32.094 -0.892 1 96.81 31 ILE B CA 1
ATOM 3366 C C . ILE B 1 31 ? -0.328 33 0.049 1 96.81 31 ILE B C 1
ATOM 3368 O O . ILE B 1 31 ? -0.845 33.469 1.067 1 96.81 31 ILE B O 1
ATOM 3372 N N . SER B 1 32 ? 0.936 33.219 -0.341 1 96.31 32 SER B N 1
ATOM 3373 C CA . SER B 1 32 ? 1.799 34.062 0.496 1 96.31 32 SER B CA 1
ATOM 3374 C C . SER B 1 32 ? 1.252 35.469 0.622 1 96.31 32 SER B C 1
ATOM 3376 O O . SER B 1 32 ? 1.325 36.094 1.693 1 96.31 32 SER B O 1
ATOM 3378 N N . GLN B 1 33 ? 0.733 35.938 -0.45 1 95.25 33 GLN B N 1
ATOM 3379 C CA . GLN B 1 33 ? 0.151 37.281 -0.44 1 95.25 33 GLN B CA 1
ATOM 3380 C C . GLN B 1 33 ? -1.084 37.344 0.455 1 95.25 33 GLN B C 1
ATOM 3382 O O . GLN B 1 33 ? -1.264 38.312 1.215 1 95.25 33 GLN B O 1
ATOM 3387 N N . PHE B 1 34 ? -1.899 36.344 0.344 1 94.69 34 PHE B N 1
ATOM 3388 C CA . PHE B 1 34 ? -3.07 36.281 1.21 1 94.69 34 PHE B CA 1
ATOM 3389 C C . PHE B 1 34 ? -2.66 36.312 2.678 1 94.69 34 PHE B C 1
ATOM 3391 O O . PHE B 1 34 ? -3.166 37.125 3.455 1 94.69 34 PHE B O 1
ATOM 3398 N N . LEU B 1 35 ? -1.75 35.531 3.023 1 95.81 35 LEU B N 1
ATOM 3399 C CA . LEU B 1 35 ? -1.322 35.406 4.414 1 95.81 35 LEU B CA 1
ATOM 3400 C C . LEU B 1 35 ? -0.689 36.688 4.902 1 95.81 35 LEU B C 1
ATOM 3402 O O . LEU B 1 35 ? -1.016 37.188 5.988 1 95.81 35 LEU B O 1
ATOM 3406 N N . LYS B 1 36 ? 0.167 37.312 4.102 1 95 36 LYS B N 1
ATOM 3407 C CA . LYS B 1 36 ? 0.851 38.531 4.473 1 95 36 LYS B CA 1
ATOM 3408 C C . LYS B 1 36 ? -0.136 39.688 4.605 1 95 36 LYS B C 1
ATOM 3410 O O . LYS B 1 36 ? 0.121 40.656 5.332 1 95 36 LYS B O 1
ATOM 3415 N N . ASN B 1 37 ? -1.238 39.531 3.922 1 93.69 37 ASN B N 1
ATOM 3416 C CA . ASN B 1 37 ? -2.289 40.562 4.004 1 93.69 37 ASN B CA 1
ATOM 3417 C C . ASN B 1 37 ? -3.295 40.219 5.105 1 93.69 37 ASN B C 1
ATOM 3419 O O . ASN B 1 37 ? -4.355 40.844 5.188 1 93.69 37 ASN B O 1
ATOM 3423 N N . GLY B 1 38 ? -3.031 39.219 5.84 1 91.62 38 GLY B N 1
ATOM 3424 C CA . GLY B 1 38 ? -3.855 38.875 6.988 1 91.62 38 GLY B CA 1
ATOM 3425 C C . GLY B 1 38 ? -5.059 38.031 6.637 1 91.62 38 GLY B C 1
ATOM 3426 O O . GLY B 1 38 ? -6.07 38.062 7.34 1 91.62 38 GLY B O 1
ATOM 3427 N N . GLN B 1 39 ? -4.965 37.344 5.504 1 92.25 39 GLN B N 1
ATOM 3428 C CA . GLN B 1 39 ? -6.086 36.5 5.055 1 92.25 39 GLN B CA 1
ATOM 3429 C C . GLN B 1 39 ? -5.703 35.031 5.031 1 92.25 39 GLN B C 1
ATOM 3431 O O . GLN B 1 39 ? -4.629 34.656 4.547 1 92.25 39 GLN B O 1
ATOM 3436 N N . SER B 1 40 ? -6.602 34.219 5.613 1 94.69 40 SER B N 1
ATOM 3437 C CA . SER B 1 40 ? -6.43 32.781 5.523 1 94.69 40 SER B CA 1
ATOM 3438 C C . SER B 1 40 ? -6.816 32.281 4.145 1 94.69 40 SER B C 1
ATOM 3440 O O . SER B 1 40 ? -7.465 32.969 3.369 1 94.69 40 SER B O 1
ATOM 3442 N N . CYS B 1 41 ? -6.324 31.047 3.865 1 94.5 41 CYS B N 1
ATOM 3443 C CA . CYS B 1 41 ? -6.637 30.469 2.562 1 94.5 41 CYS B CA 1
ATOM 3444 C C . CYS B 1 41 ? -7.055 29.016 2.699 1 94.5 41 CYS B C 1
ATOM 3446 O O . CYS B 1 41 ? -6.785 28.375 3.721 1 94.5 41 CYS B O 1
ATOM 3448 N N . ILE B 1 42 ? -7.809 28.547 1.677 1 94.25 42 ILE B N 1
ATOM 3449 C CA . ILE B 1 42 ? -8.188 27.141 1.596 1 94.25 42 ILE B CA 1
ATOM 3450 C C . ILE B 1 42 ? -7.734 26.547 0.26 1 94.25 42 ILE B C 1
ATOM 3452 O O . ILE B 1 42 ? -8.039 27.109 -0.8 1 94.25 42 ILE B O 1
ATOM 3456 N N . LEU B 1 43 ? -6.945 25.547 0.334 1 95.5 43 LEU B N 1
ATOM 3457 C CA . LEU B 1 43 ? -6.48 24.812 -0.837 1 95.5 43 LEU B CA 1
ATOM 3458 C C . LEU B 1 43 ? -7.422 23.656 -1.16 1 95.5 43 LEU B C 1
ATOM 3460 O O . LEU B 1 43 ? -7.586 22.75 -0.352 1 95.5 43 LEU B O 1
ATOM 3464 N N . ILE B 1 44 ? -7.996 23.719 -2.33 1 92.94 44 ILE B N 1
ATOM 3465 C CA . ILE B 1 44 ? -8.969 22.703 -2.738 1 92.94 44 ILE B CA 1
ATOM 3466 C C . ILE B 1 44 ? -8.43 21.922 -3.938 1 92.94 44 ILE B C 1
ATOM 3468 O O . ILE B 1 44 ? -8.102 22.516 -4.969 1 92.94 44 ILE B O 1
ATOM 3472 N N . GLY B 1 45 ? -8.367 20.625 -3.754 1 91.75 45 GLY B N 1
ATOM 3473 C CA . GLY B 1 45 ? -7.891 19.766 -4.828 1 91.75 45 GLY B CA 1
ATOM 3474 C C . GLY B 1 45 ? -7.871 18.297 -4.457 1 91.75 45 GLY B C 1
ATOM 3475 O O . GLY B 1 45 ? -7.895 17.953 -3.273 1 91.75 45 GLY B O 1
ATOM 3476 N N . ASN B 1 46 ? -7.762 17.469 -5.469 1 89.12 46 ASN B N 1
ATOM 3477 C CA . ASN B 1 46 ? -7.75 16.016 -5.262 1 89.12 46 ASN B CA 1
ATOM 3478 C C . ASN B 1 46 ? -6.504 15.578 -4.5 1 89.12 46 ASN B C 1
ATOM 3480 O O . ASN B 1 46 ? -5.5 16.297 -4.465 1 89.12 46 ASN B O 1
ATOM 3484 N N . ARG B 1 47 ? -6.637 14.398 -3.924 1 86.88 47 ARG B N 1
ATOM 3485 C CA . ARG B 1 47 ? -5.457 13.836 -3.281 1 86.88 47 ARG B CA 1
ATOM 3486 C C . ARG B 1 47 ? -4.355 13.562 -4.301 1 86.88 47 ARG B C 1
ATOM 3488 O O . ARG B 1 47 ? -4.625 13.43 -5.496 1 86.88 47 ARG B O 1
ATOM 3495 N N . ARG B 1 48 ? -3.188 13.594 -3.836 1 89.88 48 ARG B N 1
ATOM 3496 C CA . ARG B 1 48 ? -2.012 13.156 -4.582 1 89.88 48 ARG B CA 1
ATOM 3497 C C . ARG B 1 48 ? -1.59 14.203 -5.605 1 89.88 48 ARG B C 1
ATOM 3499 O O . ARG B 1 48 ? -0.812 13.906 -6.516 1 89.88 48 ARG B O 1
ATOM 3506 N N . LEU B 1 49 ? -2.102 15.477 -5.422 1 92.88 49 LEU B N 1
ATOM 3507 C CA . LEU B 1 49 ? -1.719 16.562 -6.32 1 92.88 49 LEU B CA 1
ATOM 3508 C C . LEU B 1 49 ? -0.564 17.375 -5.734 1 92.88 49 LEU B C 1
ATOM 3510 O O . LEU B 1 49 ? -0.059 18.297 -6.375 1 92.88 49 LEU B O 1
ATOM 3514 N N . GLY B 1 50 ? -0.169 17.094 -4.488 1 92.25 50 GLY B N 1
ATOM 3515 C CA . GLY B 1 50 ? 0.984 17.75 -3.906 1 92.25 50 GLY B CA 1
ATOM 3516 C C . GLY B 1 50 ? 0.608 18.875 -2.955 1 92.25 50 GLY B C 1
ATOM 3517 O O . GLY B 1 50 ? 1.416 19.766 -2.686 1 92.25 50 GLY B O 1
ATOM 3518 N N . LYS B 1 51 ? -0.61 18.891 -2.43 1 94.06 51 LYS B N 1
ATOM 3519 C CA . LYS B 1 51 ? -1.077 19.938 -1.529 1 94.06 51 LYS B CA 1
ATOM 3520 C C . LYS B 1 51 ? -0.202 20.016 -0.282 1 94.06 51 LYS B C 1
ATOM 3522 O O . LYS B 1 51 ? 0.171 21.109 0.148 1 94.06 51 LYS B O 1
ATOM 3527 N N . THR B 1 52 ? 0.117 18.859 0.292 1 93.38 52 THR B N 1
ATOM 3528 C CA . THR B 1 52 ? 0.935 18.828 1.5 1 93.38 52 THR B CA 1
ATOM 3529 C C . THR B 1 52 ? 2.295 19.469 1.253 1 93.38 52 THR B C 1
ATOM 3531 O O . THR B 1 52 ? 2.746 20.297 2.043 1 93.38 52 THR B O 1
ATOM 3534 N N . ALA B 1 53 ? 2.934 19.125 0.185 1 93.69 53 ALA B N 1
ATOM 3535 C CA . ALA B 1 53 ? 4.23 19.719 -0.154 1 93.69 53 ALA B CA 1
ATOM 3536 C C . ALA B 1 53 ? 4.109 21.203 -0.413 1 93.69 53 ALA B C 1
ATOM 3538 O O . ALA B 1 53 ? 5.004 21.984 -0.055 1 93.69 53 ALA B O 1
ATOM 3539 N N . LEU B 1 54 ? 3.018 21.609 -1.089 1 96 54 LEU B N 1
ATOM 3540 C CA . LEU B 1 54 ? 2.781 23.016 -1.354 1 96 54 LEU B CA 1
ATOM 3541 C C . LEU B 1 54 ? 2.686 23.812 -0.052 1 96 54 LEU B C 1
ATOM 3543 O O . LEU B 1 54 ? 3.26 24.891 0.067 1 96 54 LEU B O 1
ATOM 3547 N N . ILE B 1 55 ? 1.986 23.25 0.909 1 96.44 55 ILE B N 1
ATOM 3548 C CA . ILE B 1 55 ? 1.84 23.891 2.211 1 96.44 55 ILE B CA 1
ATOM 3549 C C . ILE B 1 55 ? 3.217 24.141 2.822 1 96.44 55 ILE B C 1
ATOM 3551 O O . ILE B 1 55 ? 3.506 25.25 3.289 1 96.44 55 ILE B O 1
ATOM 3555 N N . HIS B 1 56 ? 4.047 23.172 2.766 1 94.94 56 HIS B N 1
ATOM 3556 C CA . HIS B 1 56 ? 5.391 23.328 3.307 1 94.94 56 HIS B CA 1
ATOM 3557 C C . HIS B 1 56 ? 6.211 24.297 2.471 1 94.94 56 HIS B C 1
ATOM 3559 O O . HIS B 1 56 ? 7.039 25.047 3.008 1 94.94 56 HIS B O 1
ATOM 3565 N N . HIS B 1 57 ? 6.023 24.266 1.206 1 95.44 57 HIS B N 1
ATOM 3566 C CA . HIS B 1 57 ? 6.727 25.172 0.294 1 95.44 57 HIS B CA 1
ATOM 3567 C C . HIS B 1 57 ? 6.402 26.625 0.596 1 95.44 57 HIS B C 1
ATOM 3569 O O . HIS B 1 57 ? 7.262 27.5 0.455 1 95.44 57 HIS B O 1
ATOM 3575 N N . ILE B 1 58 ? 5.211 26.906 1.024 1 96.25 58 ILE B N 1
ATOM 3576 C CA . ILE B 1 58 ? 4.75 28.266 1.315 1 96.25 58 ILE B CA 1
ATOM 3577 C C . ILE B 1 58 ? 5.582 28.859 2.451 1 96.25 58 ILE B C 1
ATOM 3579 O O . ILE B 1 58 ? 5.832 30.062 2.477 1 96.25 58 ILE B O 1
ATOM 3583 N N . LYS B 1 59 ? 5.992 28.016 3.318 1 93.25 59 LYS B N 1
ATOM 3584 C CA . LYS B 1 59 ? 6.797 28.453 4.449 1 93.25 59 LYS B CA 1
ATOM 3585 C C . LYS B 1 59 ? 8.016 29.25 3.98 1 93.25 59 LYS B C 1
ATOM 3587 O O . LYS B 1 59 ? 8.43 30.203 4.633 1 93.25 59 LYS B O 1
ATOM 3592 N N . GLU B 1 60 ? 8.523 28.922 2.824 1 91.5 60 GLU B N 1
ATOM 3593 C CA . GLU B 1 60 ? 9.711 29.547 2.268 1 91.5 60 GLU B CA 1
ATOM 3594 C C . GLU B 1 60 ? 9.422 30.984 1.847 1 91.5 60 GLU B C 1
ATOM 3596 O O . GLU B 1 60 ? 10.344 31.797 1.702 1 91.5 60 GLU B O 1
ATOM 3601 N N . PHE B 1 61 ? 8.227 31.328 1.677 1 94.06 61 PHE B N 1
ATOM 3602 C CA . PHE B 1 61 ? 7.832 32.625 1.166 1 94.06 61 PHE B CA 1
ATOM 3603 C C . PHE B 1 61 ? 7.387 33.562 2.301 1 94.06 61 PHE B C 1
ATOM 3605 O O . PHE B 1 61 ? 7.07 34.719 2.076 1 94.06 61 PHE B O 1
ATOM 3612 N N . LEU B 1 62 ? 7.363 33.031 3.51 1 95.94 62 LEU B N 1
ATOM 3613 C CA . LEU B 1 62 ? 6.918 33.781 4.664 1 95.94 62 LEU B CA 1
ATOM 3614 C C . LEU B 1 62 ? 8.102 34.375 5.418 1 95.94 62 LEU B C 1
ATOM 3616 O O . LEU B 1 62 ? 9.219 33.875 5.328 1 95.94 62 LEU B O 1
ATOM 3620 N N . PRO B 1 63 ? 7.91 35.469 6.094 1 95.19 63 PRO B N 1
ATOM 3621 C CA . PRO B 1 63 ? 8.984 36.031 6.918 1 95.19 63 PRO B CA 1
ATOM 3622 C C . PRO B 1 63 ? 9.562 35 7.902 1 95.19 63 PRO B C 1
ATOM 3624 O O . PRO B 1 63 ? 8.828 34.188 8.445 1 95.19 63 PRO B O 1
ATOM 3627 N N . LYS B 1 64 ? 10.812 35.094 8.203 1 92.38 64 LYS B N 1
ATOM 3628 C CA . LYS B 1 64 ? 11.539 34.094 9.008 1 92.38 64 LYS B CA 1
ATOM 3629 C C . LYS B 1 64 ? 11.07 34.125 10.461 1 92.38 64 LYS B C 1
ATOM 3631 O O . LYS B 1 64 ? 11.188 33.125 11.172 1 92.38 64 LYS B O 1
ATOM 3636 N N . ASP B 1 65 ? 10.555 35.219 10.82 1 93.19 65 ASP B N 1
ATOM 3637 C CA . ASP B 1 65 ? 10.164 35.344 12.219 1 93.19 65 ASP B CA 1
ATOM 3638 C C . ASP B 1 65 ? 8.734 34.844 12.438 1 93.19 65 ASP B C 1
ATOM 3640 O O . ASP B 1 65 ? 8.25 34.812 13.57 1 93.19 65 ASP B O 1
ATOM 3644 N N . TRP B 1 66 ? 8 34.5 11.367 1 96.12 66 TRP B N 1
ATOM 3645 C CA . TRP B 1 66 ? 6.668 33.906 11.508 1 96.12 66 TRP B CA 1
ATOM 3646 C C . TRP B 1 66 ? 6.738 32.5 12.039 1 96.12 66 TRP B C 1
ATOM 3648 O O . TRP B 1 66 ? 7.691 31.766 11.75 1 96.12 66 TRP B O 1
ATOM 3658 N N . ILE B 1 67 ? 5.793 32.188 12.805 1 95.88 67 ILE B N 1
ATOM 3659 C CA . ILE B 1 67 ? 5.641 30.812 13.297 1 95.88 67 ILE B CA 1
ATOM 3660 C C . ILE B 1 67 ? 4.801 30 12.305 1 95.88 67 ILE B C 1
ATOM 3662 O O . ILE B 1 67 ? 3.799 30.5 11.781 1 95.88 67 ILE B O 1
ATOM 3666 N N . PHE B 1 68 ? 5.281 28.828 11.977 1 96.5 68 PHE B N 1
ATOM 3667 C CA . PHE B 1 68 ? 4.566 27.953 11.055 1 96.5 68 PHE B CA 1
ATOM 3668 C C . PHE B 1 68 ? 4.277 26.609 11.703 1 96.5 68 PHE B C 1
ATOM 3670 O O . PHE B 1 68 ? 5.203 25.875 12.07 1 96.5 68 PHE B O 1
ATOM 3677 N N . ILE B 1 69 ? 3.014 26.266 11.883 1 97.06 69 ILE B N 1
ATOM 3678 C CA . ILE B 1 69 ? 2.58 25.016 12.492 1 97.06 69 ILE B CA 1
ATOM 3679 C C . ILE B 1 69 ? 1.786 24.188 11.477 1 97.06 69 ILE B C 1
ATOM 3681 O O . ILE B 1 69 ? 0.832 24.688 10.875 1 97.06 69 ILE B O 1
ATOM 3685 N N . TYR B 1 70 ? 2.195 22.984 11.281 1 96.88 70 TYR B N 1
ATOM 3686 C CA . TYR B 1 70 ? 1.517 22.078 10.352 1 96.88 70 TYR B CA 1
ATOM 3687 C C . TYR B 1 70 ? 0.887 20.906 11.094 1 96.88 70 TYR B C 1
ATOM 3689 O O . TYR B 1 70 ? 1.518 20.312 11.969 1 96.88 70 TYR B O 1
ATOM 3697 N N . LEU B 1 71 ? -0.324 20.594 10.789 1 95.56 71 LEU B N 1
ATOM 3698 C CA . LEU B 1 71 ? -0.907 19.359 11.297 1 95.56 71 LEU B CA 1
ATOM 3699 C C . LEU B 1 71 ? -1.782 18.688 10.234 1 95.56 71 LEU B C 1
ATOM 3701 O O . LEU B 1 71 ? -2.459 19.375 9.469 1 95.56 71 LEU B O 1
ATOM 3705 N N . ASP B 1 72 ? -1.701 17.438 10.102 1 94.31 72 ASP B N 1
ATOM 3706 C CA . ASP B 1 72 ? -2.562 16.562 9.297 1 94.31 72 ASP B CA 1
ATOM 3707 C C . ASP B 1 72 ? -3.617 15.883 10.172 1 94.31 72 ASP B C 1
ATOM 3709 O O . ASP B 1 72 ? -3.285 15.117 11.078 1 94.31 72 ASP B O 1
ATOM 3713 N N . ILE B 1 73 ? -4.875 16.156 9.859 1 95.75 73 ILE B N 1
ATOM 3714 C CA . ILE B 1 73 ? -5.883 15.641 10.781 1 95.75 73 ILE B CA 1
ATOM 3715 C C . ILE B 1 73 ? -6.66 14.508 10.125 1 95.75 73 ILE B C 1
ATOM 3717 O O . ILE B 1 73 ? -7.66 14.031 10.664 1 95.75 73 ILE B O 1
ATOM 3721 N N . LEU B 1 74 ? -6.188 14.031 8.984 1 90.56 74 LEU B N 1
ATOM 3722 C CA . LEU B 1 74 ? -6.848 12.938 8.273 1 90.56 74 LEU B CA 1
ATOM 3723 C C . LEU B 1 74 ? -6.98 11.711 9.164 1 90.56 74 LEU B C 1
ATOM 3725 O O . LEU B 1 74 ? -8.023 11.055 9.172 1 90.56 74 LEU B O 1
ATOM 3729 N N . PRO B 1 75 ? -5.984 11.391 9.984 1 89.75 75 PRO B N 1
ATOM 3730 C CA . PRO B 1 75 ? -6.082 10.188 10.805 1 89.75 75 PRO B CA 1
ATOM 3731 C C . PRO B 1 75 ? -6.992 10.359 12.016 1 89.75 75 PRO B C 1
ATOM 3733 O O . PRO B 1 75 ? -7.352 9.383 12.68 1 89.75 75 PRO B O 1
ATOM 3736 N N . THR B 1 76 ? -7.367 11.57 12.383 1 92.69 76 THR B N 1
ATOM 3737 C CA . THR B 1 76 ? -8.156 11.82 13.586 1 92.69 76 THR B CA 1
ATOM 3738 C C . THR B 1 76 ? -9.609 11.398 13.383 1 92.69 76 THR B C 1
ATOM 3740 O O . THR B 1 76 ? -10.141 11.508 12.273 1 92.69 76 THR B O 1
ATOM 3743 N N . GLU B 1 77 ? -10.195 10.992 14.484 1 90.44 77 GLU B N 1
ATOM 3744 C CA . GLU B 1 77 ? -11.562 10.484 14.391 1 90.44 77 GLU B CA 1
ATOM 3745 C C . GLU B 1 77 ? -12.484 11.203 15.375 1 90.44 77 GLU B C 1
ATOM 3747 O O . GLU B 1 77 ? -13.664 10.867 15.484 1 90.44 77 GLU B O 1
ATOM 3752 N N . SER B 1 78 ? -11.961 12.125 16.125 1 92.44 78 SER B N 1
ATOM 3753 C CA . SER B 1 78 ? -12.727 12.844 17.141 1 92.44 78 SER B CA 1
ATOM 3754 C C . SER B 1 78 ? -12.094 14.195 17.469 1 92.44 78 SER B C 1
ATOM 3756 O O . SER B 1 78 ? -10.961 14.461 17.078 1 92.44 78 SER B O 1
ATOM 3758 N N . GLU B 1 79 ? -12.852 15.008 18.172 1 95.25 79 GLU B N 1
ATOM 3759 C CA . GLU B 1 79 ? -12.336 16.297 18.641 1 95.25 79 GLU B CA 1
ATOM 3760 C C . GLU B 1 79 ? -11.133 16.109 19.562 1 95.25 79 GLU B C 1
ATOM 3762 O O . GLU B 1 79 ? -10.188 16.906 19.531 1 95.25 79 GLU B O 1
ATOM 3767 N N . ARG B 1 80 ? -11.258 15.094 20.297 1 93.75 80 ARG B N 1
ATOM 3768 C CA . ARG B 1 80 ? -10.156 14.812 21.219 1 93.75 80 ARG B CA 1
ATOM 3769 C C . ARG B 1 80 ? -8.867 14.531 20.453 1 93.75 80 ARG B C 1
ATOM 3771 O O . ARG B 1 80 ? -7.809 15.062 20.781 1 93.75 80 ARG B O 1
ATOM 3778 N N . GLU B 1 81 ? -9 13.664 19.484 1 92.88 81 GLU B N 1
ATOM 3779 C CA . GLU B 1 81 ? -7.832 13.344 18.672 1 92.88 81 GLU B CA 1
ATOM 3780 C C . GLU B 1 81 ? -7.324 14.57 17.922 1 92.88 81 GLU B C 1
ATOM 3782 O O . GLU B 1 81 ? -6.117 14.719 17.703 1 92.88 81 GLU B O 1
ATOM 3787 N N . PHE B 1 82 ? -8.258 15.422 17.562 1 96 82 PHE B N 1
ATOM 3788 C CA . PHE B 1 82 ? -7.875 16.688 16.953 1 96 82 PHE B CA 1
ATOM 3789 C C . PHE B 1 82 ? -7.051 17.531 17.922 1 96 82 PHE B C 1
ATOM 3791 O O . PHE B 1 82 ? -5.988 18.047 17.562 1 96 82 PHE B O 1
ATOM 3798 N N . LEU B 1 83 ? -7.531 17.609 19.141 1 96.31 83 LEU B N 1
ATOM 3799 C CA . LEU B 1 83 ? -6.828 18.344 20.188 1 96.31 83 LEU B CA 1
ATOM 3800 C C . LEU B 1 83 ? -5.445 17.75 20.422 1 96.31 83 LEU B C 1
ATOM 3802 O O . LEU B 1 83 ? -4.457 18.484 20.516 1 96.31 83 LEU B O 1
ATOM 3806 N N . ASP B 1 84 ? -5.371 16.406 20.484 1 95.62 84 ASP B N 1
ATOM 3807 C CA . ASP B 1 84 ? -4.102 15.727 20.688 1 95.62 84 ASP B CA 1
ATOM 3808 C C . ASP B 1 84 ? -3.113 16.062 19.578 1 95.62 84 ASP B C 1
ATOM 3810 O O . ASP B 1 84 ? -1.937 16.328 19.844 1 95.62 84 ASP B O 1
ATOM 3814 N N . THR B 1 85 ? -3.633 16.047 18.375 1 95.69 85 THR B N 1
ATOM 3815 C CA . THR B 1 85 ? -2.807 16.328 17.203 1 95.69 85 THR B CA 1
ATOM 3816 C C . THR B 1 85 ? -2.322 17.781 17.219 1 95.69 85 THR B C 1
ATOM 3818 O O . THR B 1 85 ? -1.161 18.047 16.906 1 95.69 85 THR B O 1
ATOM 3821 N N . LEU B 1 86 ? -3.164 18.672 17.594 1 96.88 86 LEU B N 1
ATOM 3822 C CA . LEU B 1 86 ? -2.812 20.078 17.688 1 96.88 86 LEU B CA 1
ATOM 3823 C C . LEU B 1 86 ? -1.742 20.312 18.75 1 96.88 86 LEU B C 1
ATOM 3825 O O . LEU B 1 86 ? -0.735 20.969 18.484 1 96.88 86 LEU B O 1
ATOM 3829 N N . GLY B 1 87 ? -1.972 19.703 19.891 1 95.81 87 GLY B N 1
ATOM 3830 C CA . GLY B 1 87 ? -0.984 19.812 20.953 1 95.81 87 GLY B CA 1
ATOM 3831 C C . GLY B 1 87 ? 0.373 19.266 20.578 1 95.81 87 GLY B C 1
ATOM 3832 O O . GLY B 1 87 ? 1.403 19.875 20.844 1 95.81 87 GLY B O 1
ATOM 3833 N N . SER B 1 88 ? 0.371 18.141 19.953 1 95.75 88 SER B N 1
ATOM 3834 C CA . SER B 1 88 ? 1.61 17.5 19.5 1 95.75 88 SER B CA 1
ATOM 3835 C C . SER B 1 88 ? 2.332 18.375 18.484 1 95.75 88 SER B C 1
ATOM 3837 O O . SER B 1 88 ? 3.553 18.531 18.531 1 95.75 88 SER B O 1
ATOM 3839 N N . ALA B 1 89 ? 1.562 18.891 17.578 1 95.69 89 ALA B N 1
ATOM 3840 C CA . ALA B 1 89 ? 2.135 19.734 16.531 1 95.69 89 ALA B CA 1
ATOM 3841 C C . ALA B 1 89 ? 2.797 20.984 17.141 1 95.69 89 ALA B C 1
ATOM 3843 O O . ALA B 1 89 ? 3.857 21.406 16.672 1 95.69 89 ALA B O 1
ATOM 3844 N N . LEU B 1 90 ? 2.221 21.531 18.125 1 95.38 90 LEU B N 1
ATOM 3845 C CA . LEU B 1 90 ? 2.779 22.688 18.812 1 95.38 90 LEU B CA 1
ATOM 3846 C C . LEU B 1 90 ? 4.121 22.359 19.453 1 95.38 90 LEU B C 1
ATOM 3848 O O . LEU B 1 90 ? 5.105 23.078 19.234 1 95.38 90 LEU B O 1
ATOM 3852 N N . LEU B 1 91 ? 4.137 21.266 20.125 1 94.88 91 LEU B N 1
ATOM 3853 C CA . LEU B 1 91 ? 5.367 20.891 20.797 1 94.88 91 LEU B CA 1
ATOM 3854 C C . LEU B 1 91 ? 6.477 20.594 19.797 1 94.88 91 LEU B C 1
ATOM 3856 O O . LEU B 1 91 ? 7.652 20.844 20.062 1 94.88 91 LEU B O 1
ATOM 3860 N N . ARG B 1 92 ? 6.062 20.078 18.719 1 93 92 ARG B N 1
ATOM 3861 C CA . ARG B 1 92 ? 7.039 19.703 17.703 1 93 92 ARG B CA 1
ATOM 3862 C C . ARG B 1 92 ? 7.559 20.922 16.953 1 93 92 ARG B C 1
ATOM 3864 O O . ARG B 1 92 ? 8.648 20.891 16.391 1 93 92 ARG B O 1
ATOM 3871 N N . SER B 1 93 ? 6.797 21.938 16.922 1 91.75 93 SER B N 1
ATOM 3872 C CA . SER B 1 93 ? 7.117 23.094 16.109 1 91.75 93 SER B CA 1
ATOM 3873 C C . SER B 1 93 ? 8.094 24.031 16.828 1 91.75 93 SER B C 1
ATOM 3875 O O . SER B 1 93 ? 8.695 24.906 16.203 1 91.75 93 SER B O 1
ATOM 3877 N N . PHE B 1 94 ? 8.242 23.828 18.156 1 90.38 94 PHE B N 1
ATOM 3878 C CA . PHE B 1 94 ? 9.094 24.734 18.922 1 90.38 94 PHE B CA 1
ATOM 3879 C C . PHE B 1 94 ? 10.203 23.969 19.641 1 90.38 94 PHE B C 1
ATOM 3881 O O . PHE B 1 94 ? 9.969 22.875 20.172 1 90.38 94 PHE B O 1
ATOM 3888 N N . ASN B 1 95 ? 11.383 24.516 19.484 1 85.12 95 ASN B N 1
ATOM 3889 C CA . ASN B 1 95 ? 12.492 23.984 20.266 1 85.12 95 ASN B CA 1
ATOM 3890 C C . ASN B 1 95 ? 12.336 24.297 21.75 1 85.12 95 ASN B C 1
ATOM 3892 O O . ASN B 1 95 ? 12.32 25.469 22.141 1 85.12 95 ASN B O 1
ATOM 3896 N N . GLU B 1 96 ? 12.336 23.281 22.484 1 84.94 96 GLU B N 1
ATOM 3897 C CA . GLU B 1 96 ? 12.094 23.438 23.906 1 84.94 96 GLU B CA 1
ATOM 3898 C C . GLU B 1 96 ? 13.172 24.297 24.562 1 84.94 96 GLU B C 1
ATOM 3900 O O . GLU B 1 96 ? 12.938 24.922 25.594 1 84.94 96 GLU B O 1
ATOM 3905 N N . LYS B 1 97 ? 14.297 24.359 23.922 1 88.62 97 LYS B N 1
ATOM 3906 C CA . LYS B 1 97 ? 15.422 25.078 24.516 1 88.62 97 LYS B CA 1
ATOM 3907 C C . LYS B 1 97 ? 15.328 26.578 24.234 1 88.62 97 LYS B C 1
ATOM 3909 O O . LYS B 1 97 ? 15.969 27.391 24.906 1 88.62 97 LYS B O 1
ATOM 3914 N N . SER B 1 98 ? 14.531 27 23.359 1 91 98 SER B N 1
ATOM 3915 C CA . SER B 1 98 ? 14.352 28.406 23.047 1 91 98 SER B CA 1
ATOM 3916 C C . SER B 1 98 ? 13.398 29.078 24.047 1 91 98 SER B C 1
ATOM 3918 O O . SER B 1 98 ? 12.625 28.391 24.719 1 91 98 SER B O 1
ATOM 3920 N N . LYS B 1 99 ? 13.516 30.312 24.156 1 91.62 99 LYS B N 1
ATOM 3921 C CA . LYS B 1 99 ? 12.625 31.062 25.047 1 91.62 99 LYS B CA 1
ATOM 3922 C C . LYS B 1 99 ? 11.164 30.828 24.688 1 91.62 99 LYS B C 1
ATOM 3924 O O . LYS B 1 99 ? 10.344 30.5 25.547 1 91.62 99 LYS B O 1
ATOM 3929 N N . LEU B 1 100 ? 10.828 31.031 23.438 1 92.5 100 LEU B N 1
ATOM 3930 C CA . LEU B 1 100 ? 9.469 30.812 22.969 1 92.5 100 LEU B CA 1
ATOM 3931 C C . LEU B 1 100 ? 9.062 29.344 23.156 1 92.5 100 LEU B C 1
ATOM 3933 O O . LEU B 1 100 ? 7.918 29.062 23.531 1 92.5 100 LEU B O 1
ATOM 3937 N N . GLY B 1 101 ? 9.969 28.453 22.891 1 94 101 GLY B N 1
ATOM 3938 C CA . GLY B 1 101 ? 9.703 27.031 23.078 1 94 101 GLY B CA 1
ATOM 3939 C C . GLY B 1 101 ? 9.352 26.672 24.516 1 94 101 GLY B C 1
ATOM 3940 O O . GLY B 1 101 ? 8.43 25.906 24.766 1 94 101 GLY B O 1
ATOM 3941 N N . ARG B 1 102 ? 10.016 27.25 25.391 1 94.44 102 ARG B N 1
ATOM 3942 C CA . ARG B 1 102 ? 9.734 27.016 26.797 1 94.44 102 ARG B CA 1
ATOM 3943 C C . ARG B 1 102 ? 8.344 27.516 27.172 1 94.44 102 ARG B C 1
ATOM 3945 O O . ARG B 1 102 ? 7.621 26.844 27.922 1 94.44 102 ARG B O 1
ATOM 3952 N N . ARG B 1 103 ? 8.094 28.625 26.641 1 94.44 103 ARG B N 1
ATOM 3953 C CA . ARG B 1 103 ? 6.773 29.188 26.906 1 94.44 103 ARG B CA 1
ATOM 3954 C C . ARG B 1 103 ? 5.676 28.281 26.375 1 94.44 103 ARG B C 1
ATOM 3956 O O . ARG B 1 103 ? 4.668 28.047 27.047 1 94.44 103 ARG B O 1
ATOM 3963 N N . VAL B 1 104 ? 5.871 27.766 25.188 1 95.19 104 VAL B N 1
ATOM 3964 C CA . VAL B 1 104 ? 4.898 26.891 24.562 1 95.19 104 VAL B CA 1
ATOM 3965 C C . VAL B 1 104 ? 4.77 25.594 25.359 1 95.19 104 VAL B C 1
ATOM 3967 O O . VAL B 1 104 ? 3.66 25.156 25.656 1 95.19 104 VAL B O 1
ATOM 3970 N N . TRP B 1 105 ? 5.875 25.031 25.719 1 94.75 105 TRP B N 1
ATOM 3971 C CA . TRP B 1 105 ? 5.887 23.781 26.484 1 94.75 105 TRP B CA 1
ATOM 3972 C C . TRP B 1 105 ? 5.215 23.969 27.844 1 94.75 105 TRP B C 1
ATOM 3974 O O . TRP B 1 105 ? 4.398 23.156 28.266 1 94.75 105 TRP B O 1
ATOM 3984 N N . ASP B 1 106 ? 5.566 25.078 28.5 1 95.5 106 ASP B N 1
ATOM 3985 C CA . ASP B 1 106 ? 4.957 25.375 29.781 1 95.5 106 ASP B CA 1
ATOM 3986 C C . ASP B 1 106 ? 3.443 25.547 29.656 1 95.5 106 ASP B C 1
ATOM 3988 O O . ASP B 1 106 ? 2.688 25.078 30.5 1 95.5 106 ASP B O 1
ATOM 3992 N N . PHE B 1 107 ? 3.029 26.188 28.672 1 95.69 107 PHE B N 1
ATOM 3993 C CA . PHE B 1 107 ? 1.604 26.391 28.438 1 95.69 107 PHE B CA 1
ATOM 3994 C C . PHE B 1 107 ? 0.891 25.062 28.234 1 95.69 107 PHE B C 1
ATOM 3996 O O . PHE B 1 107 ? -0.146 24.812 28.844 1 95.69 107 PHE B O 1
ATOM 4003 N N . ILE B 1 108 ? 1.44 24.188 27.359 1 95.38 108 ILE B N 1
ATOM 4004 C CA . ILE B 1 108 ? 0.823 22.891 27.078 1 95.38 108 ILE B CA 1
ATOM 4005 C C . ILE B 1 108 ? 0.765 22.062 28.344 1 95.38 108 ILE B C 1
ATOM 4007 O O . ILE B 1 108 ? -0.25 21.422 28.641 1 95.38 108 ILE B O 1
ATOM 4011 N N . LYS B 1 109 ? 1.814 22.125 29.078 1 93.94 109 LYS B N 1
ATOM 4012 C CA . LYS B 1 109 ? 1.855 21.391 30.328 1 93.94 109 LYS B CA 1
ATOM 4013 C C . LYS B 1 109 ? 0.775 21.891 31.297 1 93.94 109 LYS B C 1
ATOM 4015 O O . LYS B 1 109 ? 0.218 21.109 32.062 1 93.94 109 LYS B O 1
ATOM 4020 N N . SER B 1 110 ? 0.496 23.156 31.25 1 94.69 110 SER B N 1
ATOM 4021 C CA . SER B 1 110 ? -0.497 23.75 32.125 1 94.69 110 SER B CA 1
ATOM 4022 C C . SER B 1 110 ? -1.896 23.219 31.828 1 94.69 110 SER B C 1
ATOM 4024 O O . SER B 1 110 ? -2.807 23.359 32.656 1 94.69 110 SER B O 1
ATOM 4026 N N . LEU B 1 111 ? -2.076 22.625 30.625 1 93.81 111 LEU B N 1
ATOM 4027 C CA . LEU B 1 111 ? -3.361 22.047 30.266 1 93.81 111 LEU B CA 1
ATOM 4028 C C . LEU B 1 111 ? -3.463 20.594 30.75 1 93.81 111 LEU B C 1
ATOM 4030 O O . LEU B 1 111 ? -4.441 19.906 30.469 1 93.81 111 LEU B O 1
ATOM 4034 N N . HIS B 1 112 ? -2.449 20.094 31.328 1 92.69 112 HIS B N 1
ATOM 4035 C CA . HIS B 1 112 ? -2.381 18.812 32.031 1 92.69 112 HIS B CA 1
ATOM 4036 C C . HIS B 1 112 ? -2.572 17.641 31.062 1 92.69 112 HIS B C 1
ATOM 4038 O O . HIS B 1 112 ? -3.395 16.766 31.312 1 92.69 112 HIS B O 1
ATOM 4044 N N . PRO B 1 113 ? -1.811 17.688 30 1 93.56 113 PRO B N 1
ATOM 4045 C CA . PRO B 1 113 ? -1.844 16.516 29.109 1 93.56 113 PRO B CA 1
ATOM 4046 C C . PRO B 1 113 ? -0.885 15.414 29.562 1 93.56 113 PRO B C 1
ATOM 4048 O O . PRO B 1 113 ? -0.097 15.609 30.484 1 93.56 113 PRO B O 1
ATOM 4051 N N . THR B 1 114 ? -1.083 14.242 29.062 1 94.12 114 THR B N 1
ATOM 4052 C CA . THR B 1 114 ? -0.024 13.242 29.094 1 94.12 114 THR B CA 1
ATOM 4053 C C . THR B 1 114 ? 0.915 13.414 27.906 1 94.12 114 THR B C 1
ATOM 4055 O O . THR B 1 114 ? 0.468 13.469 26.766 1 94.12 114 THR B O 1
ATOM 4058 N N . ILE B 1 115 ? 2.178 13.617 28.156 1 93.25 115 ILE B N 1
ATOM 4059 C CA . ILE B 1 115 ? 3.162 13.773 27.094 1 93.25 115 ILE B CA 1
ATOM 4060 C C . ILE B 1 115 ? 4.023 12.516 27 1 93.25 115 ILE B C 1
ATOM 4062 O O . ILE B 1 115 ? 4.59 12.062 27.984 1 93.25 115 ILE B O 1
ATOM 4066 N N . SER B 1 116 ? 3.945 11.898 25.891 1 91.81 116 SER B N 1
ATOM 4067 C CA . SER B 1 116 ? 4.789 10.75 25.578 1 91.81 116 SER B CA 1
ATOM 4068 C C . SER B 1 116 ? 5.645 11.016 24.344 1 91.81 116 SER B C 1
ATOM 4070 O O . SER B 1 116 ? 5.613 12.109 23.797 1 91.81 116 SER B O 1
ATOM 4072 N N . PHE B 1 117 ? 6.516 10.094 24.031 1 89.25 117 PHE B N 1
ATOM 4073 C CA . PHE B 1 117 ? 7.383 10.234 22.875 1 89.25 117 PHE B CA 1
ATOM 4074 C C . PHE B 1 117 ? 7.223 9.047 21.922 1 89.25 117 PHE B C 1
ATOM 4076 O O . PHE B 1 117 ? 7.168 7.895 22.375 1 89.25 117 PHE B O 1
ATOM 4083 N N . ASP B 1 118 ? 7.031 9.375 20.672 1 87.25 118 ASP B N 1
ATOM 4084 C CA . ASP B 1 118 ? 6.875 8.344 19.641 1 87.25 118 ASP B CA 1
ATOM 4085 C C . ASP B 1 118 ? 8.07 7.391 19.641 1 87.25 118 ASP B C 1
ATOM 4087 O O . ASP B 1 118 ? 9.219 7.836 19.672 1 87.25 118 ASP B O 1
ATOM 4091 N N . GLN B 1 119 ? 7.758 6.109 19.531 1 83.5 119 GLN B N 1
ATOM 4092 C CA . GLN B 1 119 ? 8.797 5.098 19.688 1 83.5 119 GLN B CA 1
ATOM 4093 C C . GLN B 1 119 ? 9.719 5.066 18.469 1 83.5 119 GLN B C 1
ATOM 4095 O O . GLN B 1 119 ? 10.898 4.715 18.578 1 83.5 119 GLN B O 1
ATOM 4100 N N . LEU B 1 120 ? 9.219 5.477 17.375 1 88.38 120 LEU B N 1
ATOM 4101 C CA . LEU B 1 120 ? 10.016 5.383 16.156 1 88.38 120 LEU B CA 1
ATOM 4102 C C . LEU B 1 120 ? 10.75 6.691 15.891 1 88.38 120 LEU B C 1
ATOM 4104 O O . LEU B 1 120 ? 11.922 6.684 15.5 1 88.38 120 LEU B O 1
ATOM 4108 N N . THR B 1 121 ? 10.102 7.875 16.172 1 88 121 THR B N 1
ATOM 4109 C CA . THR B 1 121 ? 10.664 9.148 15.75 1 88 121 THR B CA 1
ATOM 4110 C C . THR B 1 121 ? 11.273 9.891 16.938 1 88 121 THR B C 1
ATOM 4112 O O . THR B 1 121 ? 12.078 10.812 16.75 1 88 121 THR B O 1
ATOM 4115 N N . GLY B 1 122 ? 10.836 9.562 18.109 1 87.81 122 GLY B N 1
ATOM 4116 C CA . GLY B 1 122 ? 11.266 10.273 19.312 1 87.81 122 GLY B CA 1
ATOM 4117 C C . GLY B 1 122 ? 10.594 11.617 19.484 1 87.81 122 GLY B C 1
ATOM 4118 O O . GLY B 1 122 ? 10.93 12.375 20.391 1 87.81 122 GLY B O 1
ATOM 4119 N N . LEU B 1 123 ? 9.648 11.922 18.688 1 90 123 LEU B N 1
ATOM 4120 C CA . LEU B 1 123 ? 8.961 13.203 18.75 1 90 123 LEU B CA 1
ATOM 4121 C C . LEU B 1 123 ? 7.871 13.18 19.812 1 90 123 LEU B C 1
ATOM 4123 O O . LEU B 1 123 ? 7.289 12.133 20.094 1 90 123 LEU B O 1
ATOM 4127 N N . PRO B 1 124 ? 7.629 14.266 20.391 1 92.19 124 PRO B N 1
ATOM 4128 C CA . PRO B 1 124 ? 6.625 14.312 21.453 1 92.19 124 PRO B CA 1
ATOM 4129 C C . PRO B 1 124 ? 5.207 14.086 20.938 1 92.19 124 PRO B C 1
ATOM 4131 O O . PRO B 1 124 ? 4.867 14.523 19.844 1 92.19 124 PRO B O 1
ATOM 4134 N N . GLN B 1 125 ? 4.441 13.422 21.734 1 92.62 125 GLN B N 1
ATOM 4135 C CA . GLN B 1 125 ? 3.018 13.18 21.531 1 92.62 125 GLN B CA 1
ATOM 4136 C C . GLN B 1 125 ? 2.203 13.586 22.75 1 92.62 125 GLN B C 1
ATOM 4138 O O . GLN B 1 125 ? 2.559 13.25 23.891 1 92.62 125 GLN B O 1
ATOM 4143 N N . VAL B 1 126 ? 1.197 14.367 22.516 1 94 126 VAL B N 1
ATOM 4144 C CA . VAL B 1 126 ? 0.372 14.906 23.594 1 94 126 VAL B CA 1
ATOM 4145 C C . VAL B 1 126 ? -0.985 14.203 23.594 1 94 126 VAL B C 1
ATOM 4147 O O . VAL B 1 126 ? -1.569 13.961 22.531 1 94 126 VAL B O 1
ATOM 4150 N N . SER B 1 127 ? -1.455 13.812 24.734 1 93 127 SER B N 1
ATOM 4151 C CA . SER B 1 127 ? -2.789 13.25 24.906 1 93 127 SER B CA 1
ATOM 4152 C C . SER B 1 127 ? -3.545 13.961 26.016 1 93 127 SER B C 1
ATOM 4154 O O . SER B 1 127 ? -3.098 13.969 27.172 1 93 127 SER B O 1
ATOM 4156 N N . PHE B 1 128 ? -4.633 14.492 25.656 1 92.31 128 PHE B N 1
ATOM 4157 C CA . PHE B 1 128 ? -5.461 15.18 26.641 1 92.31 128 PHE B CA 1
ATOM 4158 C C . PHE B 1 128 ? -6.547 14.25 27.172 1 92.31 128 PHE B C 1
ATOM 4160 O O . PHE B 1 128 ? -7.113 13.453 26.422 1 92.31 128 PHE B O 1
ATOM 4167 N N . MET B 1 129 ? -6.785 14.258 28.406 1 84.12 129 MET B N 1
ATOM 4168 C CA . MET B 1 129 ? -7.824 13.445 29.031 1 84.12 129 MET B CA 1
ATOM 4169 C C . MET B 1 129 ? -9.062 14.281 29.328 1 84.12 129 MET B C 1
ATOM 4171 O O . MET B 1 129 ? -10.055 13.766 29.844 1 84.12 129 MET B O 1
ATOM 4175 N N . SER B 1 130 ? -9.078 15.422 28.891 1 75.88 130 SER B N 1
ATOM 4176 C CA . SER B 1 130 ? -10.164 16.344 29.219 1 75.88 130 SER B CA 1
ATOM 4177 C C . SER B 1 130 ? -11.477 15.898 28.594 1 75.88 130 SER B C 1
ATOM 4179 O O . SER B 1 130 ? -11.484 15.336 27.5 1 75.88 130 SER B O 1
ATOM 4181 N N . VAL B 1 131 ? -12.469 16.094 29.312 1 72.56 131 VAL B N 1
ATOM 4182 C CA . VAL B 1 131 ? -13.82 15.773 28.859 1 72.56 131 VAL B CA 1
ATOM 4183 C C . VAL B 1 131 ? -14.234 16.734 27.75 1 72.56 131 VAL B C 1
ATOM 4185 O O . VAL B 1 131 ? -14.797 16.328 26.734 1 72.56 131 VAL B O 1
ATOM 4188 N N . SER B 1 132 ? -13.922 18 27.953 1 86.12 132 SER B N 1
ATOM 4189 C CA . SER B 1 132 ? -14.25 18.984 26.922 1 86.12 132 SER B CA 1
ATOM 4190 C C . SER B 1 132 ? -13.031 19.344 26.078 1 86.12 132 SER B C 1
ATOM 4192 O O . SER B 1 132 ? -11.938 19.531 26.609 1 86.12 132 SER B O 1
ATOM 4194 N N . THR B 1 133 ? -13.234 19.391 24.719 1 91.81 133 THR B N 1
ATOM 4195 C CA . THR B 1 133 ? -12.117 19.641 23.812 1 91.81 133 THR B CA 1
ATOM 4196 C C . THR B 1 133 ? -12.133 21.062 23.297 1 91.81 133 THR B C 1
ATOM 4198 O O . THR B 1 133 ? -11.094 21.609 22.906 1 91.81 133 THR B O 1
ATOM 4201 N N . GLU B 1 134 ? -13.273 21.734 23.375 1 93.25 134 GLU B N 1
ATOM 4202 C CA . GLU B 1 134 ? -13.43 23.078 22.812 1 93.25 134 GLU B CA 1
ATOM 4203 C C . GLU B 1 134 ? -12.562 24.094 23.562 1 93.25 134 GLU B C 1
ATOM 4205 O O . GLU B 1 134 ? -11.805 24.844 22.953 1 93.25 134 GLU B O 1
ATOM 4210 N N . LYS B 1 135 ? -12.625 24.062 24.844 1 93.88 135 LYS B N 1
ATOM 4211 C CA . LYS B 1 135 ? -11.93 25.062 25.656 1 93.88 135 LYS B CA 1
ATOM 4212 C C . LYS B 1 135 ? -10.414 24.938 25.5 1 93.88 135 LYS B C 1
ATOM 4214 O O . LYS B 1 135 ? -9.727 25.922 25.234 1 93.88 135 LYS B O 1
ATOM 4219 N N . PRO B 1 136 ? -9.898 23.734 25.625 1 95.06 136 PRO B N 1
ATOM 4220 C CA . PRO B 1 136 ? -8.453 23.609 25.438 1 95.06 136 PRO B CA 1
ATOM 4221 C C . PRO B 1 136 ? -8.008 24.047 24.047 1 95.06 136 PRO B C 1
ATOM 4223 O O . PRO B 1 136 ? -6.941 24.656 23.891 1 95.06 136 PRO B O 1
ATOM 4226 N N . ILE B 1 137 ? -8.727 23.75 23.031 1 95.88 137 ILE B N 1
ATOM 4227 C CA . ILE B 1 137 ? -8.391 24.172 21.672 1 95.88 137 ILE B CA 1
ATOM 4228 C C . ILE B 1 137 ? -8.43 25.703 21.578 1 95.88 137 ILE B C 1
ATOM 4230 O O . ILE B 1 137 ? -7.523 26.312 21.016 1 95.88 137 ILE B O 1
ATOM 4234 N N . GLN B 1 138 ? -9.484 26.266 22.156 1 95.75 138 GLN B N 1
ATOM 4235 C CA . GLN B 1 138 ? -9.586 27.734 22.203 1 95.75 138 GLN B CA 1
ATOM 4236 C C . GLN B 1 138 ? -8.391 28.344 22.938 1 95.75 138 GLN B C 1
ATOM 4238 O O . GLN B 1 138 ? -7.816 29.328 22.469 1 95.75 138 GLN B O 1
ATOM 4243 N N . ASP B 1 139 ? -8.047 27.719 24.031 1 96.06 139 ASP B N 1
ATOM 4244 C CA . ASP B 1 139 ? -6.934 28.219 24.812 1 96.06 139 ASP B CA 1
ATOM 4245 C C . ASP B 1 139 ? -5.629 28.172 24.031 1 96.06 139 ASP B C 1
ATOM 4247 O O . ASP B 1 139 ? -4.832 29.109 24.078 1 96.06 139 ASP B O 1
ATOM 4251 N N . ILE B 1 140 ? -5.441 27.125 23.359 1 96.25 140 ILE B N 1
ATOM 4252 C CA . ILE B 1 140 ? -4.234 26.953 22.547 1 96.25 140 ILE B CA 1
ATOM 4253 C C . ILE B 1 140 ? -4.18 28.031 21.469 1 96.25 140 ILE B C 1
ATOM 4255 O O . ILE B 1 140 ? -3.158 28.703 21.312 1 96.25 140 ILE B O 1
ATOM 4259 N N . LEU B 1 141 ? -5.254 28.25 20.766 1 96.56 141 LEU B N 1
ATOM 4260 C CA . LEU B 1 141 ? -5.297 29.203 19.672 1 96.56 141 LEU B CA 1
ATOM 4261 C C . LEU B 1 141 ? -5.156 30.625 20.188 1 96.56 141 LEU B C 1
ATOM 4263 O O . LEU B 1 141 ? -4.484 31.453 19.562 1 96.56 141 LEU B O 1
ATOM 4267 N N . LEU B 1 142 ? -5.723 30.891 21.359 1 96.31 142 LEU B N 1
ATOM 4268 C CA . LEU B 1 142 ? -5.602 32.219 21.969 1 96.31 142 LEU B CA 1
ATOM 4269 C C . LEU B 1 142 ? -4.172 32.469 22.422 1 96.31 142 LEU B C 1
ATOM 4271 O O . LEU B 1 142 ? -3.676 33.594 22.344 1 96.31 142 LEU B O 1
ATOM 4275 N N . PHE B 1 143 ? -3.596 31.469 22.953 1 96.5 143 PHE B N 1
ATOM 4276 C CA . PHE B 1 143 ? -2.193 31.562 23.344 1 96.5 143 PHE B CA 1
ATOM 4277 C C . PHE B 1 143 ? -1.337 32 22.156 1 96.5 143 PHE B C 1
ATOM 4279 O O . PHE B 1 143 ? -0.515 32.906 22.281 1 96.5 143 PHE B O 1
ATOM 4286 N N . LEU B 1 144 ? -1.551 31.359 21.016 1 96.12 144 LEU B N 1
ATOM 4287 C CA . LEU B 1 144 ? -0.796 31.672 19.812 1 96.12 144 LEU B CA 1
ATOM 4288 C C . LEU B 1 144 ? -1.093 33.094 19.344 1 96.12 144 LEU B C 1
ATOM 4290 O O . LEU B 1 144 ? -0.199 33.812 18.875 1 96.12 144 LEU B O 1
ATOM 4294 N N . SER B 1 145 ? -2.336 33.469 19.5 1 95.94 145 SER B N 1
ATOM 4295 C CA . SER B 1 145 ? -2.781 34.812 19.109 1 95.94 145 SER B CA 1
ATOM 4296 C C . SER B 1 145 ? -2.104 35.906 19.953 1 95.94 145 SER B C 1
ATOM 4298 O O . SER B 1 145 ? -1.931 37.031 19.5 1 95.94 145 SER B O 1
ATOM 4300 N N . ASN B 1 146 ? -1.675 35.531 21.125 1 95.25 146 ASN B N 1
ATOM 4301 C CA . ASN B 1 146 ? -1.1 36.5 22.062 1 95.25 146 ASN B CA 1
ATOM 4302 C C . ASN B 1 146 ? 0.419 36.594 21.922 1 95.25 146 ASN B C 1
ATOM 4304 O O . ASN B 1 146 ? 1.07 37.375 22.609 1 95.25 146 ASN B O 1
ATOM 4308 N N . LEU B 1 147 ? 0.871 35.781 21.078 1 93.94 147 LEU B N 1
ATOM 4309 C CA . LEU B 1 147 ? 2.299 35.906 20.797 1 93.94 147 LEU B CA 1
ATOM 4310 C C . LEU B 1 147 ? 2.604 37.125 19.953 1 93.94 147 LEU B C 1
ATOM 4312 O O . LEU B 1 147 ? 1.729 37.625 19.25 1 93.94 147 LEU B O 1
ATOM 4316 N N . ASP B 1 148 ? 3.861 37.594 20 1 91.81 148 ASP B N 1
ATOM 4317 C CA . ASP B 1 148 ? 4.273 38.75 19.234 1 91.81 148 ASP B CA 1
ATOM 4318 C C . ASP B 1 148 ? 4.449 38.406 17.75 1 91.81 148 ASP B C 1
ATOM 4320 O O . ASP B 1 148 ? 4.285 39.281 16.875 1 91.81 148 ASP B O 1
ATOM 4324 N N . GLN B 1 149 ? 4.738 37.219 17.5 1 93.62 149 GLN B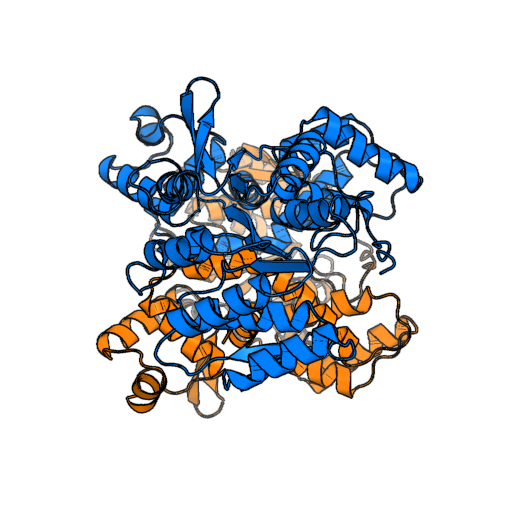 N 1
ATOM 4325 C CA . GLN B 1 149 ? 4.988 36.75 16.141 1 93.62 149 GLN B CA 1
ATOM 4326 C C . GLN B 1 149 ? 3.684 36.406 15.438 1 93.62 149 GLN B C 1
ATOM 4328 O O . GLN B 1 149 ? 2.748 35.906 16.062 1 93.62 149 GLN B O 1
ATOM 4333 N N . ASN B 1 150 ? 3.613 36.719 14.148 1 96.25 150 ASN B N 1
ATOM 4334 C CA . ASN B 1 150 ? 2.539 36.156 13.336 1 96.25 150 ASN B CA 1
ATOM 4335 C C . ASN B 1 150 ? 2.646 34.625 13.242 1 96.25 150 ASN B C 1
ATOM 4337 O O . ASN B 1 150 ? 3.748 34.094 13.18 1 96.25 150 ASN B O 1
ATOM 4341 N N . THR B 1 151 ? 1.505 34 13.289 1 97.19 151 THR B N 1
ATOM 4342 C CA . THR B 1 151 ? 1.49 32.531 13.258 1 97.19 151 THR B CA 1
ATOM 4343 C C . THR B 1 151 ? 0.622 32.031 12.109 1 97.19 151 THR B C 1
ATOM 4345 O O . THR B 1 151 ? -0.485 32.531 11.898 1 97.19 151 THR B O 1
ATOM 4348 N N . VAL B 1 152 ? 1.162 31.109 11.336 1 97.75 152 VAL B N 1
ATOM 4349 C CA . VAL B 1 152 ? 0.385 30.391 10.328 1 97.75 152 VAL B CA 1
ATOM 4350 C C . VAL B 1 152 ? 0.147 28.953 10.789 1 97.75 152 VAL B C 1
ATOM 4352 O O . VAL B 1 152 ? 1.093 28.25 11.141 1 97.75 152 VAL B O 1
ATOM 4355 N N . ILE B 1 153 ? -1.079 28.531 10.867 1 97.88 153 ILE B N 1
ATOM 4356 C CA . ILE B 1 153 ? -1.455 27.141 11.164 1 97.88 153 ILE B CA 1
ATOM 4357 C C . ILE B 1 153 ? -2.018 26.484 9.906 1 97.88 153 ILE B C 1
ATOM 4359 O O . ILE B 1 153 ? -3.061 26.891 9.391 1 97.88 153 ILE B O 1
ATOM 4363 N N . ALA B 1 154 ? -1.338 25.516 9.406 1 97.88 154 ALA B N 1
ATOM 4364 C CA . ALA B 1 154 ? -1.813 24.75 8.258 1 97.88 154 ALA B CA 1
ATOM 4365 C C . ALA B 1 154 ? -2.498 23.469 8.703 1 97.88 154 ALA B C 1
ATOM 4367 O O . ALA B 1 154 ? -1.869 22.609 9.32 1 97.88 154 ALA B O 1
ATOM 4368 N N . ILE B 1 155 ? -3.762 23.328 8.406 1 97.25 155 ILE B N 1
ATOM 4369 C CA . ILE B 1 155 ? -4.527 22.141 8.742 1 97.25 155 ILE B CA 1
ATOM 4370 C C . ILE B 1 155 ? -4.863 21.359 7.469 1 97.25 155 ILE B C 1
ATOM 4372 O O . ILE B 1 155 ? -5.77 21.734 6.723 1 97.25 155 ILE B O 1
ATOM 4376 N N . ASP B 1 156 ? -4.137 20.312 7.297 1 95.81 156 ASP B N 1
ATOM 4377 C CA . ASP B 1 156 ? -4.344 19.453 6.129 1 95.81 156 ASP B CA 1
ATOM 4378 C C . ASP B 1 156 ? -5.535 18.516 6.332 1 95.81 156 ASP B C 1
ATOM 4380 O O . ASP B 1 156 ? -5.742 18 7.434 1 95.81 156 ASP B O 1
ATOM 4384 N N . GLU B 1 157 ? -6.336 18.359 5.277 1 94.5 157 GLU B N 1
ATOM 4385 C CA . GLU B 1 157 ? -7.539 17.531 5.238 1 94.5 157 GLU B CA 1
ATOM 4386 C C . GLU B 1 157 ? -8.562 18 6.273 1 94.5 157 GLU B C 1
ATOM 4388 O O . GLU B 1 157 ? -9.078 17.203 7.055 1 94.5 157 GLU B O 1
ATOM 4393 N N . PHE B 1 158 ? -8.867 19.281 6.223 1 95.25 158 PHE B N 1
ATOM 4394 C CA . PHE B 1 158 ? -9.695 19.969 7.203 1 95.25 158 PHE B CA 1
ATOM 4395 C C . PHE B 1 158 ? -11.117 19.406 7.203 1 95.25 158 PHE B C 1
ATOM 4397 O O . PHE B 1 158 ? -11.805 19.469 8.219 1 95.25 158 PHE B O 1
ATOM 4404 N N . GLN B 1 159 ? -11.555 18.812 6.059 1 92.25 159 GLN B N 1
ATOM 4405 C CA . GLN B 1 159 ? -12.914 18.297 5.977 1 92.25 159 GLN B CA 1
ATOM 4406 C C . GLN B 1 159 ? -13.133 17.172 6.988 1 92.25 159 GLN B C 1
ATOM 4408 O O . GLN B 1 159 ? -14.281 16.812 7.281 1 92.25 159 GLN B O 1
ATOM 4413 N N . GLN B 1 160 ? -12.047 16.656 7.512 1 92.38 160 GLN B N 1
ATOM 4414 C CA . GLN B 1 160 ? -12.117 15.555 8.461 1 92.38 160 GLN B CA 1
ATOM 4415 C C . GLN B 1 160 ? -12.945 15.938 9.688 1 92.38 160 GLN B C 1
ATOM 4417 O O . GLN B 1 160 ? -13.547 15.078 10.328 1 92.38 160 GLN B O 1
ATOM 4422 N N . ILE B 1 161 ? -13.062 17.188 10.039 1 93.88 161 ILE B N 1
ATOM 4423 C CA . ILE B 1 161 ? -13.773 17.641 11.234 1 93.88 161 ILE B CA 1
ATOM 4424 C C . ILE B 1 161 ? -15.258 17.297 11.109 1 93.88 161 ILE B C 1
ATOM 4426 O O . ILE B 1 161 ? -15.961 17.203 12.109 1 93.88 161 ILE B O 1
ATOM 4430 N N . THR B 1 162 ? -15.734 17.188 9.852 1 91.5 162 THR B N 1
ATOM 4431 C CA . THR B 1 162 ? -17.141 16.906 9.617 1 91.5 162 THR B CA 1
ATOM 4432 C C . THR B 1 162 ? -17.453 15.43 9.906 1 91.5 162 THR B C 1
ATOM 4434 O O . THR B 1 162 ? -18.609 15.047 10.008 1 91.5 162 THR B O 1
ATOM 4437 N N . GLN B 1 163 ? -16.438 14.625 10.047 1 88.75 163 GLN B N 1
ATOM 4438 C CA . GLN B 1 163 ? -16.609 13.195 10.258 1 88.75 163 GLN B CA 1
ATOM 4439 C C . GLN B 1 163 ? -16.594 12.852 11.742 1 88.75 163 GLN B C 1
ATOM 4441 O O . GLN B 1 163 ? -16.812 11.703 12.125 1 88.75 163 GLN B O 1
ATOM 4446 N N . TYR B 1 164 ? -16.297 13.844 12.57 1 92 164 TYR B N 1
ATOM 4447 C CA . TYR B 1 164 ? -16.25 13.609 14.008 1 92 164 TYR B CA 1
ATOM 4448 C C . TYR B 1 164 ? -17.641 13.336 14.57 1 92 164 TYR B C 1
ATOM 4450 O O . TYR B 1 164 ? -18.625 13.891 14.086 1 92 164 TYR B O 1
ATOM 4458 N N . PRO B 1 165 ? -17.688 12.461 15.602 1 90.31 165 PRO B N 1
ATOM 4459 C CA . PRO B 1 165 ? -19 12.172 16.203 1 90.31 165 PRO B CA 1
ATOM 4460 C C . PRO B 1 165 ? -19.609 13.375 16.922 1 90.31 165 PRO B C 1
ATOM 4462 O O . PRO B 1 165 ? -20.828 13.461 17.062 1 90.31 165 PRO B O 1
ATOM 4465 N N . GLU B 1 166 ? -18.719 14.266 17.375 1 91.38 166 GLU B N 1
ATOM 4466 C CA . GLU B 1 166 ? -19.188 15.469 18.062 1 91.38 166 GLU B CA 1
ATOM 4467 C C . GLU B 1 166 ? -19.906 16.406 17.109 1 91.38 166 GLU B C 1
ATOM 4469 O O . GLU B 1 166 ? -19.578 16.453 15.914 1 91.38 166 GLU B O 1
ATOM 4474 N N . LYS B 1 167 ? -20.844 17.094 17.688 1 88.12 167 LYS B N 1
ATOM 4475 C CA . LYS B 1 167 ? -21.656 17.984 16.859 1 88.12 167 LYS B CA 1
ATOM 4476 C C . LYS B 1 167 ? -21.125 19.422 16.891 1 88.12 167 LYS B C 1
ATOM 4478 O O . LYS B 1 167 ? -20.484 19.828 17.859 1 88.12 167 LYS B O 1
ATOM 4483 N N . ASN B 1 168 ? -21.266 20.188 15.844 1 88.5 168 ASN B N 1
ATOM 4484 C CA . ASN B 1 168 ? -21.047 21.625 15.727 1 88.5 168 ASN B CA 1
ATOM 4485 C C . ASN B 1 168 ? -19.562 21.984 15.844 1 88.5 168 ASN B C 1
ATOM 4487 O O . ASN B 1 168 ? -19.219 23.078 16.281 1 88.5 168 ASN B O 1
ATOM 4491 N N . THR B 1 169 ? -18.672 20.984 15.547 1 92.31 169 THR B N 1
ATOM 4492 C CA . THR B 1 169 ? -17.25 21.25 15.586 1 92.31 169 THR B CA 1
ATOM 4493 C C . THR B 1 169 ? -16.875 22.422 14.68 1 92.31 169 THR B C 1
ATOM 4495 O O . THR B 1 169 ? -16.109 23.297 15.062 1 92.31 169 THR B O 1
ATOM 4498 N N . ASP B 1 170 ? -17.5 22.438 13.5 1 90.88 170 ASP B N 1
ATOM 4499 C CA . ASP B 1 170 ? -17.219 23.484 12.516 1 90.88 170 ASP B CA 1
ATOM 4500 C C . ASP B 1 170 ? -17.656 24.844 13.031 1 90.88 170 ASP B C 1
ATOM 4502 O O . ASP B 1 170 ? -16.922 25.828 12.898 1 90.88 170 ASP B O 1
ATOM 4506 N N . ALA B 1 171 ? -18.781 24.906 13.734 1 88.25 171 ALA B N 1
ATOM 4507 C CA . ALA B 1 171 ? -19.344 26.172 14.195 1 88.25 171 ALA B CA 1
ATOM 4508 C C . ALA B 1 171 ? -18.484 26.797 15.281 1 88.25 171 ALA B C 1
ATOM 4510 O O . ALA B 1 171 ? -18.125 27.984 15.195 1 88.25 171 ALA B O 1
ATOM 4511 N N . TRP B 1 172 ? -18.188 26.016 16.234 1 91.12 172 TRP B N 1
ATOM 4512 C CA . TRP B 1 172 ? -17.422 26.625 17.328 1 91.12 172 TRP B CA 1
ATOM 4513 C C . TRP B 1 172 ? -15.992 26.922 16.906 1 91.12 172 TRP B C 1
ATOM 4515 O O . TRP B 1 172 ? -15.383 27.875 17.375 1 91.12 172 TRP B O 1
ATOM 4525 N N . LEU B 1 173 ? -15.406 26.125 16.109 1 92.69 173 LEU B N 1
ATOM 4526 C CA . LEU B 1 173 ? -14.07 26.406 15.586 1 92.69 173 LEU B CA 1
ATOM 4527 C C . LEU B 1 173 ? -14.055 27.734 14.82 1 92.69 173 LEU B C 1
ATOM 4529 O O . LEU B 1 173 ? -13.125 28.531 14.969 1 92.69 173 LEU B O 1
ATOM 4533 N N . ARG B 1 174 ? -15 27.922 14.023 1 89.5 174 ARG B N 1
ATOM 4534 C CA . ARG B 1 174 ? -15.117 29.172 13.281 1 89.5 174 ARG B CA 1
ATOM 4535 C C . ARG B 1 174 ? -15.18 30.375 14.227 1 89.5 174 ARG B C 1
ATOM 4537 O O . ARG B 1 174 ? -14.516 31.391 14 1 89.5 174 ARG B O 1
ATOM 4544 N N . SER B 1 175 ? -15.984 30.203 15.188 1 90.12 175 SER B N 1
ATOM 4545 C CA . SER B 1 175 ? -16.141 31.281 16.156 1 90.12 175 SER B CA 1
ATOM 4546 C C . SER B 1 175 ? -14.812 31.641 16.812 1 90.12 175 SER B C 1
ATOM 4548 O O . SER B 1 175 ? -14.516 32.812 17 1 90.12 175 SER B O 1
ATOM 4550 N N . ILE B 1 176 ? -14.086 30.719 17.062 1 92.5 176 ILE B N 1
ATOM 4551 C CA . ILE B 1 176 ? -12.789 30.938 17.688 1 92.5 176 ILE B CA 1
ATOM 4552 C C . ILE B 1 176 ? -11.836 31.594 16.688 1 92.5 176 ILE B C 1
ATOM 4554 O O . ILE B 1 176 ? -11.195 32.594 17 1 92.5 176 ILE B O 1
ATOM 4558 N N . ILE B 1 177 ? -11.773 31.094 15.508 1 91.62 177 ILE B N 1
ATOM 4559 C CA . ILE B 1 177 ? -10.828 31.516 14.477 1 91.62 177 ILE B CA 1
ATOM 4560 C C . ILE B 1 177 ? -11.078 32.969 14.125 1 91.62 177 ILE B C 1
ATOM 4562 O O . ILE B 1 177 ? -10.133 33.75 13.914 1 91.62 177 ILE B O 1
ATOM 4566 N N . GLN B 1 178 ? -12.289 33.375 14.109 1 87.88 178 GLN B N 1
ATOM 4567 C CA . GLN B 1 178 ? -12.68 34.719 13.727 1 87.88 178 GLN B CA 1
ATOM 4568 C C . GLN B 1 178 ? -12.188 35.75 14.742 1 87.88 178 GLN B C 1
ATOM 4570 O O . GLN B 1 178 ? -12.039 36.938 14.422 1 87.88 178 GLN B O 1
ATOM 4575 N N . GLN B 1 179 ? -11.867 35.312 15.914 1 90.06 179 GLN B N 1
ATOM 4576 C CA . GLN B 1 179 ? -11.492 36.219 16.984 1 90.06 179 GLN B CA 1
ATOM 4577 C C . GLN B 1 179 ? -9.977 36.344 17.094 1 90.06 179 GLN B C 1
ATOM 4579 O O . GLN B 1 179 ? -9.469 37.219 17.812 1 90.06 179 GLN B O 1
ATOM 4584 N N . LEU B 1 180 ? -9.312 35.531 16.453 1 93.5 180 LEU B N 1
ATOM 4585 C CA . LEU B 1 180 ? -7.863 35.469 16.609 1 93.5 180 LEU B CA 1
ATOM 4586 C C . LEU B 1 180 ? -7.195 36.625 15.875 1 93.5 180 LEU B C 1
ATOM 4588 O O . LEU B 1 180 ? -7.664 37.062 14.82 1 93.5 180 LEU B O 1
ATOM 4592 N N . GLN B 1 181 ? -6.172 37.062 16.531 1 92.62 181 GLN B N 1
ATOM 4593 C CA . GLN B 1 181 ? -5.316 38.094 15.93 1 92.62 181 GLN B CA 1
ATOM 4594 C C . GLN B 1 181 ? -3.936 37.531 15.609 1 92.62 181 GLN B C 1
ATOM 4596 O O . GLN B 1 181 ? -3.402 36.719 16.359 1 92.62 181 GLN B O 1
ATOM 4601 N N . ASN B 1 182 ? -3.406 37.875 14.445 1 93.81 182 ASN B N 1
ATOM 4602 C CA . ASN B 1 182 ? -2.061 37.531 14.008 1 93.81 182 ASN B CA 1
ATOM 4603 C C . ASN B 1 182 ? -1.916 36.031 13.812 1 93.81 182 ASN B C 1
ATOM 4605 O O . ASN B 1 182 ? -0.818 35.469 13.938 1 93.81 182 ASN B O 1
ATOM 4609 N N . VAL B 1 183 ? -3.023 35.312 13.766 1 96.62 183 VAL B N 1
ATOM 4610 C CA . VAL B 1 183 ? -3.023 33.875 13.445 1 96.62 183 VAL B CA 1
ATOM 4611 C C . VAL B 1 183 ? -3.783 33.656 12.141 1 96.62 183 VAL B C 1
ATOM 4613 O O . VAL B 1 183 ? -4.965 34 12.031 1 96.62 183 VAL B O 1
ATOM 4616 N N . TYR B 1 184 ? -3.121 33.125 11.219 1 96.12 184 TYR B N 1
ATOM 4617 C CA . TYR B 1 184 ? -3.699 32.875 9.906 1 96.12 184 TYR B CA 1
ATOM 4618 C C . TYR B 1 184 ? -3.676 31.391 9.586 1 96.12 184 TYR B C 1
ATOM 4620 O O . TYR B 1 184 ? -2.822 30.656 10.086 1 96.12 184 TYR B O 1
ATOM 4628 N N . PHE B 1 185 ? -4.617 30.984 8.734 1 96.88 185 PHE B N 1
ATOM 4629 C CA . PHE B 1 185 ? -4.777 29.562 8.516 1 96.88 185 PHE B CA 1
ATOM 4630 C C . PHE B 1 185 ? -4.605 29.219 7.039 1 96.88 185 PHE B C 1
ATOM 4632 O O . PHE B 1 185 ? -4.969 30.016 6.168 1 96.88 185 PHE B O 1
ATOM 4639 N N . ILE B 1 186 ? -4.008 28.078 6.793 1 97.25 186 ILE B N 1
ATOM 4640 C CA . ILE B 1 186 ? -4.094 27.359 5.523 1 97.25 186 ILE B CA 1
ATOM 4641 C C . ILE B 1 186 ? -4.898 26.078 5.703 1 97.25 186 ILE B C 1
ATOM 4643 O O . ILE B 1 186 ? -4.402 25.109 6.273 1 97.25 186 ILE B O 1
ATOM 4647 N N . PHE B 1 187 ? -6.074 26.141 5.238 1 96.06 187 PHE B N 1
ATOM 4648 C CA . PHE B 1 187 ? -6.871 24.922 5.199 1 96.06 187 PHE B CA 1
ATOM 4649 C C . PHE B 1 187 ? -6.66 24.172 3.891 1 96.06 187 PHE B C 1
ATOM 4651 O O . PHE B 1 187 ? -6.48 24.781 2.838 1 96.06 187 PHE B O 1
ATOM 4658 N N . SER B 1 188 ? -6.578 22.906 3.99 1 95.94 188 SER B N 1
ATOM 4659 C CA . SER B 1 188 ? -6.48 22.094 2.781 1 95.94 188 SER B CA 1
ATOM 4660 C C . SER B 1 188 ? -7.422 20.891 2.846 1 95.94 188 SER B C 1
ATOM 4662 O O . SER B 1 188 ? -7.773 20.422 3.932 1 95.94 188 SER B O 1
ATOM 4664 N N . GLY B 1 189 ? -7.887 20.516 1.688 1 93.75 189 GLY B N 1
ATOM 4665 C CA . GLY B 1 189 ? -8.758 19.344 1.675 1 93.75 189 GLY B CA 1
ATOM 4666 C C . GLY B 1 189 ? -8.945 18.75 0.29 1 93.75 189 GLY B C 1
ATOM 4667 O O . GLY B 1 189 ? -8.695 19.422 -0.715 1 93.75 189 GLY B O 1
ATOM 4668 N N . SER B 1 190 ? -9.367 17.484 0.257 1 89.19 190 SER B N 1
ATOM 4669 C CA . SER B 1 190 ? -9.516 16.766 -1 1 89.19 190 SER B CA 1
ATOM 4670 C C . SER B 1 190 ? -10.984 16.531 -1.332 1 89.19 190 SER B C 1
ATOM 4672 O O . SER B 1 190 ? -11.32 16.156 -2.461 1 89.19 190 SER B O 1
ATOM 4674 N N . GLN B 1 191 ? -11.836 16.641 -0.356 1 86.5 191 GLN B N 1
ATOM 4675 C CA . GLN B 1 191 ? -13.266 16.5 -0.598 1 86.5 191 GLN B CA 1
ATOM 4676 C C . GLN B 1 191 ? -13.906 17.859 -0.917 1 86.5 191 GLN B C 1
ATOM 4678 O O . GLN B 1 191 ? -14.438 18.516 -0.027 1 86.5 191 GLN B O 1
ATOM 4683 N N . GLN B 1 192 ? -13.93 18.094 -2.096 1 82.19 192 GLN B N 1
ATOM 4684 C CA . GLN B 1 192 ? -14.266 19.438 -2.568 1 82.19 192 GLN B CA 1
ATOM 4685 C C . GLN B 1 192 ? -15.703 19.797 -2.199 1 82.19 192 GLN B C 1
ATOM 4687 O O . GLN B 1 192 ? -15.969 20.938 -1.786 1 82.19 192 GLN B O 1
ATOM 4692 N N . SER B 1 193 ? -16.547 18.891 -2.318 1 79.75 193 SER B N 1
ATOM 4693 C CA . SER B 1 193 ? -17.953 19.172 -2.02 1 79.75 193 SER B CA 1
ATOM 4694 C C . SER B 1 193 ? -18.141 19.562 -0.56 1 79.75 193 SER B C 1
ATOM 4696 O O . SER B 1 193 ? -18.875 20.5 -0.256 1 79.75 193 SER B O 1
ATOM 4698 N N . ILE B 1 194 ? -17.453 18.922 0.267 1 84.5 194 ILE B N 1
ATOM 4699 C CA . ILE B 1 194 ? -17.547 19.188 1.696 1 84.5 194 ILE B CA 1
ATOM 4700 C C . ILE B 1 194 ? -16.906 20.531 2.016 1 84.5 194 ILE B C 1
ATOM 4702 O O . ILE B 1 194 ? -17.469 21.328 2.783 1 84.5 194 ILE B O 1
ATOM 4706 N N . LEU B 1 195 ? -15.828 20.797 1.411 1 86.25 195 LEU B N 1
ATOM 4707 C CA . LEU B 1 195 ? -15.141 22.062 1.648 1 86.25 195 LEU B CA 1
ATOM 4708 C C . LEU B 1 195 ? -15.977 23.234 1.155 1 86.25 195 LEU B C 1
ATOM 4710 O O . LEU B 1 195 ? -16.031 24.281 1.808 1 86.25 195 LEU B O 1
ATOM 4714 N N . ASN B 1 196 ? -16.578 22.969 0.073 1 81 196 ASN B N 1
ATOM 4715 C CA . ASN B 1 196 ? -17.469 24.016 -0.443 1 81 196 ASN B CA 1
ATOM 4716 C C . ASN B 1 196 ? -18.641 24.281 0.509 1 81 196 ASN B C 1
ATOM 4718 O O . ASN B 1 196 ? -19.062 25.422 0.671 1 81 196 ASN B O 1
ATOM 4722 N N . GLU B 1 197 ? -19.078 23.281 1.093 1 82.69 197 GLU B N 1
ATOM 4723 C CA . GLU B 1 197 ? -20.172 23.422 2.055 1 82.69 197 GLU B CA 1
ATOM 4724 C C . GLU B 1 197 ? -19.703 24.156 3.316 1 82.69 197 GLU B C 1
ATOM 4726 O O . GLU B 1 197 ? -20.484 24.812 3.988 1 82.69 197 GLU B O 1
ATOM 4731 N N . LEU B 1 198 ? -18.5 23.984 3.598 1 85 198 LEU B N 1
ATOM 4732 C CA . LEU B 1 198 ? -17.938 24.609 4.801 1 85 198 LEU B CA 1
ATOM 4733 C C . LEU B 1 198 ? -17.609 26.078 4.559 1 85 198 LEU B C 1
ATOM 4735 O O . LEU B 1 198 ? -17.75 26.906 5.461 1 85 198 LEU B O 1
ATOM 4739 N N . PHE B 1 199 ? -17.312 26.438 3.314 1 83.56 199 PHE B N 1
ATOM 4740 C CA . PHE B 1 199 ? -16.703 27.75 3.115 1 83.56 199 PHE B CA 1
ATOM 4741 C C . PHE B 1 199 ? -17.547 28.609 2.186 1 83.56 199 PHE B C 1
ATOM 4743 O O . PHE B 1 199 ? -17.359 29.828 2.127 1 83.56 199 PHE B O 1
ATOM 4750 N N . SER B 1 200 ? -18.422 28.109 1.365 1 70.81 200 SER B N 1
ATOM 4751 C CA . SER B 1 200 ? -18.938 28.812 0.193 1 70.81 200 SER B CA 1
ATOM 4752 C C . SER B 1 200 ? -20.234 29.547 0.513 1 70.81 200 SER B C 1
ATOM 4754 O O . SER B 1 200 ? -20.594 30.5 -0.184 1 70.81 200 SER B O 1
ATOM 4756 N N . SER B 1 201 ? -21 29.047 1.46 1 64.81 201 SER B N 1
ATOM 4757 C CA . SER B 1 201 ? -22.297 29.719 1.58 1 64.81 201 SER B CA 1
ATOM 4758 C C . SER B 1 201 ? -22.375 30.531 2.863 1 64.81 201 SER B C 1
ATOM 4760 O O . SER B 1 201 ? -21.719 30.219 3.852 1 64.81 201 SER B O 1
ATOM 4762 N N . PRO B 1 202 ? -22.969 31.672 2.627 1 62.38 202 PRO B N 1
ATOM 4763 C CA . PRO B 1 202 ? -23.109 32.562 3.781 1 62.38 202 PRO B CA 1
ATOM 4764 C C . PRO B 1 202 ? -23.672 31.859 5.012 1 62.38 202 PRO B C 1
ATOM 4766 O O . PRO B 1 202 ? -23.391 32.281 6.141 1 62.38 202 PRO B O 1
ATOM 4769 N N . SER B 1 203 ? -24.391 30.859 4.742 1 63.09 203 SER B N 1
ATOM 4770 C CA . SER B 1 203 ? -24.969 30.094 5.852 1 63.09 203 SER B CA 1
ATOM 4771 C C . SER B 1 203 ? -23.953 29.125 6.449 1 63.09 203 SER B C 1
ATOM 4773 O O . SER B 1 203 ? -24.219 28.5 7.473 1 63.09 203 SER B O 1
ATOM 4775 N N . LYS B 1 204 ? -22.766 29.328 5.793 1 64.44 204 LYS B N 1
ATOM 4776 C CA . LYS B 1 204 ? -21.812 28.281 6.199 1 64.44 204 LYS B CA 1
ATOM 4777 C C . LYS B 1 204 ? -20.781 28.828 7.176 1 64.44 204 LYS B C 1
ATOM 4779 O O . LYS B 1 204 ? -20.406 30 7.098 1 64.44 204 LYS B O 1
ATOM 4784 N N . PRO B 1 205 ? -20.312 28.016 8.031 1 66 205 PRO B N 1
ATOM 4785 C CA . PRO B 1 205 ? -19.531 28.438 9.203 1 66 205 PRO B CA 1
ATOM 4786 C C . PRO B 1 205 ? -18.281 29.203 8.82 1 66 205 PRO B C 1
ATOM 4788 O O . PRO B 1 205 ? -17.938 30.203 9.477 1 66 205 PRO B O 1
ATOM 4791 N N . PHE B 1 206 ? -17.672 28.781 7.77 1 73.44 206 PHE B N 1
ATOM 4792 C CA . PHE B 1 206 ? -16.391 29.406 7.465 1 73.44 206 PHE B CA 1
ATOM 4793 C C . PHE B 1 206 ? -16.5 30.312 6.254 1 73.44 206 PHE B C 1
ATOM 4795 O O . PHE B 1 206 ? -15.5 30.609 5.59 1 73.44 206 PHE B O 1
ATOM 4802 N N . PHE B 1 207 ? -17.703 30.766 6.082 1 68 207 PHE B N 1
ATOM 4803 C CA . PHE B 1 207 ? -17.953 31.672 4.965 1 68 207 PHE B CA 1
ATOM 4804 C C . PHE B 1 207 ? -17.078 32.906 5.066 1 68 207 PHE B C 1
ATOM 4806 O O . PHE B 1 207 ? -17 33.531 6.129 1 68 207 PHE B O 1
ATOM 4813 N N . ARG B 1 208 ? -16.266 33.125 4.074 1 67.69 208 ARG B N 1
ATOM 4814 C CA . ARG B 1 208 ? -15.398 34.281 3.895 1 67.69 208 ARG B CA 1
ATOM 4815 C C . ARG B 1 208 ? -14.219 34.25 4.855 1 67.69 208 ARG B C 1
ATOM 4817 O O . ARG B 1 208 ? -13.539 35.25 5.066 1 67.69 208 ARG B O 1
ATOM 4824 N N . SER B 1 209 ? -14.016 33.094 5.465 1 78 209 SER B N 1
ATOM 4825 C CA . SER B 1 209 ? -12.938 32.969 6.438 1 78 209 SER B CA 1
ATOM 4826 C C . SER B 1 209 ? -11.609 32.656 5.75 1 78 209 SER B C 1
ATOM 4828 O O . SER B 1 209 ? -10.547 32.781 6.348 1 78 209 SER B O 1
ATOM 4830 N N . ALA B 1 210 ? -11.766 32.219 4.531 1 87.19 210 ALA B N 1
ATOM 4831 C CA . ALA B 1 210 ? -10.555 31.828 3.814 1 87.19 210 ALA B CA 1
ATOM 4832 C C . ALA B 1 210 ? -10.75 31.969 2.305 1 87.19 210 ALA B C 1
ATOM 4834 O O . ALA B 1 210 ? -11.82 31.656 1.78 1 87.19 210 ALA B O 1
ATOM 4835 N N . SER B 1 211 ? -9.758 32.438 1.655 1 89.06 211 SER B N 1
ATOM 4836 C CA . SER B 1 211 ? -9.797 32.594 0.203 1 89.06 211 SER B CA 1
ATOM 4837 C C . SER B 1 211 ? -9.484 31.266 -0.481 1 89.06 211 SER B C 1
ATOM 4839 O O . SER B 1 211 ? -8.469 30.625 -0.178 1 89.06 211 SER B O 1
ATOM 4841 N N . PRO B 1 212 ? -10.344 30.828 -1.368 1 90.94 212 PRO B N 1
ATOM 4842 C CA . PRO B 1 212 ? -10.148 29.531 -1.998 1 90.94 212 PRO B CA 1
ATOM 4843 C C . PRO B 1 212 ? -9.086 29.562 -3.098 1 90.94 212 PRO B C 1
ATOM 4845 O O . PRO B 1 212 ? -8.992 30.531 -3.84 1 90.94 212 PRO B O 1
ATOM 4848 N N . ILE B 1 213 ? -8.273 28.625 -3.127 1 93.31 213 ILE B N 1
ATOM 4849 C CA . ILE B 1 213 ? -7.312 28.359 -4.191 1 93.31 213 ILE B CA 1
ATOM 4850 C C . ILE B 1 213 ? -7.48 26.938 -4.691 1 93.31 213 ILE B C 1
ATOM 4852 O O . ILE B 1 213 ? -7.379 25.984 -3.914 1 93.31 213 ILE B O 1
ATOM 4856 N N . LYS B 1 214 ? -7.793 26.797 -5.957 1 91.62 214 LYS B N 1
ATOM 4857 C CA . LYS B 1 214 ? -7.941 25.484 -6.562 1 91.62 214 LYS B CA 1
ATOM 4858 C C . LYS B 1 214 ? -6.594 24.938 -7.02 1 91.62 214 LYS B C 1
ATOM 4860 O O . LYS B 1 214 ? -5.824 25.625 -7.684 1 91.62 214 LYS B O 1
ATOM 4865 N N . ILE B 1 215 ? -6.301 23.75 -6.566 1 93.44 215 ILE B N 1
ATOM 4866 C CA . ILE B 1 215 ? -5.059 23.094 -6.957 1 93.44 215 ILE B CA 1
ATOM 4867 C C . ILE B 1 215 ? -5.336 22.078 -8.062 1 93.44 215 ILE B C 1
ATOM 4869 O O . ILE B 1 215 ? -6.129 21.156 -7.875 1 93.44 215 ILE B O 1
ATOM 4873 N N . GLU B 1 216 ? -4.738 22.281 -9.164 1 92.12 216 GLU B N 1
ATOM 4874 C CA . GLU B 1 216 ? -4.902 21.406 -10.32 1 92.12 216 GLU B CA 1
ATOM 4875 C C . GLU B 1 216 ? -3.615 20.641 -10.617 1 92.12 216 GLU B C 1
ATOM 4877 O O . GLU B 1 216 ? -2.617 20.797 -9.906 1 92.12 216 GLU B O 1
ATOM 4882 N N . LYS B 1 217 ? -3.701 19.781 -11.586 1 94.25 217 LYS B N 1
ATOM 4883 C CA . LYS B 1 217 ? -2.502 19.062 -12.008 1 94.25 217 LYS B CA 1
ATOM 4884 C C . LYS B 1 217 ? -1.448 20.031 -12.555 1 94.25 217 LYS B C 1
ATOM 4886 O O . LYS B 1 217 ? -1.784 21.078 -13.094 1 94.25 217 LYS B O 1
ATOM 4891 N N . ILE B 1 218 ? -0.225 19.672 -12.352 1 96.12 218 ILE B N 1
ATOM 4892 C CA . ILE B 1 218 ? 0.853 20.438 -12.953 1 96.12 218 ILE B CA 1
ATOM 4893 C C . ILE B 1 218 ? 0.796 20.312 -14.469 1 96.12 218 ILE B C 1
ATOM 4895 O O . ILE B 1 218 ? 0.547 19.234 -15 1 96.12 218 ILE B O 1
ATOM 4899 N N . HIS B 1 219 ? 1.032 21.391 -15.133 1 95.25 219 HIS B N 1
ATOM 4900 C CA . HIS B 1 219 ? 1.021 21.391 -16.594 1 95.25 219 HIS B CA 1
ATOM 4901 C C . HIS B 1 219 ? 2.068 20.438 -17.156 1 95.25 219 HIS B C 1
ATOM 4903 O O . HIS B 1 219 ? 3.215 20.438 -16.703 1 95.25 219 HIS B O 1
ATOM 4909 N N . HIS B 1 220 ? 1.627 19.703 -18.156 1 96.88 220 HIS B N 1
ATOM 4910 C CA . HIS B 1 220 ? 2.438 18.641 -18.734 1 96.88 220 HIS B CA 1
ATOM 4911 C C . HIS B 1 220 ? 3.797 19.172 -19.188 1 96.88 220 HIS B C 1
ATOM 4913 O O . HIS B 1 220 ? 4.836 18.625 -18.797 1 96.88 220 HIS B O 1
ATOM 4919 N N . PRO B 1 221 ? 3.961 20.281 -19.906 1 96.88 221 PRO B N 1
ATOM 4920 C CA . PRO B 1 221 ? 5.262 20.766 -20.359 1 96.88 221 PRO B CA 1
ATOM 4921 C C . PRO B 1 221 ? 6.18 21.188 -19.219 1 96.88 221 PRO B C 1
ATOM 4923 O O . PRO B 1 221 ? 7.387 20.938 -19.266 1 96.88 221 PRO B O 1
ATOM 4926 N N . GLU B 1 222 ? 5.586 21.781 -18.219 1 96.25 222 GLU B N 1
ATOM 4927 C CA . GLU B 1 222 ? 6.383 22.203 -17.062 1 96.25 222 GLU B CA 1
ATOM 4928 C C . GLU B 1 222 ? 6.941 21 -16.312 1 96.25 222 GLU B C 1
ATOM 4930 O O . GLU B 1 222 ? 8.102 21 -15.891 1 96.25 222 GLU B O 1
ATOM 4935 N N . TYR B 1 223 ? 6.086 20.031 -16.188 1 97.38 223 TYR B N 1
ATOM 4936 C CA . TYR B 1 223 ? 6.516 18.828 -15.477 1 97.38 223 TYR B CA 1
ATOM 4937 C C . TYR B 1 223 ? 7.602 18.109 -16.266 1 97.38 223 TYR B C 1
ATOM 4939 O O . TYR B 1 223 ? 8.57 17.609 -15.68 1 97.38 223 TYR B O 1
ATOM 4947 N N . LYS B 1 224 ? 7.402 18.047 -17.562 1 98.19 224 LYS B N 1
ATOM 4948 C CA . LYS B 1 224 ? 8.375 17.406 -18.438 1 98.19 224 LYS B CA 1
ATOM 4949 C C . LYS B 1 224 ? 9.75 18.047 -18.312 1 98.19 224 LYS B C 1
ATOM 4951 O O . LYS B 1 224 ? 10.75 17.359 -18.141 1 98.19 224 LYS B O 1
ATOM 4956 N N . GLN B 1 225 ? 9.828 19.344 -18.344 1 97.62 225 GLN B N 1
ATOM 4957 C CA . GLN B 1 225 ? 11.086 20.078 -18.234 1 97.62 225 GLN B CA 1
ATOM 4958 C C . GLN B 1 225 ? 11.742 19.844 -16.875 1 97.62 225 GLN B C 1
ATOM 4960 O O . GLN B 1 225 ? 12.961 19.688 -16.781 1 97.62 225 GLN B O 1
ATOM 4965 N N . PHE B 1 226 ? 10.93 19.844 -15.852 1 97.69 226 PHE B N 1
ATOM 4966 C CA . PHE B 1 226 ? 11.414 19.609 -14.5 1 97.69 226 PHE B CA 1
ATOM 4967 C C . PHE B 1 226 ? 12.094 18.25 -14.398 1 97.69 226 PHE B C 1
ATOM 4969 O O . PHE B 1 226 ? 13.195 18.141 -13.844 1 97.69 226 PHE B O 1
ATOM 4976 N N . ILE B 1 227 ? 11.43 17.203 -14.93 1 98.31 227 ILE B N 1
ATOM 4977 C CA . ILE B 1 227 ? 11.945 15.844 -14.875 1 98.31 227 ILE B CA 1
ATOM 4978 C C . ILE B 1 227 ? 13.25 15.758 -15.656 1 98.31 227 ILE B C 1
ATOM 4980 O O . ILE B 1 227 ? 14.266 15.281 -15.133 1 98.31 227 ILE B O 1
ATOM 4984 N N . ILE B 1 228 ? 13.273 16.266 -16.875 1 98.25 228 ILE B N 1
ATOM 4985 C CA . ILE B 1 228 ? 14.445 16.188 -17.75 1 98.25 228 ILE B CA 1
ATOM 4986 C C . ILE B 1 228 ? 15.617 16.922 -17.109 1 98.25 228 ILE B C 1
ATOM 4988 O O . ILE B 1 228 ? 16.75 16.422 -17.109 1 98.25 228 ILE B O 1
ATOM 4992 N N . ARG B 1 229 ? 15.375 18.016 -16.531 1 97.31 229 ARG B N 1
ATOM 4993 C CA . ARG B 1 229 ? 16.406 18.828 -15.914 1 97.31 229 ARG B CA 1
ATOM 4994 C C . ARG B 1 229 ? 17.125 18.062 -14.797 1 97.31 229 ARG B C 1
ATOM 4996 O O . ARG B 1 229 ? 18.344 18.078 -14.703 1 97.31 229 ARG B O 1
ATOM 5003 N N . HIS B 1 230 ? 16.375 17.422 -13.93 1 97.12 230 HIS B N 1
ATOM 5004 C CA . HIS B 1 230 ? 16.969 16.703 -12.805 1 97.12 230 HIS B CA 1
ATOM 5005 C C . HIS B 1 230 ? 17.781 15.508 -13.289 1 97.12 230 HIS B C 1
ATOM 5007 O O . HIS B 1 230 ? 18.812 15.188 -12.703 1 97.12 230 HIS B O 1
ATOM 5013 N N . PHE B 1 231 ? 17.312 14.852 -14.344 1 97.69 231 PHE B N 1
ATOM 5014 C CA . PHE B 1 231 ? 18.109 13.766 -14.914 1 97.69 231 PHE B CA 1
ATOM 5015 C C . PHE B 1 231 ? 19.406 14.305 -15.516 1 97.69 231 PHE B C 1
ATOM 5017 O O . PHE B 1 231 ? 20.484 13.75 -15.289 1 97.69 231 PHE B O 1
ATOM 5024 N N . ASP B 1 232 ? 19.328 15.414 -16.172 1 97.06 232 ASP B N 1
ATOM 5025 C CA . ASP B 1 232 ? 20.5 16.031 -16.797 1 97.06 232 ASP B CA 1
ATOM 5026 C C . ASP B 1 232 ? 21.531 16.438 -15.758 1 97.06 232 ASP B C 1
ATOM 5028 O O . ASP B 1 232 ? 22.734 16.234 -15.961 1 97.06 232 ASP B O 1
ATOM 5032 N N . LEU B 1 233 ? 21.062 16.969 -14.695 1 95.88 233 LEU B N 1
ATOM 5033 C CA . LEU B 1 233 ? 21.938 17.422 -13.625 1 95.88 233 LEU B CA 1
ATOM 5034 C C . LEU B 1 233 ? 22.75 16.266 -13.055 1 95.88 233 LEU B C 1
ATOM 5036 O O . LEU B 1 233 ? 23.859 16.469 -12.547 1 95.88 233 LEU B O 1
ATOM 5040 N N . ALA B 1 234 ? 22.25 15.094 -13.203 1 94.5 234 ALA B N 1
ATOM 5041 C CA . ALA B 1 234 ? 22.922 13.914 -12.672 1 94.5 234 ALA B CA 1
ATOM 5042 C C . ALA B 1 234 ? 23.734 13.211 -13.766 1 94.5 234 ALA B C 1
ATOM 5044 O O . ALA B 1 234 ? 24.234 12.102 -13.555 1 94.5 234 ALA B O 1
ATOM 5045 N N . GLY B 1 235 ? 23.781 13.797 -14.938 1 95.94 235 GLY B N 1
ATOM 5046 C CA . GLY B 1 235 ? 24.5 13.203 -16.047 1 95.94 235 GLY B CA 1
ATOM 5047 C C . GLY B 1 235 ? 23.75 12.07 -16.719 1 95.94 235 GLY B C 1
ATOM 5048 O O . GLY B 1 235 ? 24.359 11.188 -17.328 1 95.94 235 GLY B O 1
ATOM 5049 N N . LYS B 1 236 ? 22.5 12.055 -16.469 1 96.88 236 LYS B N 1
ATOM 5050 C CA . LYS B 1 236 ? 21.609 11.062 -17.078 1 96.88 236 LYS B CA 1
ATOM 5051 C C . LYS B 1 236 ? 20.781 11.664 -18.203 1 96.88 236 LYS B C 1
ATOM 5053 O O . LYS B 1 236 ? 20.391 12.836 -18.125 1 96.88 236 LYS B O 1
ATOM 5058 N N . SER B 1 237 ? 20.594 10.852 -19.219 1 97.19 237 SER B N 1
ATOM 5059 C CA . SER B 1 237 ? 19.812 11.336 -20.344 1 97.19 237 SER B CA 1
ATOM 5060 C C . SER B 1 237 ? 18.531 10.547 -20.5 1 97.19 237 SER B C 1
ATOM 5062 O O . SER B 1 237 ? 18.562 9.344 -20.766 1 97.19 237 SER B O 1
ATOM 5064 N N . ILE B 1 238 ? 17.438 11.227 -20.438 1 97.94 238 ILE B N 1
ATOM 5065 C CA . ILE B 1 238 ? 16.125 10.617 -20.641 1 97.94 238 ILE B CA 1
ATOM 5066 C C . ILE B 1 238 ? 15.406 11.32 -21.797 1 97.94 238 ILE B C 1
ATOM 5068 O O . ILE B 1 238 ? 15.242 12.547 -21.766 1 97.94 238 ILE B O 1
ATOM 5072 N N . PRO B 1 239 ? 15.07 10.602 -22.812 1 97.88 239 PRO B N 1
ATOM 5073 C CA . PRO B 1 239 ? 14.406 11.211 -23.953 1 97.88 239 PRO B CA 1
ATOM 5074 C C . PRO B 1 239 ? 13.055 11.828 -23.594 1 97.88 239 PRO B C 1
ATOM 5076 O O . PRO B 1 239 ? 12.328 11.281 -22.766 1 97.88 239 PRO B O 1
ATOM 5079 N N . GLU B 1 240 ? 12.688 12.852 -24.297 1 98 240 GLU B N 1
ATOM 5080 C CA . GLU B 1 240 ? 11.422 13.539 -24.094 1 98 240 GLU B CA 1
ATOM 5081 C C . GLU B 1 240 ? 10.242 12.586 -24.266 1 98 240 GLU B C 1
ATOM 5083 O O . GLU B 1 240 ? 9.258 12.656 -23.531 1 98 240 GLU B O 1
ATOM 5088 N N . LYS B 1 241 ? 10.336 11.758 -25.203 1 97.75 241 LYS B N 1
ATOM 5089 C CA . LYS B 1 241 ? 9.258 10.82 -25.5 1 97.75 241 LYS B CA 1
ATOM 5090 C C . LYS B 1 241 ? 8.992 9.891 -24.328 1 97.75 241 LYS B C 1
ATOM 5092 O O . LYS B 1 241 ? 7.848 9.562 -24.031 1 97.75 241 LYS B O 1
ATOM 5097 N N . VAL B 1 242 ? 10.039 9.461 -23.703 1 97.81 242 VAL B N 1
ATOM 5098 C CA . VAL B 1 242 ? 9.922 8.594 -22.531 1 97.81 242 VAL B CA 1
ATOM 5099 C C . VAL B 1 242 ? 9.227 9.344 -21.406 1 97.81 242 VAL B C 1
ATOM 5101 O O . VAL B 1 242 ? 8.336 8.797 -20.75 1 97.81 242 VAL B O 1
ATOM 5104 N N . VAL B 1 243 ? 9.578 10.586 -21.234 1 98.56 243 VAL B N 1
ATOM 5105 C CA . VAL B 1 243 ? 8.977 11.406 -20.172 1 98.56 243 VAL B CA 1
ATOM 5106 C C . VAL B 1 243 ? 7.5 11.633 -20.484 1 98.56 243 VAL B C 1
ATOM 5108 O O . VAL B 1 243 ? 6.664 11.602 -19.578 1 98.56 243 VAL B O 1
ATOM 5111 N N . ASP B 1 244 ? 7.184 11.859 -21.719 1 98.62 244 ASP B N 1
ATOM 5112 C CA . ASP B 1 244 ? 5.785 12.008 -22.125 1 98.62 244 ASP B CA 1
ATOM 5113 C C . ASP B 1 244 ? 4.973 10.766 -21.75 1 98.62 244 ASP B C 1
ATOM 5115 O O . ASP B 1 244 ? 3.855 10.883 -21.25 1 98.62 244 ASP B O 1
ATOM 5119 N N . GLU B 1 245 ? 5.496 9.617 -22 1 98.19 245 GLU B N 1
ATOM 5120 C CA . GLU B 1 245 ? 4.816 8.367 -21.688 1 98.19 245 GLU B CA 1
ATOM 5121 C C . GLU B 1 245 ? 4.621 8.211 -20.172 1 98.19 245 GLU B C 1
ATOM 5123 O O . GLU B 1 245 ? 3.572 7.746 -19.719 1 98.19 245 GLU B O 1
ATOM 5128 N N . VAL B 1 246 ? 5.625 8.594 -19.438 1 98.38 246 VAL B N 1
ATOM 5129 C CA . VAL B 1 246 ? 5.562 8.531 -17.984 1 98.38 246 VAL B CA 1
ATOM 5130 C C . VAL B 1 246 ? 4.43 9.422 -17.469 1 98.38 246 VAL B C 1
ATOM 5132 O O . VAL B 1 246 ? 3.613 9 -16.656 1 98.38 246 VAL B O 1
ATOM 5135 N N . LEU B 1 247 ? 4.387 10.641 -17.984 1 98.56 247 LEU B N 1
ATOM 5136 C CA . LEU B 1 247 ? 3.383 11.609 -17.562 1 98.56 247 LEU B CA 1
ATOM 5137 C C . LEU B 1 247 ? 1.985 11.172 -17.984 1 98.56 247 LEU B C 1
ATOM 5139 O O . LEU B 1 247 ? 1.02 11.359 -17.234 1 98.56 247 LEU B O 1
ATOM 5143 N N . GLU B 1 248 ? 1.886 10.562 -19.109 1 97.44 248 GLU B N 1
ATOM 5144 C CA . GLU B 1 248 ? 0.601 10.047 -19.562 1 97.44 248 GLU B CA 1
ATOM 5145 C C . GLU B 1 248 ? 0.136 8.875 -18.703 1 97.44 248 GLU B C 1
ATOM 5147 O O . GLU B 1 248 ? -1.02 8.828 -18.281 1 97.44 248 GLU B O 1
ATOM 5152 N N . TRP B 1 249 ? 1.023 7.965 -18.438 1 97.44 249 TRP B N 1
ATOM 5153 C CA . TRP B 1 249 ? 0.702 6.758 -17.688 1 97.44 249 TRP B CA 1
ATOM 5154 C C . TRP B 1 249 ? 0.304 7.102 -16.25 1 97.44 249 TRP B C 1
ATOM 5156 O O . TRP B 1 249 ? -0.552 6.441 -15.656 1 97.44 249 TRP B O 1
ATOM 5166 N N . THR B 1 250 ? 0.851 8.195 -15.711 1 97.81 250 THR B N 1
ATOM 5167 C CA . THR B 1 250 ? 0.578 8.617 -14.344 1 97.81 250 THR B CA 1
ATOM 5168 C C . THR B 1 250 ? -0.543 9.656 -14.305 1 97.81 250 THR B C 1
ATOM 5170 O O . THR B 1 250 ? -0.889 10.172 -13.242 1 97.81 250 THR B O 1
ATOM 5173 N N . LYS B 1 251 ? -1.056 10.023 -15.477 1 95.62 251 LYS B N 1
ATOM 5174 C CA . LYS B 1 251 ? -2.131 10.992 -15.641 1 95.62 251 LYS B CA 1
ATOM 5175 C C . LYS B 1 251 ? -1.753 12.344 -15.039 1 95.62 251 LYS B C 1
ATOM 5177 O O . LYS B 1 251 ? -2.613 13.07 -14.547 1 95.62 251 LYS B O 1
ATOM 5182 N N . CYS B 1 252 ? -0.462 12.562 -14.805 1 96.44 252 CYS B N 1
ATOM 5183 C CA . CYS B 1 252 ? 0.134 13.82 -14.359 1 96.44 252 CYS B CA 1
ATOM 5184 C C . CYS B 1 252 ? -0.241 14.125 -12.914 1 96.44 252 CYS B C 1
ATOM 5186 O O . CYS B 1 252 ? -0.266 15.289 -12.508 1 96.44 252 CYS B O 1
ATOM 5188 N N . TYR B 1 253 ? -0.671 13.07 -12.18 1 95.69 253 TYR B N 1
ATOM 5189 C CA . TYR B 1 253 ? -0.832 13.258 -10.742 1 95.69 253 TYR B CA 1
ATOM 5190 C C . TYR B 1 253 ? 0.516 13.203 -10.031 1 95.69 253 TYR B C 1
ATOM 5192 O O . TYR B 1 253 ? 1.282 12.258 -10.203 1 95.69 253 TYR B O 1
ATOM 5200 N N . THR B 1 254 ? 0.776 14.195 -9.242 1 96.31 254 THR B N 1
ATOM 5201 C CA . THR B 1 254 ? 2.094 14.469 -8.68 1 96.31 254 THR B CA 1
ATOM 5202 C C . THR B 1 254 ? 2.621 13.242 -7.934 1 96.31 254 THR B C 1
ATOM 5204 O O . THR B 1 254 ? 3.779 12.859 -8.102 1 96.31 254 THR B O 1
ATOM 5207 N N . TYR B 1 255 ? 1.827 12.617 -7.164 1 94.06 255 TYR B N 1
ATOM 5208 C CA . TYR B 1 255 ? 2.26 11.477 -6.367 1 94.06 255 TYR B CA 1
ATOM 5209 C C . TYR B 1 255 ? 2.791 10.359 -7.262 1 94.06 255 TYR B C 1
ATOM 5211 O O . TYR B 1 255 ? 3.875 9.82 -7.016 1 94.06 255 TYR B O 1
ATOM 5219 N N . TYR B 1 256 ? 2.066 10.039 -8.281 1 97.25 256 TYR B N 1
ATOM 5220 C CA . TYR B 1 256 ? 2.412 8.914 -9.141 1 97.25 256 TYR B CA 1
ATOM 5221 C C . TYR B 1 256 ? 3.604 9.25 -10.023 1 97.25 256 TYR B C 1
ATOM 5223 O O . TYR B 1 256 ? 4.453 8.398 -10.289 1 97.25 256 TYR B O 1
ATOM 5231 N N . VAL B 1 257 ? 3.66 10.547 -10.461 1 97.75 257 VAL B N 1
ATOM 5232 C CA . VAL B 1 257 ? 4.801 11 -11.25 1 97.75 257 VAL B CA 1
ATOM 5233 C C . VAL B 1 257 ? 6.078 10.891 -10.414 1 97.75 257 VAL B C 1
ATOM 5235 O O . VAL B 1 257 ? 7.074 10.328 -10.867 1 97.75 257 VAL B O 1
ATOM 5238 N N . GLN B 1 258 ? 5.965 11.414 -9.164 1 96.06 258 GLN B N 1
ATOM 5239 C CA . GLN B 1 258 ? 7.121 11.398 -8.281 1 96.06 258 GLN B CA 1
ATOM 5240 C C . GLN B 1 258 ? 7.57 9.969 -7.98 1 96.06 258 GLN B C 1
ATOM 5242 O O . GLN B 1 258 ? 8.766 9.672 -7.988 1 96.06 258 GLN B O 1
ATOM 5247 N N . MET B 1 259 ? 6.633 9.086 -7.762 1 95.25 259 MET B N 1
ATOM 5248 C CA . MET B 1 259 ? 6.949 7.699 -7.438 1 95.25 259 MET B CA 1
ATOM 5249 C C . MET B 1 259 ? 7.66 7.02 -8.602 1 95.25 259 MET B C 1
ATOM 5251 O O . MET B 1 259 ? 8.703 6.391 -8.414 1 95.25 259 MET B O 1
ATOM 5255 N N . LEU B 1 260 ? 7.145 7.129 -9.789 1 97.56 260 LEU B N 1
ATOM 5256 C CA . LEU B 1 260 ? 7.723 6.473 -10.953 1 97.56 260 LEU B CA 1
ATOM 5257 C C . LEU B 1 260 ? 9.078 7.078 -11.305 1 97.56 260 LEU B C 1
ATOM 5259 O O . LEU B 1 260 ? 10.031 6.348 -11.594 1 97.56 260 LEU B O 1
ATOM 5263 N N . CYS B 1 261 ? 9.195 8.398 -11.258 1 97.88 261 CYS B N 1
ATOM 5264 C CA . CYS B 1 261 ? 10.453 9.062 -11.555 1 97.88 261 CYS B CA 1
ATOM 5265 C C . CYS B 1 261 ? 11.508 8.719 -10.508 1 97.88 261 CYS B C 1
ATOM 5267 O O . CYS B 1 261 ? 12.695 8.594 -10.828 1 97.88 261 CYS B O 1
ATOM 5269 N N . ASN B 1 262 ? 11.055 8.625 -9.234 1 94.88 262 ASN B N 1
ATOM 5270 C CA . ASN B 1 262 ? 11.961 8.203 -8.18 1 94.88 262 ASN B CA 1
ATOM 5271 C C . ASN B 1 262 ? 12.594 6.852 -8.484 1 94.88 262 ASN B C 1
ATOM 5273 O O . ASN B 1 262 ? 13.812 6.699 -8.398 1 94.88 262 ASN B O 1
ATOM 5277 N N . ARG B 1 263 ? 11.797 5.902 -8.898 1 93.44 263 ARG B N 1
ATOM 5278 C CA . ARG B 1 263 ? 12.273 4.566 -9.227 1 93.44 263 ARG B CA 1
ATOM 5279 C C . ARG B 1 263 ? 13.18 4.598 -10.453 1 93.44 263 ARG B C 1
ATOM 5281 O O . ARG B 1 263 ? 14.219 3.928 -10.492 1 93.44 263 ARG B O 1
ATOM 5288 N N . LEU B 1 264 ? 12.836 5.371 -11.422 1 96.19 264 LEU B N 1
ATOM 5289 C CA . LEU B 1 264 ? 13.625 5.5 -12.641 1 96.19 264 LEU B CA 1
ATOM 5290 C C . LEU B 1 264 ? 15.008 6.07 -12.336 1 96.19 264 LEU B C 1
ATOM 5292 O O . LEU B 1 264 ? 16.016 5.559 -12.82 1 96.19 264 LEU B O 1
ATOM 5296 N N . TYR B 1 265 ? 15 7.055 -11.547 1 95.38 265 TYR B N 1
ATOM 5297 C CA . TYR B 1 265 ? 16.234 7.758 -11.211 1 95.38 265 TYR B CA 1
ATOM 5298 C C . TYR B 1 265 ? 17.203 6.84 -10.477 1 95.38 265 TYR B C 1
ATOM 5300 O O . TYR B 1 265 ? 18.422 6.996 -10.594 1 95.38 265 TYR B O 1
ATOM 5308 N N . GLN B 1 266 ? 16.703 5.926 -9.766 1 89.31 266 GLN B N 1
ATOM 5309 C CA . GLN B 1 266 ? 17.516 5 -8.977 1 89.31 266 GLN B CA 1
ATOM 5310 C C . GLN B 1 266 ? 18.25 4.023 -9.883 1 89.31 266 GLN B C 1
ATOM 5312 O O . GLN B 1 266 ? 19.25 3.418 -9.461 1 89.31 266 GLN B O 1
ATOM 5317 N N . LEU B 1 267 ? 17.766 3.816 -11.086 1 90.81 267 LEU B N 1
ATOM 5318 C CA . LEU B 1 267 ? 18.438 2.902 -12 1 90.81 267 LEU B CA 1
ATOM 5319 C C . LEU B 1 267 ? 19.844 3.396 -12.328 1 90.81 267 LEU B C 1
ATOM 5321 O O . LEU B 1 267 ? 20.062 4.602 -12.477 1 90.81 267 LEU B O 1
ATOM 5325 N N . PRO B 1 268 ? 20.766 2.451 -12.398 1 90.06 268 PRO B N 1
ATOM 5326 C CA . PRO B 1 268 ? 22.141 2.85 -12.727 1 90.06 268 PRO B CA 1
ATOM 5327 C C . PRO B 1 268 ? 22.344 3.076 -14.219 1 90.06 268 PRO B C 1
ATOM 5329 O O . PRO B 1 268 ? 23.266 2.5 -14.812 1 90.06 268 PRO B O 1
ATOM 5332 N N . ASN B 1 269 ? 21.516 3.746 -14.859 1 93.38 269 ASN B N 1
ATOM 5333 C CA . ASN B 1 269 ? 21.578 3.984 -16.297 1 93.38 269 ASN B CA 1
ATOM 5334 C C . ASN B 1 269 ? 22.047 5.406 -16.609 1 93.38 269 ASN B C 1
ATOM 5336 O O . ASN B 1 269 ? 21.781 6.328 -15.836 1 93.38 269 ASN B O 1
ATOM 5340 N N . LYS B 1 270 ? 22.75 5.547 -17.656 1 95.62 270 LYS B N 1
ATOM 5341 C CA . LYS B 1 270 ? 23.078 6.875 -18.172 1 95.62 270 LYS B CA 1
ATOM 5342 C C . LYS B 1 270 ? 22.078 7.309 -19.234 1 95.62 270 LYS B C 1
ATOM 5344 O O . LYS B 1 270 ? 21.828 8.508 -19.406 1 95.62 270 LYS B O 1
ATOM 5349 N N . GLN B 1 271 ? 21.672 6.344 -19.891 1 97 271 GLN B N 1
ATOM 5350 C CA . GLN B 1 271 ? 20.656 6.551 -20.922 1 97 271 GLN B CA 1
ATOM 5351 C C . GLN B 1 271 ? 19.406 5.719 -20.641 1 97 271 GLN B C 1
ATOM 5353 O O . GLN B 1 271 ? 19.5 4.559 -20.234 1 97 271 GLN B O 1
ATOM 5358 N N . TYR B 1 272 ? 18.266 6.402 -20.859 1 97.44 272 TYR B N 1
ATOM 5359 C CA . TYR B 1 272 ? 17.016 5.73 -20.547 1 97.44 272 TYR B CA 1
ATOM 5360 C C . TYR B 1 272 ? 16.203 5.469 -21.812 1 97.44 272 TYR B C 1
ATOM 5362 O O . TYR B 1 272 ? 16.281 6.238 -22.766 1 97.44 272 TYR B O 1
ATOM 5370 N N . PHE B 1 273 ? 15.477 4.363 -21.781 1 96.31 273 PHE B N 1
ATOM 5371 C CA . PHE B 1 273 ? 14.594 3.953 -22.859 1 96.31 273 PHE B CA 1
ATOM 5372 C C . PHE B 1 273 ? 13.219 3.584 -22.328 1 96.31 273 PHE B C 1
ATOM 5374 O O . PHE B 1 273 ? 12.984 3.617 -21.125 1 96.31 273 PHE B O 1
ATOM 5381 N N . ARG B 1 274 ? 12.328 3.307 -23.266 1 96.25 274 ARG B N 1
ATOM 5382 C CA . ARG B 1 274 ? 10.945 2.98 -22.938 1 96.25 274 ARG B CA 1
ATOM 5383 C C . ARG B 1 274 ? 10.875 1.796 -21.984 1 96.25 274 ARG B C 1
ATOM 5385 O O . ARG B 1 274 ? 10.07 1.795 -21.047 1 96.25 274 ARG B O 1
ATOM 5392 N N . GLU B 1 275 ? 11.695 0.868 -22.125 1 95.44 275 GLU B N 1
ATOM 5393 C CA . GLU B 1 275 ? 11.68 -0.358 -21.328 1 95.44 275 GLU B CA 1
ATOM 5394 C C . GLU B 1 275 ? 12.016 -0.074 -19.875 1 95.44 275 GLU B C 1
ATOM 5396 O O . GLU B 1 275 ? 11.57 -0.794 -18.969 1 95.44 275 GLU B O 1
ATOM 5401 N N . ASP B 1 276 ? 12.766 1.037 -19.703 1 96.06 276 ASP B N 1
ATOM 5402 C CA . ASP B 1 276 ? 13.188 1.363 -18.344 1 96.06 276 ASP B CA 1
ATOM 5403 C C . ASP B 1 276 ? 11.992 1.788 -17.484 1 96.06 276 ASP B C 1
ATOM 5405 O O . ASP B 1 276 ? 11.805 1.272 -16.391 1 96.06 276 ASP B O 1
ATOM 5409 N N . TRP B 1 277 ? 11.172 2.74 -18.031 1 97.38 277 TRP B N 1
ATOM 5410 C CA . TRP B 1 277 ? 10.062 3.186 -17.203 1 97.38 277 TRP B CA 1
ATOM 5411 C C . TRP B 1 277 ? 8.984 2.109 -17.109 1 97.38 277 TRP B C 1
ATOM 5413 O O . TRP B 1 277 ? 8.305 1.982 -16.078 1 97.38 277 TRP B O 1
ATOM 5423 N N . GLN B 1 278 ? 8.859 1.268 -18.141 1 96.81 278 GLN B N 1
ATOM 5424 C CA . GLN B 1 278 ? 7.895 0.174 -18.109 1 96.81 278 GLN B CA 1
ATOM 5425 C C . GLN B 1 278 ? 8.242 -0.838 -17.031 1 96.81 278 GLN B C 1
ATOM 5427 O O . GLN B 1 278 ? 7.359 -1.306 -16.297 1 96.81 278 GLN B O 1
ATOM 5432 N N . LYS B 1 279 ? 9.484 -1.12 -16.953 1 93.75 279 LYS B N 1
ATOM 5433 C CA . LYS B 1 279 ? 9.938 -2.037 -15.914 1 93.75 279 LYS B CA 1
ATOM 5434 C C . LYS B 1 279 ? 9.68 -1.466 -14.523 1 93.75 279 LYS B C 1
ATOM 5436 O O . LYS B 1 279 ? 9.195 -2.17 -13.641 1 93.75 279 LYS B O 1
ATOM 5441 N N . CYS B 1 280 ? 10.023 -0.191 -14.367 1 95.19 280 CYS B N 1
ATOM 5442 C CA . CYS B 1 280 ? 9.805 0.466 -13.086 1 95.19 280 CYS B CA 1
ATOM 5443 C C . CYS B 1 280 ? 8.32 0.49 -12.727 1 95.19 280 CYS B C 1
ATOM 5445 O O . CYS B 1 280 ? 7.949 0.237 -11.586 1 95.19 280 CYS B O 1
ATOM 5447 N N . ALA B 1 281 ? 7.477 0.767 -13.711 1 97.12 281 ALA B N 1
ATOM 5448 C CA . ALA B 1 281 ? 6.031 0.791 -13.508 1 97.12 281 ALA B CA 1
ATOM 5449 C C . ALA B 1 281 ? 5.512 -0.582 -13.086 1 97.12 281 ALA B C 1
ATOM 5451 O O . ALA B 1 281 ? 4.727 -0.692 -12.148 1 97.12 281 ALA B O 1
ATOM 5452 N N . ASN B 1 282 ? 5.984 -1.587 -13.766 1 94.12 282 ASN B N 1
ATOM 5453 C CA . ASN B 1 282 ? 5.586 -2.951 -13.438 1 94.12 282 ASN B CA 1
ATOM 5454 C C . ASN B 1 282 ? 5.996 -3.322 -12.008 1 94.12 282 ASN B C 1
ATOM 5456 O O . ASN B 1 282 ? 5.223 -3.949 -11.281 1 94.12 282 ASN B O 1
ATOM 5460 N N . ASP B 1 283 ? 7.195 -2.941 -11.672 1 90.5 283 ASP B N 1
ATOM 5461 C CA . ASP B 1 283 ? 7.695 -3.24 -10.336 1 90.5 283 ASP B CA 1
ATOM 5462 C C . ASP B 1 283 ? 6.832 -2.566 -9.266 1 90.5 283 ASP B C 1
ATOM 5464 O O . ASP B 1 283 ? 6.523 -3.172 -8.242 1 90.5 283 ASP B O 1
ATOM 5468 N N . ILE B 1 284 ? 6.449 -1.334 -9.492 1 93.31 284 ILE B N 1
ATOM 5469 C CA . ILE B 1 284 ? 5.617 -0.586 -8.562 1 93.31 284 ILE B CA 1
ATOM 5470 C C . ILE B 1 284 ? 4.273 -1.291 -8.391 1 93.31 284 ILE B C 1
ATOM 5472 O O . ILE B 1 284 ? 3.795 -1.472 -7.266 1 93.31 284 ILE B O 1
ATOM 5476 N N . LEU B 1 285 ? 3.664 -1.688 -9.469 1 94.25 285 LEU B N 1
ATOM 5477 C CA . LEU B 1 285 ? 2.371 -2.363 -9.422 1 94.25 285 LEU B CA 1
ATOM 5478 C C . LEU B 1 285 ? 2.475 -3.68 -8.656 1 94.25 285 LEU B C 1
ATOM 5480 O O . LEU B 1 285 ? 1.603 -4 -7.848 1 94.25 285 LEU B O 1
ATOM 5484 N N . LYS B 1 286 ? 3.539 -4.426 -8.883 1 88.19 286 LYS B N 1
ATOM 5485 C CA . LYS B 1 286 ? 3.738 -5.699 -8.195 1 88.19 286 LYS B CA 1
ATOM 5486 C C . LYS B 1 286 ? 3.908 -5.496 -6.691 1 88.19 286 LYS B C 1
ATOM 5488 O O . LYS B 1 286 ? 3.385 -6.273 -5.895 1 88.19 286 LYS B O 1
ATOM 5493 N N . GLU B 1 287 ? 4.582 -4.465 -6.336 1 86.69 287 GLU B N 1
ATOM 5494 C CA . GLU B 1 287 ? 4.828 -4.156 -4.934 1 86.69 287 GLU B CA 1
ATOM 5495 C C . GLU B 1 287 ? 3.531 -3.82 -4.207 1 86.69 287 GLU B C 1
ATOM 5497 O O . GLU B 1 287 ? 3.404 -4.066 -3.004 1 86.69 287 GLU B O 1
ATOM 5502 N N . GLN B 1 288 ? 2.574 -3.242 -4.945 1 91.25 288 GLN B N 1
ATOM 5503 C CA . GLN B 1 288 ? 1.343 -2.781 -4.316 1 91.25 288 GLN B CA 1
ATOM 5504 C C . GLN B 1 288 ? 0.199 -3.76 -4.562 1 91.25 288 GLN B C 1
ATOM 5506 O O . GLN B 1 288 ? -0.918 -3.553 -4.082 1 91.25 288 GLN B O 1
ATOM 5511 N N . GLU B 1 289 ? 0.448 -4.84 -5.215 1 90.25 289 GLU B N 1
ATOM 5512 C CA . GLU B 1 289 ? -0.573 -5.781 -5.672 1 90.25 289 GLU B CA 1
ATOM 5513 C C . GLU B 1 289 ? -1.374 -6.336 -4.496 1 90.25 289 GLU B C 1
ATOM 5515 O O . GLU B 1 289 ? -2.59 -6.516 -4.598 1 90.25 289 GLU B O 1
ATOM 5520 N N . ALA B 1 290 ? -0.671 -6.578 -3.375 1 85.75 290 ALA B N 1
ATOM 5521 C CA . ALA B 1 290 ? -1.354 -7.129 -2.207 1 85.75 290 ALA B CA 1
ATOM 5522 C C . ALA B 1 290 ? -2.479 -6.207 -1.744 1 85.75 290 ALA B C 1
ATOM 5524 O O . ALA B 1 290 ? -3.551 -6.676 -1.352 1 85.75 290 ALA B O 1
ATOM 5525 N N . PHE B 1 291 ? -2.25 -4.938 -1.8 1 90.88 291 PHE B N 1
ATOM 5526 C CA . PHE B 1 291 ? -3.271 -3.969 -1.421 1 90.88 291 PHE B CA 1
ATOM 5527 C C . PHE B 1 291 ? -4.414 -3.967 -2.428 1 90.88 291 PHE B C 1
ATOM 5529 O O . PHE B 1 291 ? -5.586 -3.893 -2.045 1 90.88 291 PHE B O 1
ATOM 5536 N N . PHE B 1 292 ? -4.078 -4.07 -3.678 1 93.19 292 PHE B N 1
ATOM 5537 C CA . PHE B 1 292 ? -5.086 -4.039 -4.727 1 93.19 292 PHE B CA 1
ATOM 5538 C C . PHE B 1 292 ? -6.016 -5.242 -4.621 1 93.19 292 PHE B C 1
ATOM 5540 O O . PHE B 1 292 ? -7.238 -5.102 -4.719 1 93.19 292 PHE B O 1
ATOM 5547 N N . ILE B 1 293 ? -5.438 -6.375 -4.355 1 89.62 293 ILE B N 1
ATOM 5548 C CA . ILE B 1 293 ? -6.223 -7.594 -4.203 1 89.62 293 ILE B CA 1
ATOM 5549 C C . ILE B 1 293 ? -7.105 -7.488 -2.959 1 89.62 293 ILE B C 1
ATOM 5551 O O . ILE B 1 293 ? -8.25 -7.953 -2.959 1 89.62 293 ILE B O 1
ATOM 5555 N N . HIS B 1 294 ? -6.516 -6.875 -1.952 1 90.12 294 HIS B N 1
ATOM 5556 C CA . HIS B 1 294 ? -7.289 -6.707 -0.727 1 90.12 294 HIS B CA 1
ATOM 5557 C C . HIS B 1 294 ? -8.508 -5.82 -0.961 1 90.12 294 HIS B C 1
ATOM 5559 O O . HIS B 1 294 ? -9.562 -6.035 -0.358 1 90.12 294 HIS B O 1
ATOM 5565 N N . TYR B 1 295 ? -8.414 -4.816 -1.787 1 93 295 TYR B N 1
ATOM 5566 C CA . TYR B 1 295 ? -9.555 -3.986 -2.141 1 93 295 TYR B CA 1
ATOM 5567 C C . TYR B 1 295 ? -10.688 -4.832 -2.717 1 93 295 TYR B C 1
ATOM 5569 O O . TYR B 1 295 ? -11.859 -4.602 -2.418 1 93 295 TYR B O 1
ATOM 5577 N N . ARG B 1 296 ? -10.297 -5.781 -3.484 1 90.38 296 ARG B N 1
ATOM 5578 C CA . ARG B 1 296 ? -11.297 -6.68 -4.059 1 90.38 296 ARG B CA 1
ATOM 5579 C C . ARG B 1 296 ? -12.07 -7.41 -2.965 1 90.38 296 ARG B C 1
ATOM 5581 O O . ARG B 1 296 ? -13.289 -7.566 -3.062 1 90.38 296 ARG B O 1
ATOM 5588 N N . THR B 1 297 ? -11.344 -7.785 -1.931 1 87.62 297 THR B N 1
ATOM 5589 C CA . THR B 1 297 ? -11.945 -8.523 -0.83 1 87.62 297 THR B CA 1
ATOM 5590 C C . THR B 1 297 ? -12.844 -7.613 0.007 1 87.62 297 THR B C 1
ATOM 5592 O O . THR B 1 297 ? -13.828 -8.062 0.586 1 87.62 297 THR B O 1
ATOM 5595 N N . LEU B 1 298 ? -12.562 -6.344 0.027 1 91.75 298 LEU B N 1
ATOM 5596 C CA . LEU B 1 298 ? -13.258 -5.402 0.891 1 91.75 298 LEU B CA 1
ATOM 5597 C C . LEU B 1 298 ? -14.5 -4.844 0.196 1 91.75 298 LEU B C 1
ATOM 5599 O O . LEU B 1 298 ? -15.383 -4.281 0.849 1 91.75 298 LEU B O 1
ATOM 5603 N N . LEU B 1 299 ? -14.578 -5.004 -1.097 1 93.44 299 LEU B N 1
ATOM 5604 C CA . LEU B 1 299 ? -15.727 -4.531 -1.869 1 93.44 299 LEU B CA 1
ATOM 5605 C C . LEU B 1 299 ? -16.703 -5.668 -2.156 1 93.44 299 LEU B C 1
ATOM 5607 O O . LEU B 1 299 ? -16.297 -6.832 -2.23 1 93.44 299 LEU B O 1
ATOM 5611 N N . SER B 1 300 ? -18 -5.348 -2.262 1 91.88 300 SER B N 1
ATOM 5612 C CA . SER B 1 300 ? -18.938 -6.348 -2.742 1 91.88 300 SER B CA 1
ATOM 5613 C C . SER B 1 300 ? -18.656 -6.719 -4.195 1 91.88 300 SER B C 1
ATOM 5615 O O . SER B 1 300 ? -18.031 -5.953 -4.926 1 91.88 300 SER B O 1
ATOM 5617 N N . PRO B 1 301 ? -19.125 -7.883 -4.629 1 90.56 301 PRO B N 1
ATOM 5618 C CA . PRO B 1 301 ? -18.906 -8.305 -6.012 1 90.56 301 PRO B CA 1
ATOM 5619 C C . PRO B 1 301 ? -19.422 -7.293 -7.031 1 90.56 301 PRO B C 1
ATOM 5621 O O . PRO B 1 301 ? -18.781 -7.039 -8.047 1 90.56 301 PRO B O 1
ATOM 5624 N N . GLN B 1 302 ? -20.562 -6.691 -6.746 1 93.94 302 GLN B N 1
ATOM 5625 C CA . GLN B 1 302 ? -21.141 -5.727 -7.672 1 93.94 302 GLN B CA 1
ATOM 5626 C C . GLN B 1 302 ? -20.312 -4.445 -7.73 1 93.94 302 GLN B C 1
ATOM 5628 O O . GLN B 1 302 ? -20.125 -3.869 -8.805 1 93.94 302 GLN B O 1
ATOM 5633 N N . GLN B 1 303 ? -19.844 -3.99 -6.551 1 95.69 303 GLN B N 1
ATOM 5634 C CA . GLN B 1 303 ? -18.969 -2.824 -6.504 1 95.69 303 GLN B CA 1
ATOM 5635 C C . GLN B 1 303 ? -17.688 -3.068 -7.289 1 95.69 303 GLN B C 1
ATOM 5637 O O . GLN B 1 303 ? -17.25 -2.205 -8.047 1 95.69 303 GLN B O 1
ATOM 5642 N N . TRP B 1 304 ? -17.172 -4.234 -7.141 1 95.12 304 TRP B N 1
ATOM 5643 C CA . TRP B 1 304 ? -15.93 -4.59 -7.82 1 95.12 304 TRP B CA 1
ATOM 5644 C C . TRP B 1 304 ? -16.125 -4.625 -9.336 1 95.12 304 TRP B C 1
ATOM 5646 O O . TRP B 1 304 ? -15.328 -4.066 -10.086 1 95.12 304 TRP B O 1
ATOM 5656 N N . LYS B 1 305 ? -17.172 -5.262 -9.766 1 94.06 305 LYS B N 1
ATOM 5657 C CA . LYS B 1 305 ? -17.469 -5.352 -11.188 1 94.06 305 LYS B CA 1
ATOM 5658 C C . LYS B 1 305 ? -17.594 -3.965 -11.812 1 94.06 305 LYS B C 1
ATOM 5660 O O . LYS B 1 305 ? -17.062 -3.719 -12.898 1 94.06 305 LYS B O 1
ATOM 5665 N N . LEU B 1 306 ? -18.297 -3.111 -11.156 1 96.94 306 LEU B N 1
ATOM 5666 C CA . LEU B 1 306 ? -18.453 -1.747 -11.648 1 96.94 306 LEU B CA 1
ATOM 5667 C C . LEU B 1 306 ? -17.109 -1.024 -11.68 1 96.94 306 LEU B C 1
ATOM 5669 O O . LEU B 1 306 ? -16.797 -0.332 -12.656 1 96.94 306 LEU B O 1
ATOM 5673 N N . LEU B 1 307 ? -16.328 -1.173 -10.609 1 97.44 307 LEU B N 1
ATOM 5674 C CA . LEU B 1 307 ? -15.016 -0.547 -10.523 1 97.44 307 LEU B CA 1
ATOM 5675 C C . LEU B 1 307 ? -14.117 -1.002 -11.664 1 97.44 307 LEU B C 1
ATOM 5677 O O . LEU B 1 307 ? -13.422 -0.186 -12.281 1 97.44 307 LEU B O 1
ATOM 5681 N N . VAL B 1 308 ? -14.141 -2.293 -11.984 1 96.19 308 VAL B N 1
ATOM 5682 C CA . VAL B 1 308 ? -13.344 -2.863 -13.07 1 96.19 308 VAL B CA 1
ATOM 5683 C C . VAL B 1 308 ? -13.789 -2.262 -14.398 1 96.19 308 VAL B C 1
ATOM 5685 O O . VAL B 1 308 ? -12.945 -1.892 -15.227 1 96.19 308 VAL B O 1
ATOM 5688 N N . ALA B 1 309 ? -15.078 -2.109 -14.57 1 96.31 309 ALA B N 1
ATOM 5689 C CA . ALA B 1 309 ? -15.609 -1.528 -15.797 1 96.31 309 ALA B CA 1
ATOM 5690 C C . ALA B 1 309 ? -15.133 -0.09 -15.984 1 96.31 309 ALA B C 1
ATOM 5692 O O . ALA B 1 309 ? -14.727 0.302 -17.078 1 96.31 309 ALA B O 1
ATOM 5693 N N . ILE B 1 310 ? -15.164 0.642 -14.883 1 97.06 310 ILE B N 1
ATOM 5694 C CA . ILE B 1 310 ? -14.734 2.033 -14.93 1 97.06 310 ILE B CA 1
ATOM 5695 C C . ILE B 1 310 ? -13.234 2.1 -15.211 1 97.06 310 ILE B C 1
ATOM 5697 O O . ILE B 1 310 ? -12.781 2.91 -16.016 1 97.06 310 ILE B O 1
ATOM 5701 N N . ALA B 1 311 ? -12.484 1.248 -14.578 1 96.69 311 ALA B N 1
ATOM 5702 C CA . ALA B 1 311 ? -11.039 1.219 -14.75 1 96.69 311 ALA B CA 1
ATOM 5703 C C . ALA B 1 311 ? -10.664 0.908 -16.203 1 96.69 311 ALA B C 1
ATOM 5705 O O . ALA B 1 311 ? -9.797 1.568 -16.781 1 96.69 311 ALA B O 1
ATOM 5706 N N . LYS B 1 312 ? -11.281 -0.064 -16.797 1 94.5 312 LYS B N 1
ATOM 5707 C CA . LYS B 1 312 ? -11 -0.483 -18.172 1 94.5 312 LYS B CA 1
ATOM 5708 C C . LYS B 1 312 ? -11.281 0.643 -19.156 1 94.5 312 LYS B C 1
ATOM 5710 O O . LYS B 1 312 ? -10.578 0.79 -20.156 1 94.5 312 LYS B O 1
ATOM 5715 N N . THR B 1 313 ? -12.297 1.409 -18.844 1 93.31 313 THR B N 1
ATOM 5716 C CA . THR B 1 313 ? -12.695 2.5 -19.734 1 93.31 313 THR B CA 1
ATOM 5717 C C . THR B 1 313 ? -11.805 3.721 -19.516 1 93.31 313 THR B C 1
ATOM 5719 O O . THR B 1 313 ? -11.555 4.484 -20.453 1 93.31 313 THR B O 1
ATOM 5722 N N . GLY B 1 314 ? -11.297 3.914 -18.297 1 92 314 GLY B N 1
ATOM 5723 C CA . GLY B 1 314 ? -10.461 5.055 -17.969 1 92 314 GLY B CA 1
ATOM 5724 C C . GLY B 1 314 ? -11.242 6.238 -17.438 1 92 314 GLY B C 1
ATOM 5725 O O . GLY B 1 314 ? -11.023 6.68 -16.312 1 92 314 GLY B O 1
ATOM 5726 N N . GLU B 1 315 ? -12.102 6.812 -18.25 1 91.81 315 GLU B N 1
ATOM 5727 C CA . GLU B 1 315 ? -13.016 7.891 -17.906 1 91.81 315 GLU B CA 1
ATOM 5728 C C . GLU B 1 315 ? -14.422 7.617 -18.422 1 91.81 315 GLU B C 1
ATOM 5730 O O . GLU B 1 315 ? -14.617 7.414 -19.625 1 91.81 315 GLU B O 1
ATOM 5735 N N . VAL B 1 316 ? -15.352 7.621 -17.453 1 93.75 316 VAL B N 1
ATOM 5736 C CA . VAL B 1 316 ? -16.719 7.289 -17.844 1 93.75 316 VAL B CA 1
ATOM 5737 C C . VAL B 1 316 ? -17.641 8.484 -17.594 1 93.75 316 VAL B C 1
ATOM 5739 O O . VAL B 1 316 ? -17.656 9.047 -16.5 1 93.75 316 VAL B O 1
ATOM 5742 N N . THR B 1 317 ? -18.391 8.852 -18.5 1 91.12 317 THR B N 1
ATOM 5743 C CA . THR B 1 317 ? -19.281 10 -18.375 1 91.12 317 THR B CA 1
ATOM 5744 C C . THR B 1 317 ? -20.641 9.562 -17.828 1 91.12 317 THR B C 1
ATOM 5746 O O . THR B 1 317 ? -21.297 10.32 -17.109 1 91.12 317 THR B O 1
ATOM 5749 N N . ALA B 1 318 ? -21.062 8.352 -18.219 1 90.5 318 ALA B N 1
ATOM 5750 C CA . ALA B 1 318 ? -22.391 7.898 -17.797 1 90.5 318 ALA B CA 1
ATOM 5751 C C . ALA B 1 318 ? -22.359 6.434 -17.375 1 90.5 318 ALA B C 1
ATOM 5753 O O . ALA B 1 318 ? -22.875 5.562 -18.062 1 90.5 318 ALA B O 1
ATOM 5754 N N . PRO B 1 319 ? -21.875 6.258 -16.188 1 90.88 319 PRO B N 1
ATOM 5755 C CA . PRO B 1 319 ? -21.719 4.875 -15.727 1 90.88 319 PRO B CA 1
ATOM 5756 C C . PRO B 1 319 ? -23.047 4.172 -15.484 1 90.88 319 PRO B C 1
ATOM 5758 O O . PRO B 1 319 ? -23.094 2.947 -15.352 1 90.88 319 PRO B O 1
ATOM 5761 N N . THR B 1 320 ? -24.156 4.953 -15.43 1 90.25 320 THR B N 1
ATOM 5762 C CA . THR B 1 320 ? -25.453 4.355 -15.156 1 90.25 320 THR B CA 1
ATOM 5763 C C . THR B 1 320 ? -26.297 4.27 -16.438 1 90.25 320 THR B C 1
ATOM 5765 O O . THR B 1 320 ? -27.484 3.949 -16.391 1 90.25 320 THR B O 1
ATOM 5768 N N . SER B 1 321 ? -25.672 4.617 -17.5 1 91.88 321 SER B N 1
ATOM 5769 C CA . SER B 1 321 ? -26.375 4.543 -18.781 1 91.88 321 SER B CA 1
ATOM 5770 C C . SER B 1 321 ? -26.609 3.096 -19.188 1 91.88 321 SER B C 1
ATOM 5772 O O . SER B 1 321 ? -25.844 2.205 -18.828 1 91.88 321 SER B O 1
ATOM 5774 N N . LYS B 1 322 ? -27.609 2.906 -19.984 1 91.75 322 LYS B N 1
ATOM 5775 C CA . LYS B 1 322 ? -27.953 1.577 -20.484 1 91.75 322 LYS B CA 1
ATOM 5776 C C . LYS B 1 322 ? -26.812 0.999 -21.328 1 91.75 322 LYS B C 1
ATOM 5778 O O . LYS B 1 322 ? -26.516 -0.191 -21.219 1 91.75 322 LYS B O 1
ATOM 5783 N N . ASP B 1 323 ? -26.266 1.787 -22.016 1 93.12 323 ASP B N 1
ATOM 5784 C CA . ASP B 1 323 ? -25.172 1.357 -22.891 1 93.12 323 ASP B CA 1
ATOM 5785 C C . ASP B 1 323 ? -23.984 0.854 -22.078 1 93.12 323 ASP B C 1
ATOM 5787 O O . ASP B 1 323 ? -23.453 -0.226 -22.344 1 93.12 323 ASP B O 1
ATOM 5791 N N . PHE B 1 324 ? -23.578 1.562 -21.156 1 94.69 324 PHE B N 1
ATOM 5792 C CA . PHE B 1 324 ? -22.438 1.187 -20.312 1 94.69 324 PHE B CA 1
ATOM 5793 C C . PHE B 1 324 ? -22.75 -0.077 -19.516 1 94.69 324 PHE B C 1
ATOM 5795 O O . PHE B 1 324 ? -21.922 -0.986 -19.453 1 94.69 324 PHE B O 1
ATOM 5802 N N . ILE B 1 325 ? -23.938 -0.141 -18.984 1 94.31 325 ILE B N 1
ATOM 5803 C CA . ILE B 1 325 ? -24.359 -1.282 -18.188 1 94.31 325 ILE B CA 1
ATOM 5804 C C . ILE B 1 325 ? -24.391 -2.539 -19.047 1 94.31 325 ILE B C 1
ATOM 5806 O O . ILE B 1 325 ? -23.891 -3.596 -18.641 1 94.31 325 ILE B O 1
ATOM 5810 N N . GLY B 1 326 ? -24.969 -2.406 -20.203 1 92.31 326 GLY B N 1
ATOM 5811 C CA . GLY B 1 326 ? -25.047 -3.531 -21.109 1 92.31 326 GLY B CA 1
ATOM 5812 C C . GLY B 1 326 ? -23.688 -4.008 -21.609 1 92.31 326 GLY B C 1
ATOM 5813 O O . GLY B 1 326 ? -23.406 -5.203 -21.562 1 92.31 326 GLY B O 1
ATOM 5814 N N . LYS B 1 327 ? -22.875 -3.119 -21.953 1 91.69 327 LYS B N 1
ATOM 5815 C CA . LYS B 1 327 ? -21.547 -3.418 -22.5 1 91.69 327 LYS B CA 1
ATOM 5816 C C . LYS B 1 327 ? -20.688 -4.145 -21.484 1 91.69 327 LYS B C 1
ATOM 5818 O O . LYS B 1 327 ? -19.875 -4.996 -21.844 1 91.69 327 LYS B O 1
ATOM 5823 N N . ASN B 1 328 ? -20.906 -3.867 -20.234 1 92.56 328 ASN B N 1
ATOM 5824 C CA . ASN B 1 328 ? -20.047 -4.418 -19.203 1 92.56 328 ASN B CA 1
ATOM 5825 C C . ASN B 1 328 ? -20.766 -5.465 -18.359 1 92.56 328 ASN B C 1
ATOM 5827 O O . ASN B 1 328 ? -20.25 -5.938 -17.344 1 92.56 328 ASN B O 1
ATOM 5831 N N . ASN B 1 329 ? -22 -5.801 -18.703 1 90.81 329 ASN B N 1
ATOM 5832 C CA . ASN B 1 329 ? -22.797 -6.832 -18.031 1 90.81 329 ASN B CA 1
ATOM 5833 C C . ASN B 1 329 ? -22.891 -6.578 -16.531 1 90.81 329 ASN B C 1
ATOM 5835 O O . ASN B 1 329 ? -22.594 -7.461 -15.727 1 90.81 329 ASN B O 1
ATOM 5839 N N . LEU B 1 330 ? -23.375 -5.379 -16.188 1 93.56 330 LEU B N 1
ATOM 5840 C CA . LEU B 1 330 ? -23.375 -4.957 -14.789 1 93.56 330 LEU B CA 1
ATOM 5841 C C . LEU B 1 330 ? -24.703 -5.297 -14.117 1 93.56 330 LEU B C 1
ATOM 5843 O O . LEU B 1 330 ? -24.844 -5.176 -12.898 1 93.56 330 LEU B O 1
ATOM 5847 N N . GLY B 1 331 ? -25.641 -5.727 -14.922 1 91.75 331 GLY B N 1
ATOM 5848 C CA . GLY B 1 331 ? -26.875 -6.215 -14.336 1 91.75 331 GLY B CA 1
ATOM 5849 C C . GLY B 1 331 ? -27.906 -5.121 -14.125 1 91.75 331 GLY B C 1
ATOM 5850 O O . GLY B 1 331 ? -28.156 -4.309 -15.023 1 91.75 331 GLY B O 1
ATOM 5851 N N . ASN B 1 332 ? -28.5 -5.059 -12.969 1 91.5 332 ASN B N 1
ATOM 5852 C CA . ASN B 1 332 ? -29.609 -4.16 -12.656 1 91.5 332 ASN B CA 1
ATOM 5853 C C . ASN B 1 332 ? -29.125 -2.729 -12.438 1 91.5 332 ASN B C 1
ATOM 5855 O O . ASN B 1 332 ? -28.234 -2.484 -11.617 1 91.5 332 ASN B O 1
ATOM 5859 N N . PRO B 1 333 ? -29.797 -1.741 -13.109 1 92.12 333 PRO B N 1
ATOM 5860 C CA . PRO B 1 333 ? -29.391 -0.34 -12.992 1 92.12 333 PRO B CA 1
ATOM 5861 C C . PRO B 1 333 ? -29.453 0.177 -11.555 1 92.12 333 PRO B C 1
ATOM 5863 O O . PRO B 1 333 ? -28.609 0.978 -11.148 1 92.12 333 PRO B O 1
ATOM 5866 N N . SER B 1 334 ? -30.453 -0.274 -10.875 1 93.38 334 SER B N 1
ATOM 5867 C CA . SER B 1 334 ? -30.578 0.183 -9.5 1 93.38 334 SER B CA 1
ATOM 5868 C C . SER B 1 334 ? -29.375 -0.252 -8.656 1 93.38 334 SER B C 1
ATOM 5870 O O . SER B 1 334 ? -28.906 0.507 -7.812 1 93.38 334 SER B O 1
ATOM 5872 N N . THR B 1 335 ? -28.922 -1.41 -8.922 1 93.56 335 THR B N 1
ATOM 5873 C CA . THR B 1 335 ? -27.75 -1.936 -8.219 1 93.56 335 THR B CA 1
ATOM 5874 C C . THR B 1 335 ? -26.484 -1.186 -8.633 1 93.56 335 THR B C 1
ATOM 5876 O O . THR B 1 335 ? -25.609 -0.937 -7.797 1 93.56 335 THR B O 1
ATOM 5879 N N . VAL B 1 336 ? -26.438 -0.837 -9.867 1 95.5 336 VAL B N 1
ATOM 5880 C CA . VAL B 1 336 ? -25.297 -0.096 -10.383 1 95.5 336 VAL B CA 1
ATOM 5881 C C . VAL B 1 336 ? -25.234 1.287 -9.734 1 95.5 336 VAL B C 1
ATOM 5883 O O . VAL B 1 336 ? -24.172 1.75 -9.336 1 95.5 336 VAL B O 1
ATOM 5886 N N . PHE B 1 337 ? -26.359 1.879 -9.555 1 94.38 337 PHE B N 1
ATOM 5887 C CA . PHE B 1 337 ? -26.438 3.188 -8.914 1 94.38 337 PHE B CA 1
ATOM 5888 C C . PHE B 1 337 ? -25.953 3.117 -7.473 1 94.38 337 PHE B C 1
ATOM 5890 O O . PHE B 1 337 ? -25.188 3.967 -7.031 1 94.38 337 PHE B O 1
ATOM 5897 N N . LYS B 1 338 ? -26.453 2.154 -6.824 1 95.69 338 LYS B N 1
ATOM 5898 C CA . LYS B 1 338 ? -26.062 1.972 -5.434 1 95.69 338 LYS B CA 1
ATOM 5899 C C . LYS B 1 338 ? -24.547 1.724 -5.324 1 95.69 338 LYS B C 1
ATOM 5901 O O . LYS B 1 338 ? -23.891 2.242 -4.418 1 95.69 338 LYS B O 1
ATOM 5906 N N . SER B 1 339 ? -24.047 0.927 -6.242 1 96.44 339 SER B N 1
ATOM 5907 C CA . SER B 1 339 ? -22.625 0.628 -6.262 1 96.44 339 SER B CA 1
ATOM 5908 C C . SER B 1 339 ? -21.797 1.876 -6.57 1 96.44 339 SER B C 1
ATOM 5910 O O . SER B 1 339 ? -20.734 2.078 -5.992 1 96.44 339 SER B O 1
ATOM 5912 N N . LEU B 1 340 ? -22.281 2.66 -7.465 1 96.31 340 LEU B N 1
ATOM 5913 C CA . LEU B 1 340 ? -21.609 3.904 -7.816 1 96.31 340 LEU B CA 1
ATOM 5914 C C . LEU B 1 340 ? -21.5 4.824 -6.605 1 96.31 340 LEU B C 1
ATOM 5916 O O . LEU B 1 340 ? -20.422 5.355 -6.328 1 96.31 340 LEU B O 1
ATOM 5920 N N . ASP B 1 341 ? -22.578 4.953 -5.898 1 95.12 341 ASP B N 1
ATOM 5921 C CA . ASP B 1 341 ? -22.594 5.785 -4.699 1 95.12 341 ASP B CA 1
ATOM 5922 C C . ASP B 1 341 ? -21.641 5.254 -3.639 1 95.12 341 ASP B C 1
ATOM 5924 O O . ASP B 1 341 ? -20.906 6.027 -3.012 1 95.12 341 ASP B O 1
ATOM 5928 N N . ALA B 1 342 ? -21.672 3.994 -3.492 1 94.69 342 ALA B N 1
ATOM 5929 C CA . ALA B 1 342 ? -20.797 3.361 -2.504 1 94.69 342 ALA B CA 1
ATOM 5930 C C . ALA B 1 342 ? -19.328 3.568 -2.854 1 94.69 342 ALA B C 1
ATOM 5932 O O . ALA B 1 342 ? -18.516 3.867 -1.979 1 94.69 342 ALA B O 1
ATOM 5933 N N . LEU B 1 343 ? -18.984 3.385 -4.148 1 96.12 343 LEU B N 1
ATOM 5934 C CA . LEU B 1 343 ? -17.609 3.527 -4.598 1 96.12 343 LEU B CA 1
ATOM 5935 C C . LEU B 1 343 ? -17.125 4.965 -4.438 1 96.12 343 LEU B C 1
ATOM 5937 O O . LEU B 1 343 ? -15.961 5.207 -4.145 1 96.12 343 LEU B O 1
ATOM 5941 N N . LEU B 1 344 ? -18.016 5.941 -4.594 1 92.88 344 LEU B N 1
ATOM 5942 C CA . LEU B 1 344 ? -17.703 7.352 -4.375 1 92.88 344 LEU B CA 1
ATOM 5943 C C . LEU B 1 344 ? -17.469 7.633 -2.898 1 92.88 344 LEU B C 1
ATOM 5945 O O . LEU B 1 344 ? -16.484 8.273 -2.537 1 92.88 344 LEU B O 1
ATOM 5949 N N . GLU B 1 345 ? -18.312 7.07 -2.131 1 88.81 345 GLU B N 1
ATOM 5950 C CA . GLU B 1 345 ? -18.203 7.258 -0.688 1 88.81 345 GLU B CA 1
ATOM 5951 C C . GLU B 1 345 ? -16.922 6.637 -0.143 1 88.81 345 GLU B C 1
ATOM 5953 O O . GLU B 1 345 ? -16.312 7.172 0.785 1 88.81 345 GLU B O 1
ATOM 5958 N N . LYS B 1 346 ? -16.5 5.562 -0.731 1 91.62 346 LYS B N 1
ATOM 5959 C CA . LYS B 1 346 ? -15.336 4.82 -0.269 1 91.62 346 LYS B CA 1
ATOM 5960 C C . LYS B 1 346 ? -14.062 5.34 -0.926 1 91.62 346 LYS B C 1
ATOM 5962 O O . LYS B 1 346 ? -12.984 4.77 -0.736 1 91.62 346 LYS B O 1
ATOM 5967 N N . ASP B 1 347 ? -14.156 6.359 -1.754 1 89.94 347 ASP B N 1
ATOM 5968 C CA . ASP B 1 347 ? -13.039 7 -2.434 1 89.94 347 ASP B CA 1
ATOM 5969 C C . ASP B 1 347 ? -12.305 6.008 -3.332 1 89.94 347 ASP B C 1
ATOM 5971 O O . ASP B 1 347 ? -11.07 6.027 -3.412 1 89.94 347 ASP B O 1
ATOM 5975 N N . MET B 1 348 ? -13.07 5.035 -3.857 1 95.19 348 MET B N 1
ATOM 5976 C CA . MET B 1 348 ? -12.508 4.113 -4.84 1 95.19 348 MET B CA 1
ATOM 5977 C C . MET B 1 348 ? -12.523 4.727 -6.234 1 95.19 348 MET B C 1
ATOM 5979 O O . MET B 1 348 ? -11.664 4.414 -7.062 1 95.19 348 MET B O 1
ATOM 5983 N N . ILE B 1 349 ? -13.555 5.586 -6.449 1 95.56 349 ILE B N 1
ATOM 5984 C CA . ILE B 1 349 ? -13.664 6.363 -7.68 1 95.56 349 ILE B CA 1
ATOM 5985 C C . ILE B 1 349 ? -13.883 7.836 -7.336 1 95.56 349 ILE B C 1
ATOM 5987 O O . ILE B 1 349 ? -14.195 8.172 -6.195 1 95.56 349 ILE B O 1
ATOM 5991 N N . ILE B 1 350 ? -13.633 8.68 -8.273 1 91.44 350 ILE B N 1
ATOM 5992 C CA . ILE B 1 350 ? -13.805 10.117 -8.078 1 91.44 350 ILE B CA 1
ATOM 5993 C C . ILE B 1 350 ? -14.672 10.688 -9.203 1 91.44 350 ILE B C 1
ATOM 5995 O O . ILE B 1 350 ? -14.648 10.188 -10.328 1 91.44 350 ILE B O 1
ATOM 5999 N N . LYS B 1 351 ? -15.453 11.602 -8.82 1 89.38 351 LYS B N 1
ATOM 6000 C CA . LYS B 1 351 ? -16.266 12.367 -9.766 1 89.38 351 LYS B CA 1
ATOM 6001 C C . LYS B 1 351 ? -15.594 13.695 -10.117 1 89.38 351 LYS B C 1
ATOM 6003 O O . LYS B 1 351 ? -15.219 14.461 -9.227 1 89.38 351 LYS B O 1
ATOM 6008 N N . GLU B 1 352 ? -15.328 13.875 -11.375 1 83.56 352 GLU B N 1
ATOM 6009 C CA . GLU B 1 352 ? -14.688 15.109 -11.82 1 83.56 352 GLU B CA 1
ATOM 6010 C C . GLU B 1 352 ? -15.57 15.859 -12.82 1 83.56 352 GLU B C 1
ATOM 6012 O O . GLU B 1 352 ? -16.406 15.258 -13.492 1 83.56 352 GLU B O 1
ATOM 6017 N N . TYR B 1 353 ? -15.398 17.172 -12.75 1 80.19 353 TYR B N 1
ATOM 6018 C CA . TYR B 1 353 ? -16.109 18.016 -13.688 1 80.19 353 TYR B CA 1
ATOM 6019 C C . TYR B 1 353 ? -15.148 18.656 -14.688 1 80.19 353 TYR B C 1
ATOM 6021 O O . TYR B 1 353 ? -14.094 19.172 -14.305 1 80.19 353 TYR B O 1
ATOM 6029 N N . ASP B 1 354 ? -15.359 18.312 -15.906 1 71.81 354 ASP B N 1
ATOM 6030 C CA . ASP B 1 354 ? -14.492 18.953 -16.906 1 71.81 354 ASP B CA 1
ATOM 6031 C C . ASP B 1 354 ? -14.898 20.406 -17.141 1 71.81 354 ASP B C 1
ATOM 6033 O O . ASP B 1 354 ? -15.867 20.891 -16.547 1 71.81 354 ASP B O 1
ATOM 6037 N N . LYS B 1 355 ? -14.094 21.156 -17.906 1 66.38 355 LYS B N 1
ATOM 6038 C CA . LYS B 1 355 ? -14.305 22.578 -18.188 1 66.38 355 LYS B CA 1
ATOM 6039 C C . LYS B 1 355 ? -15.656 22.812 -18.859 1 66.38 355 LYS B C 1
ATOM 6041 O O . LYS B 1 355 ? -16.266 23.859 -18.672 1 66.38 355 LYS B O 1
ATOM 6046 N N . GLY B 1 356 ? -16.125 21.828 -19.531 1 71.56 356 GLY B N 1
ATOM 6047 C CA . GLY B 1 356 ? -17.422 21.953 -20.203 1 71.56 356 GLY B CA 1
ATOM 6048 C C . GLY B 1 356 ? -18.594 21.562 -19.328 1 71.56 356 GLY B C 1
ATOM 6049 O O . GLY B 1 356 ? -19.734 21.609 -19.766 1 71.56 356 GLY B O 1
ATOM 6050 N N . GLY B 1 357 ? -18.266 21.234 -18.109 1 76.31 357 GLY B N 1
ATOM 6051 C CA . GLY B 1 357 ? -19.312 20.906 -17.156 1 76.31 357 GLY B CA 1
ATOM 6052 C C . GLY B 1 357 ? -19.734 19.453 -17.203 1 76.31 357 GLY B C 1
ATOM 6053 O O . GLY B 1 357 ? -20.688 19.047 -16.531 1 76.31 357 GLY B O 1
ATOM 6054 N N . THR B 1 358 ? -19.062 18.688 -18.016 1 85 358 THR B N 1
ATOM 6055 C CA . THR B 1 358 ? -19.406 17.281 -18.109 1 85 358 THR B CA 1
ATOM 6056 C C . THR B 1 358 ? -18.781 16.5 -16.953 1 85 358 THR B C 1
ATOM 6058 O O . THR B 1 358 ? -17.594 16.688 -16.641 1 85 358 THR B O 1
ATOM 6061 N N . THR B 1 359 ? -19.625 15.672 -16.328 1 89.06 359 THR B N 1
ATOM 6062 C CA . THR B 1 359 ? -19.172 14.875 -15.188 1 89.06 359 THR B CA 1
ATOM 6063 C C . THR B 1 359 ? -18.516 13.586 -15.656 1 89.06 359 THR B C 1
ATOM 6065 O O . THR B 1 359 ? -19.016 12.922 -16.578 1 89.06 359 THR B O 1
ATOM 6068 N N . THR B 1 360 ? -17.391 13.32 -15.141 1 92.12 360 THR B N 1
ATOM 6069 C CA . THR B 1 360 ? -16.719 12.07 -15.461 1 92.12 360 THR B CA 1
ATOM 6070 C C . THR B 1 360 ? -16.328 11.32 -14.188 1 92.12 360 THR B C 1
ATOM 6072 O O . THR B 1 360 ? -16.188 11.93 -13.117 1 92.12 360 THR B O 1
ATOM 6075 N N . TYR B 1 361 ? -16.312 9.984 -14.289 1 94.44 361 TYR B N 1
ATOM 6076 C CA . TYR B 1 361 ? -15.938 9.109 -13.188 1 94.44 361 TYR B CA 1
ATOM 6077 C C . TYR B 1 361 ? -14.688 8.312 -13.531 1 94.44 361 TYR B C 1
ATOM 6079 O O . TYR B 1 361 ? -14.555 7.797 -14.648 1 94.44 361 TYR B O 1
ATOM 6087 N N . GLU B 1 362 ? -13.789 8.328 -12.672 1 95 362 GLU B N 1
ATOM 6088 C CA . GLU B 1 362 ? -12.57 7.551 -12.859 1 95 362 GLU B CA 1
ATOM 6089 C C . GLU B 1 362 ? -12.125 6.906 -11.547 1 95 362 GLU B C 1
ATOM 6091 O O . GLU B 1 362 ? -12.555 7.316 -10.469 1 95 362 GLU B O 1
ATOM 6096 N N . VAL B 1 363 ? -11.297 5.836 -11.688 1 96.19 363 VAL B N 1
ATOM 6097 C CA . VAL B 1 363 ? -10.719 5.223 -10.492 1 96.19 363 VAL B CA 1
ATOM 6098 C C . VAL B 1 363 ? -9.805 6.223 -9.789 1 96.19 363 VAL B C 1
ATOM 6100 O O . VAL B 1 363 ? -9.031 6.926 -10.438 1 96.19 363 VAL B O 1
ATOM 6103 N N . TYR B 1 364 ? -9.922 6.297 -8.508 1 93.75 364 TYR B N 1
ATOM 6104 C CA . TYR B 1 364 ? -9.203 7.305 -7.73 1 93.75 364 TYR B CA 1
ATOM 6105 C C . TYR B 1 364 ? -7.699 7.07 -7.789 1 93.75 364 TYR B C 1
ATOM 6107 O O . TYR B 1 364 ? -6.934 7.992 -8.078 1 93.75 364 TYR B O 1
ATOM 6115 N N . ASP B 1 365 ? -7.273 5.863 -7.492 1 95.5 365 ASP B N 1
ATOM 6116 C CA . ASP B 1 365 ? -5.859 5.496 -7.469 1 95.5 365 ASP B CA 1
ATOM 6117 C C . ASP B 1 365 ? -5.379 5.086 -8.859 1 95.5 365 ASP B C 1
ATOM 6119 O O . ASP B 1 365 ? -5.805 4.059 -9.391 1 95.5 365 ASP B O 1
ATOM 6123 N N . VAL B 1 366 ? -4.445 5.828 -9.398 1 97.12 366 VAL B N 1
ATOM 6124 C CA . VAL B 1 366 ? -3.99 5.621 -10.766 1 97.12 366 VAL B CA 1
ATOM 6125 C C . VAL B 1 366 ? -3.271 4.277 -10.875 1 97.12 366 VAL B C 1
ATOM 6127 O O . VAL B 1 366 ? -3.453 3.545 -11.852 1 97.12 366 VAL B O 1
ATOM 6130 N N . PHE B 1 367 ? -2.426 3.949 -9.883 1 97.31 367 PHE B N 1
ATOM 6131 C CA . PHE B 1 367 ? -1.72 2.674 -9.914 1 97.31 367 PHE B CA 1
ATOM 6132 C C . PHE B 1 367 ? -2.699 1.511 -9.828 1 97.31 367 PHE B C 1
ATOM 6134 O O . PHE B 1 367 ? -2.525 0.497 -10.508 1 97.31 367 PHE B O 1
ATOM 6141 N N . PHE B 1 368 ? -3.754 1.645 -9.016 1 97.31 368 PHE B N 1
ATOM 6142 C CA . PHE B 1 368 ? -4.793 0.627 -8.914 1 97.31 368 PHE B CA 1
ATOM 6143 C C . PHE B 1 368 ? -5.52 0.454 -10.242 1 97.31 368 PHE B C 1
ATOM 6145 O O . PHE B 1 368 ? -5.777 -0.672 -10.672 1 97.31 368 PHE B O 1
ATOM 6152 N N . GLU B 1 369 ? -5.809 1.56 -10.898 1 97.38 369 GLU B N 1
ATOM 6153 C CA . GLU B 1 369 ? -6.422 1.533 -12.227 1 97.38 369 GLU B CA 1
ATOM 6154 C C . GLU B 1 369 ? -5.555 0.773 -13.219 1 97.38 369 GLU B C 1
ATOM 6156 O O . GLU B 1 369 ? -6.047 -0.081 -13.961 1 97.38 369 GLU B O 1
ATOM 6161 N N . ARG B 1 370 ? -4.27 1.097 -13.242 1 97.19 370 ARG B N 1
ATOM 6162 C CA . ARG B 1 370 ? -3.334 0.456 -14.164 1 97.19 370 ARG B CA 1
ATOM 6163 C C . ARG B 1 370 ? -3.227 -1.039 -13.883 1 97.19 370 ARG B C 1
ATOM 6165 O O . ARG B 1 370 ? -3.129 -1.846 -14.805 1 97.19 370 ARG B O 1
ATOM 6172 N N . TRP B 1 371 ? -3.238 -1.382 -12.625 1 95.56 371 TRP B N 1
ATOM 6173 C CA . TRP B 1 371 ? -3.178 -2.783 -12.219 1 95.56 371 TRP B CA 1
ATOM 6174 C C . TRP B 1 371 ? -4.391 -3.551 -12.734 1 95.56 371 TRP B C 1
ATOM 6176 O O . TRP B 1 371 ? -4.25 -4.633 -13.305 1 95.56 371 TRP B O 1
ATOM 6186 N N . ILE B 1 372 ? -5.566 -2.98 -12.602 1 94.81 372 ILE B N 1
ATOM 6187 C CA . ILE B 1 372 ? -6.797 -3.604 -13.086 1 94.81 372 ILE B CA 1
ATOM 6188 C C . ILE B 1 372 ? -6.73 -3.777 -14.602 1 94.81 372 ILE B C 1
ATOM 6190 O O . ILE B 1 372 ? -7.074 -4.84 -15.125 1 94.81 372 ILE B O 1
ATOM 6194 N N . GLN B 1 373 ? -6.242 -2.746 -15.281 1 92.38 373 GLN B N 1
ATOM 6195 C CA . GLN B 1 373 ? -6.156 -2.764 -16.734 1 92.38 373 GLN B CA 1
ATOM 6196 C C . GLN B 1 373 ? -5.207 -3.857 -17.219 1 92.38 373 GLN B C 1
ATOM 6198 O O . GLN B 1 373 ? -5.383 -4.402 -18.312 1 92.38 373 GLN B O 1
ATOM 6203 N N . SER B 1 374 ? -4.258 -4.141 -16.422 1 89 374 SER B N 1
ATOM 6204 C CA . SER B 1 374 ? -3.287 -5.16 -16.812 1 89 374 SER B CA 1
ATOM 6205 C C . SER B 1 374 ? -3.869 -6.562 -16.656 1 89 374 SER B C 1
ATOM 6207 O O . SER B 1 374 ? -3.375 -7.512 -17.281 1 89 374 SER B O 1
ATOM 6209 N N . LEU B 1 375 ? -4.852 -6.676 -15.844 1 83.81 375 LEU B N 1
ATOM 6210 C CA . LEU B 1 375 ? -5.438 -7.984 -15.578 1 83.81 375 LEU B CA 1
ATOM 6211 C C . LEU B 1 375 ? -6.594 -8.266 -16.531 1 83.81 375 LEU B C 1
ATOM 6213 O O . LEU B 1 375 ? -6.906 -9.43 -16.797 1 83.81 375 LEU B O 1
ATOM 6217 N N . TYR B 1 376 ? -7.246 -7.191 -16.938 1 79.25 376 TYR B N 1
ATOM 6218 C CA . TYR B 1 376 ? -8.461 -7.332 -17.734 1 79.25 376 TYR B CA 1
ATOM 6219 C C . TYR B 1 376 ? -8.281 -6.684 -19.109 1 79.25 376 TYR B C 1
ATOM 6221 O O . TYR B 1 376 ? -7.664 -5.621 -19.219 1 79.25 376 TYR B O 1
#

Sequence (752 aa):
MKSKKPLNPFPTTGYYGPEYFCDREEESLKISQFLKNGQSCILIGNRRLGKTALIHHIKEFLPKDWIFIYLDILPTESEREFLDTLGSALLRSFNEKSKLGRRVWDFIKSLHPTISFDQLTGLPQVSFMSVSTEKPIQDILLFLSNLDQNTVIAIDEFQQITQYPEKNTDAWLRSIIQQLQNVYFIFSGSQQSILNELFSSPSKPFFRSASPIKIEKIHHPEYKQFIIRHFDLAGKSIPEKVVDEVLEWTKCYTYYVQMLCNRLYQLPNKQYFREDWQKCANDILKEQEAFFIHYRTLLSPQQWKLLVAIAKTGEVTAPTSKDFIGKNNLGNPSTVFKSLDALLEKDMIIKEYDKGGTTTYEVYDVFFERWIQSLYMKSKKPLNPFPTTGYYGPEYFCDREEESLKISQFLKNGQSCILIGNRRLGKTALIHHIKEFLPKDWIFIYLDILPTESEREFLDTLGSALLRSFNEKSKLGRRVWDFIKSLHPTISFDQLTGLPQVSFMSVSTEKPIQDILLFLSNLDQNTVIAIDEFQQITQYPEKNTDAWLRSIIQQLQNVYFIFSGSQQSILNELFSSPSKPFFRSASPIKIEKIHHPEYKQFIIRHFDLAGKSIPEKVVDEVLEWTKCYTYYVQMLCNRLYQLPNKQYFREDWQKCANDILKEQEAFFIHYRTLLSPQQWKLLVAIAKTGEVTAPTSKDFIGKNNLGNPSTVFKSLDALLEKDMIIKEYDKGGTTTYEVYDVFFERWIQSLY

Nearest PDB structures (foldseek):
  2qby-assembly1_A  TM=5.928E-01  e=1.932E-12  Saccharolobus solfataricus
  3pfi-assembly1_A  TM=5.594E-01  e=8.392E-08  Campylobacter jejuni subsp. jejuni NCTC 11168 = ATCC 700819
  5vjh-assembly1_E  TM=5.516E-01  e=1.630E-06  Saccharomyces cerevisiae S288C
  3sc3-assembly1_B  TM=5.558E-01  e=1.219E-04  Shewanella amazonensis SB2B
  5x06-assembly1_F  TM=6.174E-01  e=3.585E-04  Escherichia coli O157:H7

Radius of gyration: 27.91 Å; Cα contacts (8 Å, |Δi|>4): 1140; chains: 2; bounding box: 62×80×64 Å

Foldseek 3Di:
DPQPDDPFLLDLDDARADLSDFDCPVVLVVCLVCVVVPAAAEEEAAPLQCVVNSLVHSVVVHDPQEQEFEFECLPPAALQVVLQRRLQRQQQRDDCPDPVNVVSVVQSVVQPWDWDADPPPRGITTGHPDPDNLVSVLSNQQVQLPDPHQYEYEYEAVLSHVNHPDPCSLQSVLVSLVPGHSYYYYHYHNPRVSVCQQAPDPPHRNDSRHHYDYRDFDDLVSVLCSLQVSCVVVQAGEDSVLSSVLCVLQVRRSSSSSQLSRQLSPDPHRYDDNVSSVVSLVVVLVVCVVVLVVVVVVDDPLLVLLQLLQLLVAKDQCSLDPVSCVVSVSPDSVSSVVSVVVCCVVLQKHWDADPVRGIIIHGRHSSSSVSSNVVD/DQQPDDPFLLDLDDARAPLSDFDCPVVLVVCLVCVVVPAAAEEEAAPLQCVVNSLVHSVVVHDPQEQEFEFECLVPAALQSVLQRRLQRQQQRDDCPDPVNVVSVVQSVVQPWDWDADPPPRGITTGHPDPDNLVSVLSNQQVQLPDPHQYEYEYEAVLSHVNHPDPCSLQSVLVSLVPGHSYYYYHYHNPRVSVCQQAPDPVHRNDSRHHYDYRDFDDLVSVLCSLQVSCVVVQAGEDSVLSSVLCVLQVRRSSSSSQLSRQLSPDPHRYDDNVSSVVSLVVVLVVCVVVLVVVVVVDDPLLVLLQLLQLLVAKDQCSLDPVSCVVSVSPDSVSSVVSVVVCCVVLQKHWDQDPVRGIIIHGRHSSSSVSSNVVD